Protein AF-A0A098GDE4-F1 (afdb_monomer_lite)

Secondary structure (DSSP, 8-state):
------------------------------------PPPP----------------------------HHHHHHHHHHHHHHHTT--SHHHHHHHHHSHHHHHHHHHHHHHHHHHHHHHHHHHHHHHHHHHHHHHHHHHHHHHHHHHHHHHHHHHHHHHHHHHHHHHHHHTS-------PPPPHHHHHHHHHHHHHHHHHHHHHHHHHHHHHHHHHHHHHHHHHHHHHHHHHHHHHHHHHHHHHHHHHHHHHHHHHHHTTTS-HHHHHHHHHHHHHHHHHHHHHHHHHHHHHHHTT-HHHHHHHHHHHHHHHHHHHHHHHHHHHHTTSEEEE-TTS-EES-GGG-SEEEETTEEEEE-TTT--EEEEE--TT--HHHHHHHHHHS-HHHHHHHHHHHHHHHHHHB-HHHHHHHHHHHHHHHHHHHHH--

Structure (mmCIF, N/CA/C/O backbone):
data_AF-A0A098GDE4-F1
#
_entry.id   AF-A0A098GDE4-F1
#
loop_
_atom_site.group_PDB
_atom_site.id
_atom_site.type_symbol
_atom_site.label_atom_id
_atom_site.label_alt_id
_atom_site.label_comp_id
_atom_site.label_asym_id
_atom_site.label_entity_id
_atom_site.label_seq_id
_atom_site.pdbx_PDB_ins_code
_atom_site.Cartn_x
_atom_site.Cartn_y
_atom_site.Cartn_z
_atom_site.occupancy
_atom_site.B_iso_or_equiv
_atom_site.auth_seq_id
_atom_site.auth_comp_id
_atom_site.auth_asym_id
_atom_site.auth_atom_id
_atom_site.pdbx_PDB_model_num
ATOM 1 N N . MET A 1 1 ? 65.224 -8.973 32.881 1.00 33.53 1 MET A N 1
ATOM 2 C CA . MET A 1 1 ? 66.214 -7.898 32.666 1.00 33.53 1 MET A CA 1
ATOM 3 C C . MET A 1 1 ? 65.909 -7.234 31.332 1.00 33.53 1 MET A C 1
ATOM 5 O O . MET A 1 1 ? 65.770 -7.980 30.375 1.00 33.53 1 MET A O 1
ATOM 9 N N . ALA A 1 2 ? 65.802 -5.895 31.348 1.00 34.12 2 ALA A N 1
ATOM 10 C CA . ALA A 1 2 ? 65.779 -4.910 30.243 1.00 34.12 2 ALA A CA 1
ATOM 11 C C . ALA A 1 2 ? 64.715 -5.108 29.130 1.00 34.12 2 ALA A C 1
ATOM 13 O O . ALA A 1 2 ? 64.779 -6.095 28.413 1.00 34.12 2 ALA A O 1
ATOM 14 N N . ASP A 1 3 ? 63.644 -4.323 28.952 1.00 27.61 3 ASP A N 1
ATOM 15 C CA . ASP A 1 3 ? 63.347 -2.869 29.014 1.00 27.61 3 ASP A CA 1
ATOM 16 C C . ASP A 1 3 ? 63.447 -2.133 27.649 1.00 27.61 3 ASP A C 1
ATOM 18 O O . ASP A 1 3 ? 64.400 -2.315 26.897 1.00 27.61 3 ASP A O 1
ATOM 22 N N . GLN A 1 4 ? 62.452 -1.257 27.421 1.00 30.84 4 GLN A N 1
ATOM 23 C CA . GLN A 1 4 ? 62.349 -0.109 26.486 1.00 30.84 4 GLN A CA 1
ATOM 24 C C . GLN A 1 4 ? 61.971 -0.367 25.011 1.00 30.84 4 GLN A C 1
ATOM 26 O O . GLN A 1 4 ? 62.740 -0.893 24.221 1.00 30.84 4 GLN A O 1
ATOM 31 N N . THR A 1 5 ? 60.705 -0.131 24.628 1.00 31.66 5 THR A N 1
ATOM 32 C CA . THR A 1 5 ? 60.079 1.130 24.133 1.00 31.66 5 THR A CA 1
ATOM 33 C C . THR A 1 5 ? 60.593 1.643 22.778 1.00 31.66 5 THR A C 1
ATOM 35 O O . THR A 1 5 ? 61.766 1.971 22.644 1.00 31.66 5 THR A O 1
ATOM 38 N N . LYS A 1 6 ? 59.682 1.828 21.800 1.00 32.22 6 LYS A N 1
ATOM 39 C CA . LYS A 1 6 ? 59.337 3.142 21.201 1.00 32.22 6 LYS A CA 1
ATOM 40 C C . LYS A 1 6 ? 58.479 3.053 19.920 1.00 32.22 6 LYS A C 1
ATOM 42 O O . LYS A 1 6 ? 58.810 2.360 18.971 1.00 32.22 6 LYS A O 1
ATOM 47 N N . HIS A 1 7 ? 57.459 3.912 19.930 1.00 27.50 7 HIS A N 1
ATOM 48 C CA . HIS A 1 7 ? 56.899 4.723 18.840 1.00 27.50 7 HIS A CA 1
ATOM 49 C C . HIS A 1 7 ? 56.040 4.133 17.702 1.00 27.50 7 HIS A C 1
ATOM 51 O O . HIS A 1 7 ? 56.512 3.626 16.692 1.00 27.50 7 HIS A O 1
ATOM 57 N N . VAL A 1 8 ? 54.742 4.427 17.854 1.00 31.36 8 VAL A N 1
ATOM 58 C CA . VAL A 1 8 ? 53.704 4.717 16.841 1.00 31.36 8 VAL A CA 1
ATOM 59 C C . VAL A 1 8 ? 54.182 5.806 15.840 1.00 31.36 8 VAL A C 1
ATOM 61 O O . VAL A 1 8 ? 55.046 6.607 16.211 1.00 31.36 8 VAL A O 1
ATOM 64 N N . PRO A 1 9 ? 53.586 5.935 14.632 1.00 34.91 9 PRO A N 1
ATOM 65 C CA . PRO A 1 9 ? 52.408 6.805 14.545 1.00 34.91 9 PRO A CA 1
ATOM 66 C C . PRO A 1 9 ? 51.270 6.308 13.628 1.00 34.91 9 PRO A C 1
ATOM 68 O O . PRO A 1 9 ? 51.453 5.838 12.509 1.00 34.91 9 PRO A O 1
ATOM 71 N N . VAL A 1 10 ? 50.067 6.520 14.153 1.00 34.94 10 VAL A N 1
ATOM 72 C CA . VAL A 1 10 ? 48.807 6.795 13.455 1.00 34.94 10 VAL A CA 1
ATOM 73 C C . VAL A 1 10 ? 48.968 8.067 12.605 1.00 34.94 10 VAL A C 1
ATOM 75 O O . VAL A 1 10 ? 49.697 8.966 13.023 1.00 34.94 10 VAL A O 1
ATOM 78 N N . PRO A 1 11 ? 48.204 8.252 11.517 1.00 30.97 11 PRO A N 1
ATOM 79 C CA . PRO A 1 11 ? 47.758 9.581 11.140 1.00 30.97 11 PRO A CA 1
ATOM 80 C C . PRO A 1 11 ? 46.250 9.702 11.355 1.00 30.97 11 PRO A C 1
ATOM 82 O O . PRO A 1 11 ? 45.424 9.098 10.672 1.00 30.97 11 PRO A O 1
ATOM 85 N N . SER A 1 12 ? 45.925 10.508 12.355 1.00 26.11 12 SER A N 1
ATOM 86 C CA . SER A 1 12 ? 44.627 11.098 12.609 1.00 26.11 12 SER A CA 1
ATOM 87 C C . SER A 1 12 ? 44.439 12.318 11.707 1.00 26.11 12 SER A C 1
ATOM 89 O O . SER A 1 12 ? 45.389 13.048 11.437 1.00 26.11 12 SER A O 1
ATOM 91 N N . SER A 1 13 ? 43.178 12.531 11.333 1.00 27.62 13 SER A N 1
ATOM 92 C CA . SER A 1 13 ? 42.524 13.824 11.098 1.00 27.62 13 SER A CA 1
ATOM 93 C C . SER A 1 13 ? 43.130 14.805 10.085 1.00 27.62 13 SER A C 1
ATOM 95 O O . SER A 1 13 ? 44.011 15.598 10.394 1.00 27.62 13 SER A O 1
ATOM 97 N N . LEU A 1 14 ? 42.436 14.954 8.951 1.00 28.16 14 LEU A N 1
ATOM 98 C CA . LEU A 1 14 ? 42.218 16.270 8.347 1.00 28.16 14 LEU A CA 1
ATOM 99 C C . LEU A 1 14 ? 40.743 16.450 7.946 1.00 28.16 14 LEU A C 1
ATOM 101 O O . LEU A 1 14 ? 40.285 15.998 6.907 1.00 28.16 14 LEU A O 1
ATOM 105 N N . LYS A 1 15 ? 40.052 17.137 8.859 1.00 27.42 15 LYS A N 1
ATOM 106 C CA . LYS A 1 15 ? 39.151 18.279 8.656 1.00 27.42 15 LYS A CA 1
ATOM 107 C C . LYS A 1 15 ? 37.933 18.139 7.736 1.00 27.42 15 LYS A C 1
ATOM 109 O O . LYS A 1 15 ? 38.003 18.201 6.516 1.00 27.42 15 LYS A O 1
ATOM 114 N N . SER A 1 16 ? 36.799 18.183 8.429 1.00 28.36 16 SER A N 1
ATOM 115 C CA . SER A 1 16 ? 35.582 18.909 8.080 1.00 28.36 16 SER A CA 1
ATOM 116 C C . SER A 1 16 ? 35.796 20.122 7.165 1.00 28.36 16 SER A C 1
ATOM 118 O O . SER A 1 16 ? 36.515 21.057 7.525 1.00 28.36 16 SER A O 1
ATOM 120 N N . MET A 1 17 ? 35.024 20.179 6.084 1.00 25.56 17 MET A N 1
ATOM 121 C CA . MET A 1 17 ? 34.408 21.429 5.653 1.00 25.56 17 MET A CA 1
ATOM 122 C C . MET A 1 17 ? 32.908 21.196 5.522 1.00 25.56 17 MET A C 1
ATOM 124 O O . MET A 1 17 ? 32.441 20.491 4.633 1.00 25.56 17 MET A O 1
ATOM 128 N N . ALA A 1 18 ? 32.175 21.779 6.466 1.00 25.86 18 ALA A N 1
ATOM 129 C CA . ALA A 1 18 ? 30.789 22.145 6.270 1.00 25.86 18 ALA A CA 1
ATOM 130 C C . ALA A 1 18 ? 30.721 23.185 5.145 1.00 25.86 18 ALA A C 1
ATOM 132 O O . ALA A 1 18 ? 31.550 24.096 5.075 1.00 25.86 18 ALA A O 1
ATOM 133 N N . SER A 1 19 ? 29.735 23.062 4.270 1.00 26.97 19 SER A N 1
ATOM 134 C CA . SER A 1 19 ? 29.224 24.181 3.488 1.00 26.97 19 SER A CA 1
ATOM 135 C C . SER A 1 19 ? 27.737 23.943 3.291 1.00 26.97 19 SER A C 1
ATOM 137 O O . SER A 1 19 ? 27.315 22.910 2.775 1.00 26.97 19 SER A O 1
ATOM 139 N N . ASP A 1 20 ? 26.976 24.890 3.819 1.00 24.81 20 ASP A N 1
ATOM 140 C CA . ASP A 1 20 ? 25.530 24.923 3.921 1.00 24.81 20 ASP A CA 1
ATOM 141 C C . ASP A 1 20 ? 24.826 24.652 2.586 1.00 24.81 20 ASP A C 1
ATOM 143 O O . ASP A 1 20 ? 24.951 25.415 1.629 1.00 24.81 20 ASP A O 1
ATOM 147 N N . SER A 1 21 ? 23.999 23.607 2.549 1.00 24.77 21 SER A N 1
ATOM 148 C CA . SER A 1 21 ? 22.949 23.458 1.541 1.00 24.77 21 SER A CA 1
ATOM 149 C C . SER A 1 21 ? 21.662 24.055 2.103 1.00 24.77 21 SER A C 1
ATOM 151 O O . SER A 1 21 ? 20.877 23.368 2.759 1.00 24.77 21 SER A O 1
ATOM 153 N N . LYS A 1 22 ? 21.432 25.347 1.847 1.00 26.66 22 LYS A N 1
ATOM 154 C CA . LYS A 1 22 ? 20.091 25.923 1.967 1.00 26.66 22 LYS A CA 1
A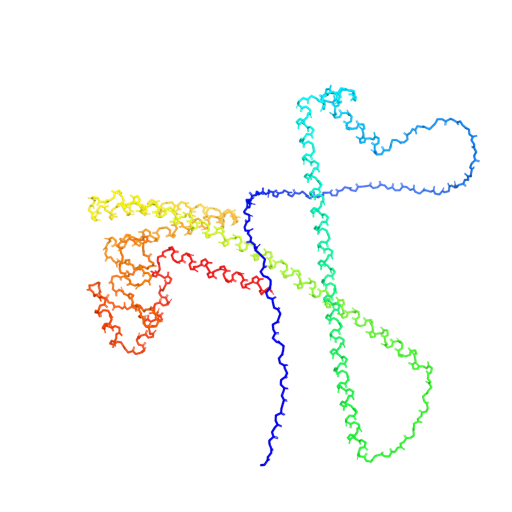TOM 155 C C . LYS A 1 22 ? 19.272 25.564 0.731 1.00 26.66 22 LYS A C 1
ATOM 157 O O . LYS A 1 22 ? 19.615 25.932 -0.388 1.00 26.66 22 LYS A O 1
ATOM 162 N N . LEU A 1 23 ? 18.176 24.863 1.008 1.00 26.42 23 LEU A N 1
ATOM 163 C CA . LEU A 1 23 ? 16.958 24.747 0.215 1.00 26.42 23 LEU A CA 1
ATOM 164 C C . LEU A 1 23 ? 16.682 25.983 -0.660 1.00 26.42 23 LEU A C 1
ATOM 166 O O . LEU A 1 23 ? 16.554 27.094 -0.145 1.00 26.42 23 LEU A O 1
ATOM 170 N N . ALA A 1 24 ? 16.413 25.741 -1.939 1.00 25.73 24 ALA A N 1
ATOM 171 C CA . ALA A 1 24 ? 15.433 26.510 -2.691 1.00 25.73 24 ALA A CA 1
ATOM 172 C C . ALA A 1 24 ? 14.598 25.534 -3.530 1.00 25.73 24 ALA A C 1
ATOM 174 O O . ALA A 1 24 ? 15.083 24.901 -4.464 1.00 25.73 24 ALA A O 1
ATOM 175 N N . GLN A 1 25 ? 13.343 25.384 -3.116 1.00 28.58 25 GLN A N 1
ATOM 176 C CA . GLN A 1 25 ? 12.269 24.719 -3.840 1.00 28.58 25 GLN A CA 1
ATOM 177 C C . GLN A 1 25 ? 12.007 25.443 -5.166 1.00 28.58 25 GLN A C 1
ATOM 179 O O . GLN A 1 25 ? 11.821 26.659 -5.148 1.00 28.58 25 GLN A O 1
ATOM 184 N N . GLN A 1 26 ? 11.856 24.716 -6.277 1.00 27.38 26 GLN A N 1
ATOM 185 C CA . GLN A 1 26 ? 10.958 25.163 -7.347 1.00 27.38 26 GLN A CA 1
ATOM 186 C C . GLN A 1 26 ? 10.505 24.018 -8.268 1.00 27.38 26 GLN A C 1
ATOM 188 O O . GLN A 1 26 ? 11.175 23.648 -9.220 1.00 27.38 26 GLN A O 1
ATOM 193 N N . LYS A 1 27 ? 9.330 23.487 -7.914 1.00 27.62 27 LYS A N 1
ATOM 194 C CA . LYS A 1 27 ? 8.132 23.296 -8.747 1.00 27.62 27 LYS A CA 1
ATOM 195 C C . LYS A 1 27 ? 8.295 22.675 -10.144 1.00 27.62 27 LYS A C 1
ATOM 197 O O . LYS A 1 27 ? 8.753 23.316 -11.087 1.00 27.62 27 LYS A O 1
ATOM 202 N N . ASP A 1 28 ? 7.729 21.478 -10.253 1.00 25.86 28 ASP A N 1
ATOM 203 C CA . ASP A 1 28 ? 7.388 20.760 -11.474 1.00 25.86 28 ASP A CA 1
ATOM 204 C C . ASP A 1 28 ? 6.683 21.617 -12.531 1.00 25.86 28 ASP A C 1
ATOM 206 O O . ASP A 1 28 ? 5.754 22.386 -12.248 1.00 25.86 28 ASP A O 1
ATOM 210 N N . ARG A 1 29 ? 7.051 21.372 -13.791 1.00 27.06 29 ARG A N 1
ATOM 211 C CA . ARG A 1 29 ? 6.119 21.488 -14.911 1.00 27.06 29 ARG A CA 1
ATOM 212 C C . ARG A 1 29 ? 6.395 20.379 -15.925 1.00 27.06 29 ARG A C 1
ATOM 214 O O . ARG A 1 29 ? 7.397 20.386 -16.631 1.00 27.06 29 ARG A O 1
ATOM 221 N N . SER A 1 30 ? 5.460 19.438 -15.944 1.00 27.84 30 SER A N 1
ATOM 222 C CA . SER A 1 30 ? 5.233 18.367 -16.912 1.00 27.84 30 SER A CA 1
ATOM 223 C C . SER A 1 30 ? 5.450 18.782 -18.375 1.00 27.84 30 SER A C 1
ATOM 225 O O . SER A 1 30 ? 4.920 19.807 -18.812 1.00 27.84 30 SER A O 1
ATOM 227 N N . LEU A 1 31 ? 6.117 17.928 -19.154 1.00 29.39 31 LEU A N 1
ATOM 228 C CA . LEU A 1 31 ? 6.105 17.946 -20.621 1.00 29.39 31 LEU A CA 1
ATOM 229 C C . LEU A 1 31 ? 5.478 16.637 -21.125 1.00 29.39 31 LEU A C 1
ATOM 231 O O . LEU A 1 31 ? 5.904 15.576 -20.673 1.00 29.39 31 LEU A O 1
ATOM 235 N N . PRO A 1 32 ? 4.502 16.673 -22.051 1.00 27.52 32 PRO A N 1
ATOM 236 C CA . PRO A 1 32 ? 3.986 15.466 -22.673 1.00 27.52 32 PRO A CA 1
ATOM 237 C C . PRO A 1 32 ? 4.883 15.013 -23.831 1.00 27.52 32 PRO A C 1
ATOM 239 O O . PRO A 1 32 ? 5.373 15.810 -24.634 1.00 27.52 32 PRO A O 1
ATOM 242 N N . SER A 1 33 ? 5.053 13.698 -23.913 1.00 27.48 33 SER A N 1
ATOM 243 C CA . SER A 1 33 ? 5.671 12.965 -25.013 1.00 27.48 33 SER A CA 1
ATOM 244 C C . SER A 1 33 ? 4.855 13.100 -26.302 1.00 27.48 33 SER A C 1
ATOM 246 O O . SER A 1 33 ? 3.633 12.964 -26.297 1.00 27.48 33 SER A O 1
ATOM 248 N N . THR A 1 34 ? 5.516 13.291 -27.444 1.00 27.27 34 THR A N 1
ATOM 249 C CA . THR A 1 34 ? 4.918 12.975 -28.750 1.00 27.27 34 THR A CA 1
ATOM 250 C C . THR A 1 34 ? 5.981 12.370 -29.661 1.00 27.27 34 THR A C 1
ATOM 252 O O . THR A 1 34 ? 6.966 13.014 -30.019 1.00 27.27 34 THR A O 1
ATOM 255 N N . GLN A 1 35 ? 5.770 11.093 -29.978 1.00 26.91 35 GLN A N 1
ATOM 256 C CA . GLN A 1 35 ? 6.475 10.298 -30.979 1.00 26.91 35 GLN A CA 1
ATOM 257 C C . GLN A 1 35 ? 6.286 10.893 -32.378 1.00 26.91 35 GLN A C 1
ATOM 259 O O . GLN A 1 35 ? 5.168 11.262 -32.717 1.00 26.91 35 GLN A O 1
ATOM 264 N N . LEU A 1 36 ? 7.327 10.878 -33.215 1.00 27.97 36 LEU A N 1
ATOM 265 C CA . LEU A 1 36 ? 7.198 10.871 -34.677 1.00 27.97 36 LEU A CA 1
ATOM 266 C C . LEU A 1 36 ? 8.392 10.110 -35.283 1.00 27.97 36 LEU A C 1
ATOM 268 O O . LEU A 1 36 ? 9.535 10.565 -35.220 1.00 27.97 36 LEU A O 1
ATOM 272 N N . GLU A 1 37 ? 8.111 8.937 -35.854 1.00 24.88 37 GLU A N 1
ATOM 273 C CA . GLU A 1 37 ? 9.024 8.163 -36.707 1.00 24.88 37 GLU A CA 1
ATOM 274 C C . GLU A 1 37 ? 9.326 8.880 -38.041 1.00 24.88 37 GLU A C 1
ATOM 276 O O . GLU A 1 37 ? 8.470 9.613 -38.548 1.00 24.88 37 GLU A O 1
ATOM 281 N N . PRO A 1 38 ? 10.472 8.612 -38.704 1.00 30.23 38 PRO A N 1
ATOM 282 C CA . PRO A 1 38 ? 10.689 9.008 -40.090 1.00 30.23 38 PRO A CA 1
ATOM 283 C C . PRO A 1 38 ? 10.459 7.838 -41.066 1.00 30.23 38 PRO A C 1
ATOM 285 O O . PRO A 1 38 ? 11.153 6.822 -41.029 1.00 30.23 38 PRO A O 1
ATOM 288 N N . LYS A 1 39 ? 9.529 8.019 -42.015 1.00 26.61 39 LYS A N 1
ATOM 289 C CA . LYS A 1 39 ? 9.371 7.138 -43.183 1.00 26.61 39 LYS A CA 1
ATOM 290 C C . LYS A 1 39 ? 10.419 7.431 -44.262 1.00 26.61 39 LYS A C 1
ATOM 292 O O . LYS A 1 39 ? 10.649 8.577 -44.642 1.00 26.61 39 LYS A O 1
ATOM 297 N N . LEU A 1 40 ? 10.994 6.343 -44.775 1.00 29.09 40 LEU A N 1
ATOM 298 C CA . LEU A 1 40 ? 11.807 6.240 -45.988 1.00 29.09 40 LEU A CA 1
ATOM 299 C C . LEU A 1 40 ? 11.113 6.833 -47.228 1.00 29.09 40 LEU A C 1
ATOM 301 O O . LEU A 1 40 ? 9.931 6.591 -47.461 1.00 29.09 40 LEU A O 1
ATOM 305 N N . GLY A 1 41 ? 11.914 7.440 -48.104 1.00 24.66 41 GLY A N 1
ATOM 306 C CA . GLY A 1 41 ? 11.585 7.680 -49.508 1.00 24.66 41 GLY A CA 1
ATOM 307 C C . GLY A 1 41 ? 12.862 7.738 -50.344 1.00 24.66 41 GLY A C 1
ATOM 308 O O . GLY A 1 41 ? 13.622 8.698 -50.252 1.00 24.66 41 GLY A O 1
ATOM 309 N N . LYS A 1 42 ? 13.117 6.662 -51.094 1.00 27.06 42 LYS A N 1
ATOM 310 C CA . LYS A 1 42 ? 14.168 6.529 -52.111 1.00 27.06 42 LYS A CA 1
ATOM 311 C C . LYS A 1 42 ? 13.824 7.403 -53.327 1.00 27.06 42 LYS A C 1
ATOM 313 O O . LYS A 1 42 ? 12.646 7.593 -53.602 1.00 27.06 42 LYS A O 1
ATOM 318 N N . ASP A 1 43 ? 14.831 7.889 -54.056 1.00 25.55 43 ASP A N 1
ATOM 319 C CA . ASP A 1 43 ? 15.085 7.445 -55.439 1.00 25.55 43 ASP A CA 1
ATOM 320 C C . ASP A 1 43 ? 16.178 8.260 -56.159 1.00 25.55 43 ASP A C 1
ATOM 322 O O . ASP A 1 43 ? 16.172 9.486 -56.162 1.00 25.55 43 ASP A O 1
ATOM 326 N N . HIS A 1 44 ? 17.106 7.484 -56.745 1.00 27.56 44 HIS A N 1
ATOM 327 C CA . HIS A 1 44 ? 17.749 7.588 -58.069 1.00 27.56 44 HIS A CA 1
ATOM 328 C C . HIS A 1 44 ? 18.331 8.930 -58.576 1.00 27.56 44 HIS A C 1
ATOM 330 O O . HIS A 1 44 ? 17.746 9.989 -58.445 1.00 27.56 44 HIS A O 1
ATOM 336 N N . ALA A 1 45 ? 19.421 8.998 -59.343 1.00 24.00 45 ALA A N 1
ATOM 337 C CA . ALA A 1 45 ? 20.507 8.110 -59.759 1.00 24.00 45 ALA A CA 1
ATOM 338 C C . ALA A 1 45 ? 21.394 8.943 -60.717 1.00 24.00 45 ALA A C 1
ATOM 340 O O . ALA A 1 45 ? 20.844 9.747 -61.459 1.00 24.00 45 ALA A O 1
ATOM 341 N N . ALA A 1 46 ? 22.704 8.635 -60.783 1.00 24.66 46 ALA A N 1
ATOM 342 C CA . ALA A 1 46 ? 23.591 8.766 -61.967 1.00 24.66 46 ALA A CA 1
ATOM 343 C C . ALA A 1 46 ? 23.840 10.189 -62.548 1.00 24.66 46 ALA A C 1
ATOM 345 O O . ALA A 1 46 ? 22.954 11.019 -62.610 1.00 24.66 46 ALA A O 1
ATOM 346 N N . LYS A 1 47 ? 24.995 10.607 -63.082 1.00 26.16 47 LYS A N 1
ATOM 347 C CA . LYS A 1 47 ? 26.278 10.040 -63.551 1.00 26.16 47 LYS A CA 1
ATOM 348 C C . LYS A 1 47 ? 27.219 11.266 -63.705 1.00 26.16 47 LYS A C 1
ATOM 350 O O . LYS A 1 47 ? 26.767 12.319 -64.131 1.00 26.16 47 LYS A O 1
ATOM 355 N N . SER A 1 48 ? 28.437 11.242 -63.163 1.00 25.30 48 SER A N 1
ATOM 356 C CA . SER A 1 48 ? 29.729 11.066 -63.867 1.00 25.30 48 SER A CA 1
ATOM 357 C C . SER A 1 48 ? 30.006 11.991 -65.073 1.00 25.30 48 SER A C 1
ATOM 359 O O . SER A 1 48 ? 29.347 11.841 -66.095 1.00 25.30 48 SER A O 1
ATOM 361 N N . ALA A 1 49 ? 31.024 12.869 -64.980 1.00 24.81 49 ALA A N 1
ATOM 362 C CA . ALA A 1 49 ? 32.269 12.807 -65.784 1.00 24.81 49 ALA A CA 1
ATOM 363 C C . ALA A 1 49 ? 33.111 14.117 -65.749 1.00 24.81 49 ALA A C 1
ATOM 365 O O . ALA A 1 49 ? 32.685 15.165 -66.212 1.00 24.81 49 ALA A O 1
ATOM 366 N N . GLN A 1 50 ? 34.317 13.986 -65.177 1.00 26.80 50 GLN A N 1
ATOM 367 C CA . GLN A 1 50 ? 35.661 14.480 -65.563 1.00 26.80 50 GLN A CA 1
ATOM 368 C C . GLN A 1 50 ? 35.942 15.844 -66.251 1.00 26.80 50 GLN A C 1
ATOM 370 O O . GLN A 1 50 ? 35.399 16.152 -67.303 1.00 26.80 50 GLN A O 1
ATOM 375 N N . LYS A 1 51 ? 37.055 16.447 -65.758 1.00 26.73 51 LYS A N 1
ATOM 376 C CA . LYS A 1 51 ? 38.057 17.344 -66.410 1.00 26.73 51 LYS A CA 1
ATOM 377 C C . LYS A 1 51 ? 37.569 18.764 -66.764 1.00 26.73 51 LYS A C 1
ATOM 379 O O . LYS A 1 51 ? 36.458 18.935 -67.223 1.00 26.73 51 LYS A O 1
ATOM 384 N N . THR A 1 52 ? 38.299 19.869 -66.573 1.00 26.25 52 THR A N 1
ATOM 385 C CA . THR A 1 52 ? 39.748 20.173 -66.522 1.00 26.25 52 THR A CA 1
ATOM 386 C C . THR A 1 52 ? 39.898 21.623 -66.004 1.00 26.25 52 THR A C 1
ATOM 388 O O . THR A 1 52 ? 39.045 22.448 -66.321 1.00 26.25 52 THR A O 1
ATOM 391 N N . LEU A 1 53 ? 40.971 21.970 -65.275 1.00 29.08 53 LEU A N 1
ATOM 392 C CA . LEU A 1 53 ? 41.438 23.370 -65.165 1.00 29.08 53 LEU A CA 1
ATOM 393 C C . LEU A 1 53 ? 42.147 23.772 -66.474 1.00 29.08 53 LEU A C 1
ATOM 395 O O . LEU A 1 53 ? 42.837 22.927 -67.049 1.00 29.08 53 LEU A O 1
ATOM 399 N N . PRO A 1 54 ? 42.014 25.032 -66.931 1.00 28.34 54 PRO A N 1
ATOM 400 C CA . PRO A 1 54 ? 43.171 25.931 -66.856 1.00 28.34 54 PRO A CA 1
ATOM 401 C C . PRO A 1 54 ? 42.827 27.407 -66.547 1.00 28.34 54 PRO A C 1
ATOM 403 O O . PRO A 1 54 ? 41.686 27.782 -66.291 1.00 28.34 54 PRO A O 1
ATOM 406 N N . ALA A 1 55 ? 43.896 28.199 -66.487 1.00 26.39 55 ALA A N 1
ATOM 407 C CA . ALA A 1 55 ? 44.058 29.508 -65.875 1.00 26.39 55 ALA A CA 1
ATOM 408 C C . ALA A 1 55 ? 43.446 30.720 -66.615 1.00 26.39 55 ALA A C 1
ATOM 410 O O . ALA A 1 55 ? 43.273 30.723 -67.827 1.00 26.39 55 ALA A O 1
ATOM 411 N N . GLN A 1 56 ? 43.181 31.745 -65.794 1.00 29.89 56 GLN A N 1
ATOM 412 C CA . GLN A 1 56 ? 43.164 33.203 -66.004 1.00 29.89 56 GLN A CA 1
ATOM 413 C C . GLN A 1 56 ? 43.168 33.775 -67.435 1.00 29.89 56 GLN A C 1
ATOM 415 O O . GLN A 1 56 ? 44.155 33.663 -68.155 1.00 29.89 56 GLN A O 1
ATOM 420 N N . SER A 1 57 ? 42.144 34.569 -67.763 1.00 24.47 57 SER A N 1
ATOM 421 C CA . SER A 1 57 ? 42.251 36.002 -68.126 1.00 24.47 57 SER A CA 1
ATOM 422 C C . SER A 1 57 ? 40.871 36.566 -68.499 1.00 24.47 57 SER A C 1
ATOM 424 O O . SER A 1 57 ? 39.936 35.840 -68.825 1.00 24.47 57 SER A O 1
ATOM 426 N N . GLU A 1 58 ? 40.721 37.868 -68.300 1.00 32.38 58 GLU A N 1
ATOM 427 C CA . GLU A 1 58 ? 39.478 38.629 -68.241 1.00 32.38 58 GLU A CA 1
ATOM 428 C C . GLU A 1 58 ? 38.767 38.774 -69.598 1.00 32.38 58 GLU A C 1
ATOM 430 O O . GLU A 1 58 ? 39.396 39.056 -70.613 1.00 32.38 58 GLU A O 1
ATOM 435 N N . SER A 1 59 ? 37.435 38.663 -69.606 1.00 27.66 59 SER A N 1
ATOM 436 C CA . SER A 1 59 ? 36.510 39.724 -70.054 1.00 27.66 59 SER A CA 1
ATOM 437 C C . SER A 1 59 ? 35.097 39.176 -70.317 1.00 27.66 59 SER A C 1
ATOM 439 O O . SER A 1 59 ? 34.899 38.198 -71.026 1.00 27.66 59 SER A O 1
ATOM 441 N N . SER A 1 60 ? 34.122 39.880 -69.734 1.00 34.97 60 SER A N 1
ATOM 442 C CA . SER A 1 60 ? 32.751 40.084 -70.224 1.00 34.97 60 SER A CA 1
ATOM 443 C C . SER A 1 60 ? 31.755 38.904 -70.289 1.00 34.97 60 SER A C 1
ATOM 445 O O . SER A 1 60 ? 32.008 37.842 -70.836 1.00 34.97 60 SER A O 1
ATOM 447 N N . ILE A 1 61 ? 30.526 39.220 -69.847 1.00 29.11 61 ILE A N 1
ATOM 448 C CA . ILE A 1 61 ? 29.227 38.561 -70.116 1.00 29.11 61 ILE A CA 1
ATOM 449 C C . ILE A 1 61 ? 28.660 37.670 -68.979 1.00 29.11 61 ILE A C 1
ATOM 451 O O . ILE A 1 61 ? 28.952 36.489 -68.815 1.00 29.11 61 ILE A O 1
ATOM 455 N N . THR A 1 62 ? 27.779 38.316 -68.200 1.00 40.72 62 THR A N 1
ATOM 456 C CA . THR A 1 62 ? 26.589 37.806 -67.482 1.00 40.72 62 THR A CA 1
ATOM 457 C C . THR A 1 62 ? 26.699 36.478 -66.717 1.00 40.72 62 THR A C 1
ATOM 459 O O . THR A 1 62 ? 26.357 35.412 -67.226 1.00 40.72 62 THR A O 1
ATOM 462 N N . LYS A 1 63 ? 27.008 36.551 -65.415 1.00 33.41 63 LYS A N 1
ATOM 463 C CA . LYS A 1 63 ? 26.715 35.469 -64.459 1.00 33.41 63 LYS A CA 1
ATOM 464 C C . LYS A 1 63 ? 25.443 35.799 -63.674 1.00 33.41 63 LYS A C 1
ATOM 466 O O . LYS A 1 63 ? 25.432 36.723 -62.868 1.00 33.41 63 LYS A O 1
ATOM 471 N N . LYS A 1 64 ? 24.381 35.009 -63.878 1.00 35.28 64 LYS A N 1
ATOM 472 C CA . LYS A 1 64 ? 23.257 34.919 -62.929 1.00 35.28 64 LYS A CA 1
ATOM 473 C C . LYS A 1 64 ? 23.825 34.539 -61.550 1.00 35.28 64 LYS A C 1
ATOM 475 O O . LYS A 1 64 ? 24.569 33.555 -61.481 1.00 35.28 64 LYS A O 1
ATOM 480 N N . PRO A 1 65 ? 23.502 35.250 -60.457 1.00 39.53 65 PRO A N 1
ATOM 481 C CA . PRO A 1 65 ? 23.990 34.861 -59.145 1.00 39.53 65 PRO A CA 1
ATOM 482 C C . PRO A 1 65 ? 23.279 33.575 -58.708 1.00 39.53 65 PRO A C 1
ATOM 484 O O . PRO A 1 65 ? 22.050 33.519 -58.631 1.00 39.53 65 PRO A O 1
ATOM 487 N N . LYS A 1 66 ? 24.055 32.522 -58.422 1.00 42.56 66 LYS A N 1
ATOM 488 C CA . LYS A 1 66 ? 23.573 31.373 -57.647 1.00 42.56 66 LYS A CA 1
ATOM 489 C C . LYS A 1 66 ? 23.170 31.910 -56.272 1.00 42.56 66 LYS A C 1
ATOM 491 O O . LYS A 1 66 ? 24.041 32.309 -55.506 1.00 42.56 66 LYS A O 1
ATOM 496 N N . LEU A 1 67 ? 21.866 31.957 -55.988 1.00 43.88 67 LEU A N 1
ATOM 497 C CA . LEU A 1 67 ? 21.349 32.304 -54.663 1.00 43.88 67 LEU A CA 1
ATOM 498 C C . LEU A 1 67 ? 21.965 31.353 -53.627 1.00 43.88 67 LEU A C 1
ATOM 500 O O . LEU A 1 67 ? 21.682 30.153 -53.652 1.00 43.88 67 LEU A O 1
ATOM 504 N N . SER A 1 68 ? 22.788 31.892 -52.726 1.00 54.56 68 SER A N 1
ATOM 505 C CA . SER A 1 68 ? 23.248 31.183 -51.533 1.00 54.56 68 SER A CA 1
ATOM 506 C C . SER A 1 68 ? 22.047 30.822 -50.652 1.00 54.56 68 SER A C 1
ATOM 508 O O . SER A 1 68 ? 21.007 31.488 -50.703 1.00 54.56 68 SER A O 1
ATOM 510 N N . LEU A 1 69 ? 22.166 29.762 -49.850 1.00 49.59 69 LEU A N 1
ATOM 511 C CA . LEU A 1 69 ? 21.130 29.353 -48.895 1.00 49.59 69 LEU A CA 1
ATOM 512 C C . LEU A 1 69 ? 20.753 30.515 -47.951 1.00 49.59 69 LEU A C 1
ATOM 514 O O . LEU A 1 69 ? 19.570 30.733 -47.702 1.00 49.59 69 LEU A O 1
ATOM 518 N N . ASP A 1 70 ? 21.738 31.332 -47.567 1.00 51.56 70 ASP A N 1
ATOM 519 C CA . ASP A 1 70 ? 21.546 32.557 -46.783 1.00 51.56 70 ASP A CA 1
ATOM 520 C C . ASP A 1 70 ? 20.649 33.576 -47.494 1.00 51.56 70 ASP A C 1
ATOM 522 O O . ASP A 1 70 ? 19.723 34.103 -46.886 1.00 51.56 70 ASP A O 1
ATOM 526 N N . SER A 1 71 ? 20.805 33.767 -48.810 1.00 57.75 71 SER A N 1
ATOM 527 C CA . SER A 1 71 ? 19.943 34.683 -49.575 1.00 57.75 71 SER A CA 1
ATOM 528 C C . SER A 1 71 ? 18.488 34.208 -49.689 1.00 57.75 71 SER A C 1
ATOM 530 O O . SER A 1 71 ? 17.591 35.013 -49.936 1.00 57.75 71 SER A O 1
ATOM 532 N N . LYS A 1 72 ? 18.224 32.902 -49.533 1.00 57.75 72 LYS A N 1
ATOM 533 C CA . LYS A 1 72 ? 16.857 32.353 -49.499 1.00 57.75 72 LYS A CA 1
ATOM 534 C C . LYS A 1 72 ? 16.236 32.495 -48.111 1.00 57.75 72 LYS A C 1
ATOM 536 O O . LYS A 1 72 ? 15.060 32.835 -48.022 1.00 57.75 72 LYS A O 1
ATOM 541 N N . ILE A 1 73 ? 17.026 32.278 -47.060 1.00 57.97 73 ILE A N 1
ATOM 542 C CA . ILE A 1 73 ? 16.615 32.454 -45.662 1.00 57.97 73 ILE A CA 1
ATOM 543 C C . ILE A 1 73 ? 16.320 33.935 -45.383 1.00 57.97 73 ILE A C 1
ATOM 545 O O . ILE A 1 73 ? 15.250 34.260 -44.875 1.00 57.97 73 ILE A O 1
ATOM 549 N N . GLU A 1 74 ? 17.188 34.852 -45.817 1.00 58.03 74 GLU A N 1
ATOM 550 C CA . GLU A 1 74 ? 16.945 36.295 -45.710 1.00 58.03 74 GLU A CA 1
ATOM 551 C C . GLU A 1 74 ? 15.667 36.720 -46.437 1.00 58.03 74 GLU A C 1
ATOM 553 O O . GLU A 1 74 ? 14.847 37.431 -45.857 1.00 58.03 74 GLU A O 1
ATOM 558 N N . LYS A 1 75 ? 15.445 36.249 -47.672 1.00 62.25 75 LYS A N 1
ATOM 559 C CA . LYS A 1 75 ? 14.211 36.540 -48.425 1.00 62.25 75 LYS A CA 1
ATOM 560 C C . LYS A 1 75 ? 12.963 36.009 -47.722 1.00 62.25 75 LYS A C 1
ATOM 562 O O . LYS A 1 75 ? 11.949 36.701 -47.705 1.00 62.25 75 LYS A O 1
ATOM 567 N N . PHE A 1 76 ? 13.043 34.829 -47.111 1.00 61.03 76 PHE A N 1
ATOM 568 C CA . PHE A 1 76 ? 11.946 34.242 -46.343 1.00 61.03 76 PHE A CA 1
ATOM 569 C C . PHE A 1 76 ? 11.613 35.068 -45.089 1.00 61.03 76 PHE A C 1
ATOM 571 O O . PHE A 1 76 ? 10.447 35.372 -44.843 1.00 61.03 76 PHE A O 1
ATOM 578 N N . HIS A 1 77 ? 12.623 35.516 -44.337 1.00 61.50 77 HIS A N 1
ATOM 579 C CA . HIS A 1 77 ? 12.412 36.381 -43.172 1.00 61.50 77 HIS A CA 1
ATOM 580 C C . HIS A 1 77 ? 11.844 37.755 -43.552 1.00 61.50 77 HIS A C 1
ATOM 582 O O . HIS A 1 77 ? 10.925 38.234 -42.889 1.00 61.50 77 HIS A O 1
ATOM 588 N N . HIS A 1 78 ? 12.312 38.359 -44.649 1.00 62.84 78 HIS A N 1
ATOM 589 C CA . HIS A 1 78 ? 11.747 39.613 -45.163 1.00 62.84 78 HIS A CA 1
ATOM 590 C C . HIS A 1 78 ? 10.295 39.438 -45.632 1.00 62.84 78 HIS A C 1
ATOM 592 O O . HIS A 1 78 ? 9.461 40.309 -45.394 1.00 62.84 78 HIS A O 1
ATOM 598 N N . GLN A 1 79 ? 9.959 38.293 -46.235 1.00 64.56 79 GLN A N 1
ATOM 599 C CA . GLN A 1 79 ? 8.592 37.975 -46.645 1.00 64.56 79 GLN A CA 1
ATOM 600 C C . GLN A 1 79 ? 7.657 37.783 -45.439 1.00 64.56 79 GLN A C 1
ATOM 602 O O . GLN A 1 79 ? 6.526 38.260 -45.471 1.00 64.56 79 GLN A O 1
ATOM 607 N N . MET A 1 80 ? 8.128 37.153 -44.359 1.00 64.12 80 MET A N 1
ATOM 608 C CA . MET A 1 80 ? 7.354 36.969 -43.122 1.00 64.12 80 MET A CA 1
ATOM 609 C C . MET A 1 80 ? 7.104 38.293 -42.386 1.00 64.12 80 MET A C 1
ATOM 611 O O . MET A 1 80 ? 5.988 38.553 -41.945 1.00 64.12 80 MET A O 1
ATOM 615 N N . VAL A 1 81 ? 8.114 39.165 -42.302 1.00 65.31 81 VAL A N 1
ATOM 616 C CA . VAL A 1 81 ? 7.958 40.509 -41.714 1.00 65.31 81 VAL A CA 1
ATOM 617 C C . VAL A 1 81 ? 7.045 41.386 -42.584 1.00 65.31 81 VAL A C 1
ATOM 619 O O . VAL A 1 81 ? 6.198 42.109 -42.059 1.00 65.31 81 VAL A O 1
ATOM 622 N N . GLY A 1 82 ? 7.131 41.244 -43.911 1.00 64.94 82 GLY A N 1
ATOM 623 C CA . GLY A 1 82 ? 6.234 41.902 -44.863 1.00 64.94 82 GLY A CA 1
ATOM 624 C C . GLY A 1 82 ? 4.770 41.455 -44.755 1.00 64.94 82 GLY A C 1
ATOM 625 O O . GLY A 1 82 ? 3.874 42.283 -44.921 1.00 64.94 82 GLY A O 1
ATOM 626 N N . GLN A 1 83 ? 4.505 40.186 -44.417 1.00 69.06 83 GLN A N 1
ATOM 627 C CA . GLN A 1 83 ? 3.147 39.677 -44.152 1.00 69.06 83 GLN A CA 1
ATOM 628 C C . GLN A 1 83 ? 2.511 40.288 -42.895 1.00 69.06 83 GLN A C 1
ATOM 630 O O . GLN A 1 83 ? 1.290 40.387 -42.818 1.00 69.06 83 GLN A O 1
ATOM 635 N N . LEU A 1 84 ? 3.325 40.764 -41.949 1.00 65.69 84 LEU A N 1
ATOM 636 C CA . LEU A 1 84 ? 2.878 41.496 -40.758 1.00 65.69 84 LEU A CA 1
ATOM 637 C C . LEU A 1 84 ? 2.671 43.002 -41.025 1.00 65.69 84 LEU A C 1
ATOM 639 O O . LEU A 1 84 ? 2.438 43.771 -40.096 1.00 65.69 84 LEU A O 1
ATOM 643 N N . GLY A 1 85 ? 2.758 43.439 -42.289 1.00 65.75 85 GLY A N 1
ATOM 644 C CA . GLY A 1 85 ? 2.500 44.819 -42.713 1.00 65.75 85 GLY A CA 1
ATOM 645 C C . GLY A 1 85 ? 3.709 45.759 -42.654 1.00 65.75 85 GLY A C 1
ATOM 646 O O . GLY A 1 85 ? 3.584 46.924 -43.031 1.00 65.75 85 GLY A O 1
ATOM 647 N N . LEU A 1 86 ? 4.885 45.275 -42.239 1.00 72.56 86 LEU A N 1
ATOM 648 C CA . LEU A 1 86 ? 6.120 46.060 -42.166 1.00 72.56 86 LEU A CA 1
ATOM 649 C C . LEU A 1 86 ? 6.951 45.842 -43.437 1.00 72.56 86 LEU A C 1
ATOM 651 O O . LEU A 1 86 ? 7.632 44.830 -43.585 1.00 72.56 86 LEU A O 1
ATOM 655 N N . LYS A 1 87 ? 6.851 46.780 -44.384 1.00 68.44 87 LYS A N 1
ATOM 656 C CA . LYS A 1 87 ? 7.387 46.617 -45.748 1.00 68.44 87 LYS A CA 1
ATOM 657 C C . LYS A 1 87 ? 8.841 47.075 -45.905 1.00 68.44 87 LYS A C 1
ATOM 659 O O . LYS A 1 87 ? 9.553 46.492 -46.712 1.00 68.44 87 LYS A O 1
ATOM 664 N N . ASP A 1 88 ? 9.280 48.055 -45.110 1.00 75.38 88 ASP A N 1
ATOM 665 C CA . ASP A 1 88 ? 10.623 48.647 -45.198 1.00 75.38 88 ASP A CA 1
ATOM 666 C C . ASP A 1 88 ? 11.402 48.547 -43.881 1.00 75.38 88 ASP A C 1
ATOM 668 O O . ASP A 1 88 ? 10.841 48.683 -42.790 1.00 75.38 88 ASP A O 1
ATOM 672 N N . ALA A 1 89 ? 12.729 48.406 -43.965 1.00 72.00 89 ALA A N 1
ATOM 673 C CA . ALA A 1 89 ? 13.619 48.337 -42.800 1.00 72.00 89 ALA A CA 1
ATOM 674 C C . ALA A 1 89 ? 13.497 49.564 -41.870 1.00 72.00 89 ALA A C 1
ATOM 676 O O . ALA A 1 89 ? 13.631 49.447 -40.651 1.00 72.00 89 ALA A O 1
ATOM 677 N N . THR A 1 90 ? 13.173 50.734 -42.426 1.00 74.38 90 THR A N 1
ATOM 678 C CA . THR A 1 90 ? 12.899 51.970 -41.675 1.00 74.38 90 THR A CA 1
ATOM 679 C C . THR A 1 90 ? 11.617 51.867 -40.844 1.00 74.38 90 THR A C 1
ATOM 681 O O . THR A 1 90 ? 11.597 52.299 -39.692 1.00 74.38 90 THR A O 1
ATOM 684 N N . THR A 1 91 ? 10.571 51.228 -41.378 1.00 73.50 91 THR A N 1
ATOM 685 C CA . THR A 1 91 ? 9.296 50.990 -40.675 1.00 73.50 91 THR A CA 1
ATOM 686 C C . THR A 1 91 ? 9.429 49.935 -39.579 1.00 73.50 91 THR A C 1
ATOM 688 O O . THR A 1 91 ? 8.887 50.114 -38.490 1.00 73.50 91 THR A O 1
ATOM 691 N N . VAL A 1 92 ? 10.236 48.893 -39.806 1.00 74.94 92 VAL A N 1
ATOM 692 C CA . VAL A 1 92 ? 10.599 47.907 -38.776 1.00 74.94 92 VAL A CA 1
ATOM 693 C C . VAL A 1 92 ? 11.387 48.580 -37.650 1.00 74.94 92 VAL A C 1
ATOM 695 O O . VAL A 1 92 ? 11.084 48.380 -36.475 1.00 74.94 92 VAL A O 1
ATOM 698 N N . ALA A 1 93 ? 12.356 49.438 -37.983 1.00 76.06 93 ALA A N 1
ATOM 699 C CA . ALA A 1 93 ? 13.127 50.185 -36.992 1.00 76.06 93 ALA A CA 1
ATOM 700 C C . ALA A 1 93 ? 12.262 51.176 -36.190 1.00 76.06 93 ALA A C 1
ATOM 702 O O . ALA A 1 93 ? 12.480 51.339 -34.989 1.00 76.06 93 ALA A O 1
ATOM 703 N N . ALA A 1 94 ? 11.272 51.815 -36.821 1.00 79.12 94 ALA A N 1
ATOM 704 C CA . ALA A 1 94 ? 10.305 52.676 -36.141 1.00 79.12 94 ALA A CA 1
ATOM 705 C C . ALA A 1 94 ? 9.381 51.871 -35.210 1.00 79.12 94 ALA A C 1
ATOM 707 O O . ALA A 1 94 ? 9.186 52.254 -34.056 1.00 79.12 94 ALA A O 1
ATOM 708 N N . PHE A 1 95 ? 8.887 50.714 -35.665 1.00 82.06 95 PHE A N 1
ATOM 709 C CA . PHE A 1 95 ? 8.083 49.809 -34.846 1.00 82.06 95 PHE A CA 1
ATOM 710 C C . PHE A 1 95 ? 8.860 49.319 -33.623 1.00 82.06 95 PHE A C 1
ATOM 712 O O . PHE A 1 95 ? 8.357 49.438 -32.511 1.00 82.06 95 PHE A O 1
ATOM 719 N N . LEU A 1 96 ? 10.102 48.858 -33.788 1.00 79.69 96 LEU A N 1
ATOM 720 C CA . LEU A 1 96 ? 10.942 48.371 -32.685 1.00 79.69 96 LEU A CA 1
ATOM 721 C C . LEU A 1 96 ? 11.279 49.449 -31.639 1.00 79.69 96 LEU A C 1
ATOM 723 O O . LEU A 1 96 ? 11.624 49.106 -30.509 1.00 79.69 96 LEU A O 1
ATOM 727 N N . LYS A 1 97 ? 11.171 50.737 -31.993 1.00 84.12 97 LYS A N 1
ATOM 728 C CA . LYS A 1 97 ? 11.311 51.875 -31.067 1.00 84.12 97 LYS A CA 1
ATOM 729 C C . LYS A 1 97 ? 9.993 52.280 -30.393 1.00 84.12 97 LYS A C 1
ATOM 731 O O . LYS A 1 97 ? 10.021 53.040 -29.431 1.00 84.12 97 LYS A O 1
ATOM 736 N N . SER A 1 98 ? 8.849 51.792 -30.876 1.00 86.00 98 SER A N 1
ATOM 737 C CA . SER A 1 98 ? 7.539 52.031 -30.259 1.00 86.00 98 SER A CA 1
ATOM 738 C C . SER A 1 98 ? 7.402 51.269 -28.929 1.00 86.00 98 SER A C 1
ATOM 740 O O . SER A 1 98 ? 8.055 50.241 -28.747 1.00 86.00 98 SER A O 1
ATOM 742 N N . PRO A 1 99 ? 6.521 51.685 -28.000 1.00 84.38 99 PRO A N 1
ATOM 743 C CA . PRO A 1 99 ? 6.314 50.969 -26.737 1.00 84.38 99 PRO A CA 1
ATOM 744 C C . PRO A 1 99 ? 5.854 49.510 -26.926 1.00 84.38 99 PRO A C 1
ATOM 746 O O . PRO A 1 99 ? 6.226 48.642 -26.137 1.00 84.38 99 PRO A O 1
ATOM 749 N N . ALA A 1 100 ? 5.099 49.207 -27.988 1.00 80.12 100 ALA A N 1
ATOM 750 C CA . ALA A 1 100 ? 4.718 47.836 -28.341 1.00 80.12 100 ALA A CA 1
ATOM 751 C C . ALA A 1 100 ? 5.897 47.034 -28.930 1.00 80.12 100 ALA A C 1
ATOM 753 O O . ALA A 1 100 ? 6.074 45.852 -28.622 1.00 80.12 100 ALA A O 1
ATOM 754 N N . GLY A 1 101 ? 6.750 47.681 -29.726 1.00 81.94 101 GLY A N 1
ATOM 755 C CA . GLY A 1 101 ? 7.963 47.070 -30.264 1.00 81.94 101 GLY A CA 1
ATOM 756 C C . GLY A 1 101 ? 9.051 46.853 -29.220 1.00 81.94 101 GLY A C 1
ATOM 757 O O . GLY A 1 101 ? 9.742 45.845 -29.292 1.00 81.94 101 GLY A O 1
ATOM 758 N N . LEU A 1 102 ? 9.155 47.712 -28.201 1.00 82.88 102 LEU A N 1
ATOM 759 C CA . LEU A 1 102 ? 10.037 47.501 -27.049 1.00 82.88 102 LEU A CA 1
ATOM 760 C C . LEU A 1 102 ? 9.625 46.252 -26.257 1.00 82.88 102 LEU A C 1
ATOM 762 O O . LEU A 1 102 ? 10.487 45.444 -25.916 1.00 82.88 102 LEU A O 1
ATOM 766 N N . LYS A 1 103 ? 8.317 46.040 -26.039 1.00 83.75 103 LYS A N 1
ATOM 767 C CA . LYS A 1 103 ? 7.790 44.801 -25.434 1.00 83.75 103 LYS A CA 1
ATOM 768 C C . LYS A 1 103 ? 8.082 43.572 -26.298 1.00 83.75 103 LYS A C 1
ATOM 770 O O . LYS A 1 103 ? 8.559 42.564 -25.792 1.00 83.75 103 LYS A O 1
ATOM 775 N N . THR A 1 104 ? 7.857 43.672 -27.608 1.00 81.12 104 THR A N 1
ATOM 776 C CA . THR A 1 104 ? 8.135 42.578 -28.556 1.00 81.12 104 THR A CA 1
ATOM 777 C C . THR A 1 104 ? 9.632 42.257 -28.614 1.00 81.12 104 THR A C 1
ATOM 779 O O . THR A 1 104 ? 10.021 41.096 -28.621 1.00 81.12 104 THR A O 1
ATOM 782 N N . LYS A 1 105 ? 10.492 43.279 -28.582 1.00 81.06 105 LYS A N 1
ATOM 783 C CA . LYS A 1 105 ? 11.950 43.138 -28.533 1.00 81.06 105 LYS A CA 1
ATOM 784 C C . LYS A 1 105 ? 12.411 42.465 -27.241 1.00 81.06 105 LYS A C 1
ATOM 786 O O . LYS A 1 105 ? 13.289 41.610 -27.298 1.00 81.06 105 LYS A O 1
ATOM 791 N N . ALA A 1 106 ? 11.819 42.819 -26.099 1.00 82.38 106 ALA A N 1
ATOM 792 C CA . ALA A 1 106 ? 12.096 42.153 -24.828 1.00 82.38 106 ALA A CA 1
ATOM 793 C C . ALA A 1 106 ? 11.726 40.661 -24.885 1.00 82.38 106 ALA A C 1
ATOM 795 O O . ALA A 1 106 ? 12.547 39.824 -24.523 1.00 82.38 106 ALA A O 1
ATOM 796 N N . LEU A 1 107 ? 10.558 40.328 -25.442 1.00 84.50 107 LEU A N 1
ATOM 797 C CA . LEU A 1 107 ? 10.110 38.943 -25.617 1.00 84.50 107 LEU A CA 1
ATOM 798 C C . LEU A 1 107 ? 11.011 38.151 -26.579 1.00 84.50 107 LEU A C 1
ATOM 800 O O . LEU A 1 107 ? 11.343 37.001 -26.313 1.00 84.50 107 LEU A O 1
ATOM 804 N N . ILE A 1 108 ? 11.470 38.768 -27.673 1.00 82.06 108 ILE A N 1
ATOM 805 C CA . ILE A 1 108 ? 12.441 38.144 -28.588 1.00 82.06 108 ILE A CA 1
ATOM 806 C C . ILE A 1 108 ? 13.769 37.882 -27.869 1.00 82.06 108 ILE A C 1
ATOM 808 O O . ILE A 1 108 ? 14.353 36.815 -28.046 1.00 82.06 108 ILE A O 1
ATOM 812 N N . HIS A 1 109 ? 14.253 38.823 -27.054 1.00 82.25 109 HIS A N 1
ATOM 813 C CA . HIS A 1 109 ? 15.469 38.613 -26.268 1.00 82.25 109 HIS A CA 1
ATOM 814 C C . HIS A 1 109 ? 15.302 37.484 -25.246 1.00 82.25 109 HIS A C 1
ATOM 816 O O . HIS A 1 109 ? 16.189 36.643 -25.141 1.00 82.25 109 HIS A O 1
ATOM 822 N N . GLU A 1 110 ? 14.163 37.403 -24.560 1.00 87.62 110 GLU A N 1
ATOM 823 C CA . GLU A 1 110 ? 13.846 36.300 -23.646 1.00 87.62 110 GLU A CA 1
ATOM 824 C C . GLU A 1 110 ? 13.837 34.945 -24.373 1.00 87.62 110 GLU A C 1
ATOM 826 O O . GLU A 1 110 ? 14.491 33.995 -23.942 1.00 87.62 110 GLU A O 1
ATOM 831 N N . GLN A 1 111 ? 13.198 34.869 -25.544 1.00 83.56 111 GLN A N 1
ATOM 832 C CA . GLN A 1 111 ? 13.207 33.663 -26.378 1.00 83.56 111 GLN A CA 1
ATOM 833 C C . GLN A 1 111 ? 14.613 33.298 -26.878 1.00 83.56 111 GLN A C 1
ATOM 835 O O . GLN A 1 111 ? 14.957 32.118 -26.952 1.00 83.56 111 GLN A O 1
ATOM 840 N N . GLN A 1 112 ? 15.447 34.286 -27.215 1.00 82.25 112 GLN A N 1
ATOM 841 C CA . GLN A 1 112 ? 16.841 34.057 -27.606 1.00 82.25 112 GLN A CA 1
ATOM 842 C C . GLN A 1 112 ? 17.678 33.505 -26.449 1.00 82.25 112 GLN A C 1
ATOM 844 O O . GLN A 1 112 ? 18.486 32.602 -26.674 1.00 82.25 112 GLN A O 1
ATOM 849 N N . VAL A 1 113 ? 17.470 34.011 -25.230 1.00 87.44 113 VAL A N 1
ATOM 850 C CA . VAL A 1 113 ? 18.115 33.495 -24.014 1.00 87.44 113 VAL A CA 1
ATOM 851 C C . VAL A 1 113 ? 17.701 32.042 -23.780 1.00 87.44 113 VAL A C 1
ATOM 853 O O . VAL A 1 113 ? 18.570 31.179 -23.667 1.00 87.44 113 VAL A O 1
ATOM 856 N N . LEU A 1 114 ? 16.403 31.738 -23.847 1.00 86.19 114 LEU A N 1
ATOM 857 C CA . LEU A 1 114 ? 15.882 30.378 -23.674 1.00 86.19 114 LEU A CA 1
ATOM 858 C C . LEU A 1 114 ? 16.439 29.409 -24.732 1.00 86.19 114 LEU A C 1
ATOM 860 O O . LEU A 1 114 ? 16.879 28.301 -24.419 1.00 86.19 114 LEU A O 1
ATOM 864 N N . LEU A 1 115 ? 16.503 29.827 -26.000 1.00 83.75 115 LEU A N 1
ATOM 865 C CA . LEU A 1 115 ? 17.112 29.022 -27.065 1.00 83.75 115 LEU A CA 1
ATOM 866 C C . LEU A 1 115 ? 18.613 28.788 -26.847 1.00 83.75 115 LEU A C 1
ATOM 868 O O . LEU A 1 115 ? 19.119 27.714 -27.189 1.00 83.75 115 LEU A O 1
ATOM 872 N N . ALA A 1 116 ? 19.337 29.769 -26.306 1.00 84.81 116 ALA A N 1
ATOM 873 C CA . ALA A 1 116 ? 20.747 29.614 -25.965 1.00 84.81 116 ALA A CA 1
ATOM 874 C C . ALA A 1 116 ? 20.937 28.612 -24.813 1.00 84.81 116 ALA A C 1
ATOM 876 O O . ALA A 1 116 ? 21.814 27.749 -24.897 1.00 84.81 116 ALA A O 1
ATOM 877 N N . GLU A 1 117 ? 20.081 28.660 -23.791 1.00 88.88 117 GLU A N 1
ATOM 878 C CA . GLU A 1 117 ? 20.071 27.698 -22.683 1.00 88.88 117 GLU A CA 1
ATOM 879 C C . GLU A 1 117 ? 19.765 26.276 -23.164 1.00 88.88 117 GLU A C 1
ATOM 881 O O . GLU A 1 117 ? 20.524 25.353 -22.867 1.00 88.88 117 GLU A O 1
ATOM 886 N N . LEU A 1 118 ? 18.740 26.092 -24.002 1.00 86.50 118 LEU A N 1
ATOM 887 C CA . LEU A 1 118 ? 18.415 24.787 -24.591 1.00 86.50 118 LEU A CA 1
ATOM 888 C C . LEU A 1 118 ? 19.569 24.215 -25.422 1.00 86.50 118 LEU A C 1
ATOM 890 O O . LEU A 1 118 ? 19.871 23.022 -25.342 1.00 86.50 118 LEU A O 1
ATOM 894 N N . LYS A 1 119 ? 20.251 25.055 -26.212 1.00 82.06 119 LYS A N 1
ATOM 895 C CA . LYS A 1 119 ? 21.448 24.632 -26.954 1.00 82.06 119 LYS A CA 1
ATOM 896 C C . LYS A 1 119 ? 22.563 24.194 -26.009 1.00 82.06 119 LYS A C 1
ATOM 898 O O . LYS A 1 119 ? 23.191 23.166 -26.264 1.00 82.06 119 LYS A O 1
ATOM 903 N N . LYS A 1 120 ? 22.784 24.934 -24.920 1.00 83.12 120 LYS A N 1
ATOM 904 C CA . LYS A 1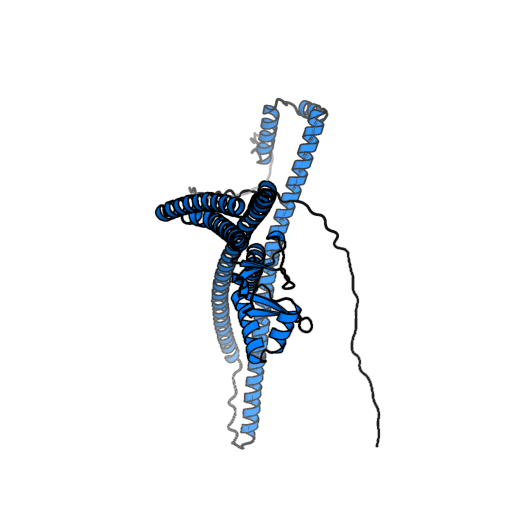 120 ? 23.788 24.606 -23.904 1.00 83.12 120 LYS A CA 1
ATOM 905 C C . LYS A 1 120 ? 23.471 23.275 -23.213 1.00 83.12 120 LYS A C 1
ATOM 907 O O . LYS A 1 120 ? 24.356 22.432 -23.108 1.00 83.12 120 LYS A O 1
ATOM 912 N N . ILE A 1 121 ? 22.213 23.037 -22.834 1.00 82.50 121 ILE A N 1
ATOM 913 C CA . ILE A 1 121 ? 21.749 21.761 -22.258 1.00 82.50 121 ILE A CA 1
ATOM 914 C C . ILE A 1 121 ? 22.017 20.603 -23.225 1.00 82.50 121 ILE A C 1
ATOM 916 O O . ILE A 1 121 ? 22.583 19.584 -22.836 1.00 82.50 121 ILE A O 1
ATOM 920 N N . ARG A 1 122 ? 21.684 20.773 -24.510 1.00 77.81 122 ARG A N 1
ATOM 921 C CA . ARG A 1 122 ? 21.913 19.740 -25.531 1.00 77.81 122 ARG A CA 1
ATOM 922 C C . ARG A 1 122 ? 23.396 19.418 -25.717 1.00 77.81 122 ARG A C 1
ATOM 924 O O . ARG A 1 122 ? 23.756 18.252 -25.869 1.00 77.81 122 ARG A O 1
ATOM 931 N N . GLN A 1 123 ? 24.254 20.438 -25.705 1.00 76.38 123 GLN A N 1
ATOM 932 C CA . GLN A 1 123 ? 25.704 20.258 -25.781 1.00 76.38 123 GLN A CA 1
ATOM 933 C C . GLN A 1 123 ? 26.251 19.540 -24.543 1.00 76.38 123 GLN A C 1
ATOM 935 O O . GLN A 1 123 ? 27.049 18.616 -24.693 1.00 76.38 123 GLN A O 1
ATOM 940 N N . HIS A 1 124 ? 25.788 19.901 -23.342 1.00 73.56 124 HIS A N 1
ATOM 941 C CA . HIS A 1 124 ? 26.159 19.201 -22.112 1.00 73.56 124 HIS A CA 1
ATOM 942 C C . HIS A 1 124 ? 25.740 17.729 -22.144 1.00 73.56 124 HIS A C 1
ATOM 944 O O . HIS A 1 124 ? 26.588 16.869 -21.934 1.00 73.56 124 HIS A O 1
ATOM 950 N N . ALA A 1 125 ? 24.503 17.417 -22.538 1.00 74.25 125 ALA A N 1
ATOM 951 C CA . ALA A 1 125 ? 24.036 16.034 -22.650 1.00 74.25 125 ALA A CA 1
ATOM 952 C C . ALA A 1 125 ? 24.879 15.196 -23.635 1.00 74.25 125 ALA A C 1
ATOM 954 O O . ALA A 1 125 ? 25.180 14.027 -23.381 1.00 74.25 125 ALA A O 1
ATOM 955 N N . MET A 1 126 ? 25.302 15.794 -24.757 1.00 75.81 126 MET A N 1
ATOM 956 C CA . MET A 1 126 ? 26.194 15.134 -25.715 1.00 75.81 126 MET A CA 1
ATOM 957 C C . MET A 1 126 ? 27.582 14.861 -25.114 1.00 75.81 126 MET A C 1
ATOM 959 O O . MET A 1 126 ? 28.125 13.769 -25.300 1.00 75.81 126 MET A O 1
ATOM 963 N N . LEU A 1 127 ? 28.147 15.831 -24.387 1.00 70.69 127 LEU A N 1
ATOM 964 C CA . LEU A 1 127 ? 29.430 15.677 -23.699 1.00 70.69 127 LEU A CA 1
ATOM 965 C C . LEU A 1 127 ? 29.358 14.625 -22.587 1.00 70.69 127 LEU A C 1
ATOM 967 O O . LEU A 1 127 ? 30.254 13.789 -22.499 1.00 70.69 127 LEU A O 1
ATOM 971 N N . ASP A 1 128 ? 28.283 14.600 -21.803 1.00 72.00 128 ASP A N 1
ATOM 972 C CA . ASP A 1 128 ? 28.081 13.621 -20.731 1.00 72.00 128 ASP A CA 1
ATOM 973 C C . ASP A 1 128 ? 27.955 12.194 -21.276 1.00 72.00 128 ASP A C 1
ATOM 975 O O . ASP A 1 128 ? 28.546 11.260 -20.728 1.00 72.00 128 ASP A O 1
ATOM 979 N N . ASN A 1 129 ? 27.265 12.008 -22.408 1.00 68.38 129 ASN A N 1
ATOM 980 C CA . ASN A 1 129 ? 27.195 10.709 -23.082 1.00 68.38 129 ASN A CA 1
ATOM 981 C C . ASN A 1 129 ? 28.584 10.235 -23.543 1.00 68.38 129 ASN A C 1
ATOM 983 O O . ASN A 1 129 ? 28.955 9.073 -23.350 1.00 68.38 129 ASN A O 1
ATOM 987 N N . LEU A 1 130 ? 29.377 11.144 -24.117 1.00 70.50 130 LEU A N 1
ATOM 988 C CA . LEU A 1 130 ? 30.746 10.855 -24.540 1.00 70.50 130 LEU A CA 1
ATOM 989 C C . LEU A 1 130 ? 31.635 10.518 -23.336 1.00 70.50 130 LEU A C 1
ATOM 991 O O . LEU A 1 130 ? 32.381 9.537 -23.378 1.00 70.50 130 LEU A O 1
ATOM 995 N N . LEU A 1 131 ? 31.503 11.264 -22.238 1.00 59.41 131 LEU A N 1
ATOM 996 C CA . LEU A 1 131 ? 32.218 11.021 -20.989 1.00 59.41 131 LEU A CA 1
ATOM 997 C C . LEU A 1 131 ? 31.856 9.653 -20.393 1.00 59.41 131 LEU A C 1
ATOM 999 O O . LEU A 1 131 ? 32.747 8.913 -19.974 1.00 59.41 131 LEU A O 1
ATOM 1003 N N . ARG A 1 132 ? 30.571 9.271 -20.409 1.00 66.44 132 ARG A N 1
ATOM 1004 C CA . ARG A 1 132 ? 30.097 7.945 -19.978 1.00 66.44 132 ARG A CA 1
ATOM 1005 C C . ARG A 1 132 ? 30.751 6.835 -20.801 1.00 66.44 132 ARG A C 1
ATOM 1007 O O . ARG A 1 132 ? 31.322 5.911 -20.225 1.00 66.44 132 ARG A O 1
ATOM 1014 N N . LYS A 1 133 ? 30.762 6.961 -22.132 1.00 65.12 133 LYS A N 1
ATOM 1015 C CA . LYS A 1 133 ? 31.432 6.001 -23.030 1.00 65.12 133 LYS A CA 1
ATOM 1016 C C . LYS A 1 133 ? 32.934 5.902 -22.754 1.00 65.12 133 LYS A C 1
ATOM 1018 O O . LYS A 1 133 ? 33.479 4.800 -22.705 1.00 65.12 133 LYS A O 1
ATOM 1023 N N . MET A 1 134 ? 33.606 7.033 -22.530 1.00 54.97 134 MET A N 1
ATOM 1024 C CA . MET A 1 134 ? 35.033 7.054 -22.189 1.00 54.97 134 MET A CA 1
ATOM 1025 C C . MET A 1 134 ? 35.325 6.388 -20.839 1.00 54.97 134 MET A C 1
ATOM 1027 O O . MET A 1 134 ? 36.287 5.628 -20.743 1.00 54.97 134 MET A O 1
ATOM 1031 N N . ARG A 1 135 ? 34.487 6.609 -19.818 1.00 62.53 135 ARG A N 1
ATOM 1032 C CA . ARG A 1 135 ? 34.615 5.961 -18.500 1.00 62.53 135 ARG A CA 1
ATOM 1033 C C . ARG A 1 135 ? 34.458 4.446 -18.591 1.00 6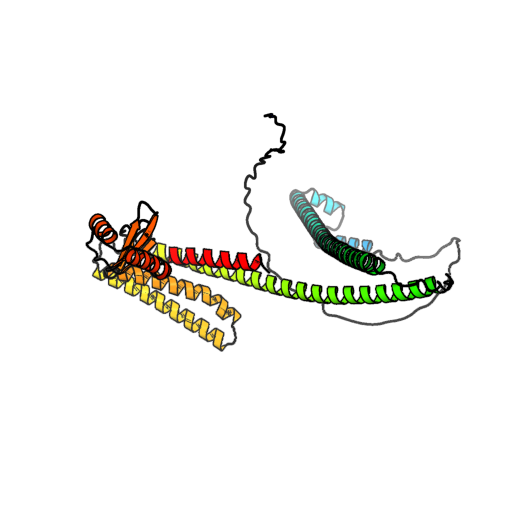2.53 135 ARG A C 1
ATOM 1035 O O . ARG A 1 135 ? 35.289 3.724 -18.047 1.00 62.53 135 ARG A O 1
ATOM 1042 N N . ILE A 1 136 ? 33.460 3.969 -19.337 1.00 64.88 136 ILE A N 1
ATOM 1043 C CA . ILE A 1 136 ? 33.259 2.533 -19.587 1.00 64.88 136 ILE A CA 1
ATOM 1044 C C . ILE A 1 136 ? 34.492 1.944 -20.282 1.00 64.88 136 ILE A C 1
ATOM 1046 O O . ILE A 1 136 ? 35.041 0.940 -19.836 1.00 64.88 136 ILE A O 1
ATOM 1050 N N . LYS A 1 137 ? 34.999 2.610 -21.326 1.00 64.75 137 LYS A N 1
ATOM 1051 C CA . LYS A 1 137 ? 36.197 2.164 -22.050 1.00 64.75 137 LYS A CA 1
ATOM 1052 C C . LYS A 1 137 ? 37.440 2.110 -21.151 1.00 64.75 137 LYS A C 1
ATOM 1054 O O . LYS A 1 137 ? 38.194 1.142 -21.212 1.00 64.75 137 LYS A O 1
ATOM 1059 N N . ALA A 1 138 ? 37.638 3.110 -20.292 1.00 54.38 138 ALA A N 1
ATOM 1060 C CA . ALA A 1 138 ? 38.730 3.128 -19.320 1.00 54.38 138 ALA A CA 1
ATOM 1061 C C . ALA A 1 138 ? 38.615 1.982 -18.301 1.00 54.38 138 ALA A C 1
ATOM 1063 O O . ALA A 1 138 ? 39.612 1.323 -18.007 1.00 54.38 138 ALA A O 1
ATOM 1064 N N . PHE A 1 139 ? 37.405 1.699 -17.813 1.00 61.81 139 PHE A N 1
ATOM 1065 C CA . PHE A 1 139 ? 37.147 0.592 -16.894 1.00 61.81 139 PHE A CA 1
ATOM 1066 C C . PHE A 1 139 ? 37.430 -0.773 -17.538 1.00 61.81 139 PHE A C 1
ATOM 1068 O O . PHE A 1 139 ? 38.095 -1.619 -16.939 1.00 61.81 139 PHE A O 1
ATOM 1075 N N . LEU A 1 140 ? 37.027 -0.965 -18.796 1.00 66.88 140 LEU A N 1
ATOM 1076 C CA . LEU A 1 140 ? 37.334 -2.178 -19.558 1.00 66.88 140 LEU A CA 1
ATOM 1077 C C . LEU A 1 140 ? 38.846 -2.366 -19.759 1.00 66.88 140 LEU A C 1
ATOM 1079 O O . LEU A 1 140 ? 39.360 -3.472 -19.575 1.00 66.88 140 LEU A O 1
ATOM 1083 N N . TYR A 1 141 ? 39.582 -1.295 -20.072 1.00 70.50 141 TYR A N 1
ATOM 1084 C CA . TYR A 1 141 ? 41.044 -1.356 -20.149 1.00 70.50 141 TYR A CA 1
ATOM 1085 C C . TYR A 1 141 ? 41.686 -1.688 -18.805 1.00 70.50 141 TYR A C 1
ATOM 1087 O O . TYR A 1 141 ? 42.615 -2.495 -18.759 1.00 70.50 141 TYR A O 1
ATOM 1095 N N . LEU A 1 142 ? 41.174 -1.121 -17.712 1.00 63.28 142 LEU A N 1
ATOM 1096 C CA . LEU A 1 142 ? 41.650 -1.417 -16.369 1.00 63.28 142 LEU A CA 1
ATOM 1097 C C . LEU A 1 142 ? 41.476 -2.910 -16.053 1.00 63.28 142 LEU A C 1
ATOM 1099 O O . LEU A 1 142 ? 42.447 -3.571 -15.684 1.00 63.28 142 LEU A O 1
ATOM 1103 N N . ILE A 1 143 ? 40.288 -3.470 -16.298 1.00 67.12 143 ILE A N 1
ATOM 1104 C CA . ILE A 1 143 ? 40.019 -4.908 -16.136 1.00 67.12 143 ILE A CA 1
ATOM 1105 C C . ILE A 1 143 ? 40.986 -5.748 -16.978 1.00 67.12 143 ILE A C 1
ATOM 1107 O O . ILE A 1 143 ? 41.552 -6.720 -16.473 1.00 67.12 143 ILE A O 1
ATOM 1111 N N . ALA A 1 144 ? 41.221 -5.380 -18.240 1.00 69.12 144 ALA A N 1
ATOM 1112 C CA . ALA A 1 144 ? 42.141 -6.105 -19.115 1.00 69.12 144 ALA A CA 1
ATOM 1113 C C . ALA A 1 144 ? 43.587 -6.090 -18.583 1.00 69.12 144 ALA A C 1
ATOM 1115 O O . ALA A 1 144 ? 44.260 -7.125 -18.577 1.00 69.12 144 ALA A O 1
ATOM 1116 N N . VAL A 1 145 ? 44.056 -4.945 -18.076 1.00 67.12 145 VAL A N 1
ATOM 1117 C CA . VAL A 1 145 ? 45.380 -4.813 -17.448 1.00 67.12 145 VAL A CA 1
ATOM 1118 C C . VAL A 1 145 ? 45.473 -5.660 -16.178 1.00 67.12 145 VAL A C 1
ATOM 1120 O O . VAL A 1 145 ? 46.464 -6.371 -15.996 1.00 67.12 145 VAL A O 1
ATOM 1123 N N . TYR A 1 146 ? 44.446 -5.654 -15.323 1.00 63.66 146 TYR A N 1
ATOM 1124 C CA . TYR A 1 146 ? 44.425 -6.485 -14.116 1.00 63.66 146 TYR A CA 1
ATOM 1125 C C . TYR A 1 146 ? 44.395 -7.980 -14.437 1.00 63.66 146 TYR A C 1
ATOM 1127 O O . TYR A 1 146 ? 45.157 -8.731 -13.831 1.00 63.66 146 TYR A O 1
ATOM 1135 N N . LYS A 1 147 ? 43.614 -8.416 -15.434 1.00 69.31 147 LYS A N 1
ATOM 1136 C CA . LYS A 1 147 ? 43.623 -9.811 -15.908 1.00 69.31 147 LYS A CA 1
ATOM 1137 C C . LYS A 1 147 ? 44.989 -10.209 -16.466 1.00 69.31 147 LYS A C 1
ATOM 1139 O O . LYS A 1 147 ? 45.475 -11.297 -16.168 1.00 69.31 147 LYS A O 1
ATOM 1144 N N . ARG A 1 148 ? 45.658 -9.323 -17.213 1.00 69.19 148 ARG A N 1
ATOM 1145 C CA . ARG A 1 148 ? 47.029 -9.559 -17.693 1.00 69.19 148 ARG A CA 1
ATOM 1146 C C . ARG A 1 148 ? 48.025 -9.661 -16.538 1.00 69.19 148 ARG A C 1
ATOM 1148 O O . ARG A 1 148 ? 48.878 -10.540 -16.560 1.00 69.19 148 ARG A O 1
ATOM 1155 N N . LYS A 1 149 ? 47.905 -8.808 -15.516 1.00 66.19 149 LYS A N 1
ATOM 1156 C CA . LYS A 1 149 ? 48.750 -8.849 -14.311 1.00 66.19 149 LYS A CA 1
ATOM 1157 C C . LYS A 1 149 ? 48.501 -10.111 -13.479 1.00 66.19 149 LYS A C 1
ATOM 1159 O O . LYS A 1 149 ? 49.459 -10.677 -12.964 1.00 66.19 149 LYS A O 1
ATOM 1164 N N . ALA A 1 150 ? 47.254 -10.568 -13.373 1.00 67.06 150 ALA A N 1
ATOM 1165 C CA . ALA A 1 150 ? 46.896 -11.823 -12.713 1.00 67.06 150 ALA A CA 1
ATOM 1166 C C . ALA A 1 150 ? 47.478 -13.031 -13.462 1.00 67.06 150 ALA A C 1
ATOM 1168 O O . ALA A 1 150 ? 48.220 -13.804 -12.865 1.00 67.06 150 ALA A O 1
ATOM 1169 N N . ARG A 1 151 ? 47.281 -13.113 -14.786 1.00 66.38 151 ARG A N 1
ATOM 1170 C CA . ARG A 1 151 ? 47.895 -14.160 -15.621 1.00 66.38 151 ARG A CA 1
ATOM 1171 C C . ARG A 1 151 ? 49.422 -14.135 -15.575 1.00 66.38 151 ARG A C 1
ATOM 1173 O O . ARG A 1 151 ? 50.044 -15.185 -15.536 1.00 66.38 151 ARG A O 1
ATOM 1180 N N . ALA A 1 152 ? 50.040 -12.954 -15.551 1.00 56.31 152 ALA A N 1
ATOM 1181 C CA . ALA A 1 152 ? 51.489 -12.835 -15.399 1.00 56.31 152 ALA A CA 1
ATOM 1182 C C . ALA A 1 152 ? 51.967 -13.348 -14.030 1.00 56.31 152 ALA A C 1
ATOM 1184 O O . ALA A 1 152 ? 52.997 -14.007 -13.956 1.00 56.31 152 ALA A O 1
ATOM 1185 N N . LYS A 1 153 ? 51.212 -13.097 -12.951 1.00 72.88 153 LYS A N 1
ATOM 1186 C CA . LYS A 1 153 ? 51.505 -13.661 -11.624 1.00 72.88 153 LYS A CA 1
ATOM 1187 C C . LYS A 1 153 ? 51.349 -15.181 -11.594 1.00 72.88 153 LYS A C 1
ATOM 1189 O O . LYS A 1 153 ? 52.208 -15.846 -11.032 1.00 72.88 153 LYS A O 1
ATOM 1194 N N . GLU A 1 154 ? 50.297 -15.724 -12.202 1.00 72.00 154 GLU A N 1
ATOM 1195 C CA . GLU A 1 154 ? 50.084 -17.174 -12.313 1.00 72.00 154 GLU A CA 1
ATOM 1196 C C . GLU A 1 154 ? 51.191 -17.847 -13.126 1.00 72.00 154 GLU A C 1
ATOM 1198 O O . GLU A 1 154 ? 51.724 -18.870 -12.708 1.00 72.00 154 GLU A O 1
ATOM 1203 N N . LEU A 1 155 ? 51.586 -17.241 -14.247 1.00 65.19 155 LEU A N 1
ATOM 1204 C CA . LEU A 1 155 ? 52.672 -17.732 -15.088 1.00 65.19 155 LEU A CA 1
ATOM 1205 C C . LEU A 1 155 ? 54.019 -17.654 -14.363 1.00 65.19 155 LEU A C 1
ATOM 1207 O O . LEU A 1 155 ? 54.769 -18.621 -14.388 1.00 65.19 155 LEU A O 1
ATOM 1211 N N . ASN A 1 156 ? 54.297 -16.568 -13.638 1.00 63.28 156 ASN A N 1
ATOM 1212 C CA . ASN A 1 156 ? 55.490 -16.472 -12.795 1.00 63.28 156 ASN A CA 1
ATOM 1213 C C . ASN A 1 156 ? 55.479 -17.514 -11.668 1.00 63.28 156 ASN A C 1
ATOM 1215 O O . ASN A 1 156 ? 56.512 -18.109 -11.388 1.00 63.28 156 ASN A O 1
ATOM 1219 N N . ALA A 1 157 ? 54.325 -17.778 -11.049 1.00 74.25 157 ALA A N 1
ATOM 1220 C CA . ALA A 1 157 ? 54.193 -18.827 -10.042 1.00 74.25 157 ALA A CA 1
ATOM 1221 C C . ALA A 1 157 ? 54.384 -20.231 -10.643 1.00 74.25 157 ALA A C 1
ATOM 1223 O O . ALA A 1 157 ? 54.990 -21.088 -10.010 1.00 74.25 157 ALA A O 1
ATOM 1224 N N . ALA A 1 158 ? 53.906 -20.474 -11.865 1.00 72.06 158 ALA A N 1
ATOM 1225 C CA . ALA A 1 158 ? 54.122 -21.730 -12.580 1.00 72.06 158 ALA A CA 1
ATOM 1226 C C . ALA A 1 158 ? 55.590 -21.916 -12.998 1.00 72.06 158 ALA A C 1
ATOM 1228 O O . ALA A 1 158 ? 56.133 -23.004 -12.832 1.00 72.06 158 ALA A O 1
ATOM 1229 N N . ILE A 1 159 ? 56.247 -20.852 -13.473 1.00 67.75 159 ILE A N 1
ATOM 1230 C CA . ILE A 1 159 ? 57.688 -20.848 -13.757 1.00 67.75 159 ILE A CA 1
ATOM 1231 C C . ILE A 1 159 ? 58.472 -21.121 -12.474 1.00 67.75 159 ILE A C 1
ATOM 1233 O O . ILE A 1 159 ? 59.366 -21.958 -12.491 1.00 67.75 159 ILE A O 1
ATOM 1237 N N . GLN A 1 160 ? 58.115 -20.478 -11.359 1.00 70.94 160 GLN A N 1
ATOM 1238 C CA . GLN A 1 160 ? 58.772 -20.719 -10.077 1.00 70.94 160 GLN A CA 1
ATOM 1239 C C . GLN A 1 160 ? 58.602 -22.174 -9.631 1.00 70.94 160 GLN A C 1
ATOM 1241 O O . GLN A 1 160 ? 59.588 -22.804 -9.283 1.00 70.94 160 GLN A O 1
ATOM 1246 N N . ARG A 1 161 ? 57.398 -22.753 -9.756 1.00 77.25 161 ARG A N 1
ATOM 1247 C CA . ARG A 1 161 ? 57.173 -24.183 -9.483 1.00 77.25 161 ARG A CA 1
ATOM 1248 C C . ARG A 1 161 ? 58.024 -25.091 -10.366 1.00 77.25 161 ARG A C 1
ATOM 1250 O O . ARG A 1 161 ? 58.600 -26.037 -9.854 1.00 77.25 161 ARG A O 1
ATOM 1257 N N . GLN A 1 162 ? 58.147 -24.800 -11.661 1.00 73.75 162 GLN A N 1
ATOM 1258 C CA . GLN A 1 162 ? 59.011 -25.577 -12.557 1.00 73.75 162 GLN A CA 1
ATOM 1259 C C . GLN A 1 162 ? 60.498 -25.423 -12.223 1.00 73.75 162 GLN A C 1
ATOM 1261 O O . GLN A 1 162 ? 61.256 -26.379 -12.363 1.00 73.75 162 GLN A O 1
ATOM 1266 N N . ILE A 1 163 ? 60.933 -24.234 -11.799 1.00 72.12 163 ILE A N 1
ATOM 1267 C CA . ILE A 1 163 ? 62.299 -24.003 -11.317 1.00 72.12 163 ILE A CA 1
ATOM 1268 C C . ILE A 1 163 ? 62.533 -24.803 -10.034 1.00 72.12 163 ILE A C 1
ATOM 1270 O O . ILE A 1 163 ? 63.532 -25.509 -9.948 1.00 72.12 163 ILE A O 1
ATOM 1274 N N . ASP A 1 164 ? 61.603 -24.754 -9.083 1.00 79.81 164 ASP A N 1
ATOM 1275 C CA . ASP A 1 164 ? 61.686 -25.478 -7.814 1.00 79.81 164 ASP A CA 1
ATOM 1276 C C . ASP A 1 164 ? 61.668 -27.005 -8.042 1.00 79.81 164 ASP A C 1
ATOM 1278 O O . ASP A 1 164 ? 62.482 -27.725 -7.467 1.00 79.81 164 ASP A O 1
ATOM 1282 N N . GLU A 1 165 ? 60.824 -27.505 -8.953 1.00 79.62 165 GLU A N 1
ATOM 1283 C CA . GLU A 1 165 ? 60.798 -28.910 -9.389 1.00 79.62 165 GLU A CA 1
ATOM 1284 C C . GLU A 1 165 ? 62.106 -29.326 -10.067 1.00 79.62 165 GLU A C 1
ATOM 1286 O O . GLU A 1 165 ? 62.621 -30.408 -9.788 1.00 79.62 165 GLU A O 1
ATOM 1291 N N . ARG A 1 166 ? 62.679 -28.474 -10.928 1.00 76.19 166 ARG A N 1
ATOM 1292 C CA . ARG A 1 166 ? 63.961 -28.748 -11.593 1.00 76.19 166 ARG A CA 1
ATOM 1293 C C . ARG A 1 166 ? 65.150 -28.666 -10.651 1.00 76.19 166 ARG A C 1
ATOM 1295 O O . ARG A 1 166 ? 66.107 -29.409 -10.843 1.00 76.19 166 ARG A O 1
ATOM 1302 N N . LEU A 1 167 ? 65.115 -27.797 -9.646 1.00 74.00 167 LEU A N 1
ATOM 1303 C CA . LEU A 1 167 ? 66.117 -27.747 -8.581 1.00 74.00 167 LEU A CA 1
ATOM 1304 C C . LEU A 1 167 ? 66.025 -29.007 -7.712 1.00 74.00 167 LEU A C 1
ATOM 1306 O O . LEU A 1 167 ? 67.052 -29.616 -7.422 1.00 74.00 167 LEU A O 1
ATOM 1310 N N . ALA A 1 168 ? 64.810 -29.457 -7.387 1.00 71.44 168 ALA A N 1
ATOM 1311 C CA . ALA A 1 168 ? 64.578 -30.712 -6.676 1.00 71.44 168 ALA A CA 1
ATOM 1312 C C . ALA A 1 168 ? 64.965 -31.951 -7.508 1.00 71.44 168 ALA A C 1
ATOM 1314 O O . ALA A 1 168 ? 65.472 -32.930 -6.959 1.00 71.44 168 ALA A O 1
ATOM 1315 N N . SER A 1 169 ? 64.774 -31.925 -8.833 1.00 64.62 169 SER A N 1
ATOM 1316 C CA . SER A 1 169 ? 65.174 -33.019 -9.725 1.00 64.62 169 SER A CA 1
ATOM 1317 C C . SER A 1 169 ? 66.666 -33.004 -10.063 1.00 64.62 169 SER A C 1
ATOM 1319 O O . SER A 1 169 ? 67.252 -34.070 -10.199 1.00 64.62 169 SER A O 1
ATOM 1321 N N . SER A 1 170 ? 67.302 -31.832 -10.158 1.00 57.25 170 SER A N 1
ATOM 1322 C CA . SER A 1 170 ? 68.755 -31.691 -10.384 1.00 57.25 170 SER A CA 1
ATOM 1323 C C . SER A 1 170 ? 69.591 -32.068 -9.158 1.00 57.25 170 SER A C 1
ATOM 1325 O O . SER A 1 170 ? 70.791 -32.289 -9.279 1.00 57.25 170 SER A O 1
ATOM 1327 N N . GLN A 1 171 ? 68.974 -32.179 -7.976 1.00 56.44 171 GLN A N 1
ATOM 1328 C CA . GLN A 1 171 ? 69.601 -32.788 -6.798 1.00 56.44 171 GLN A CA 1
ATOM 1329 C C . GLN A 1 171 ? 69.661 -34.327 -6.871 1.00 56.44 171 GLN A C 1
ATOM 1331 O O . GLN A 1 171 ? 70.271 -34.951 -6.003 1.00 56.44 171 GLN A O 1
ATOM 1336 N N . LYS A 1 172 ? 69.080 -34.956 -7.904 1.00 52.44 172 LYS A N 1
ATOM 1337 C CA . LYS A 1 172 ? 69.325 -36.364 -8.241 1.00 52.44 172 LYS A CA 1
ATOM 1338 C C . LYS A 1 172 ? 70.369 -36.422 -9.365 1.00 52.44 172 LYS A C 1
ATOM 1340 O O . LYS A 1 172 ? 70.139 -35.830 -10.417 1.00 52.44 172 LYS A O 1
ATOM 1345 N N . PRO A 1 173 ? 71.510 -37.110 -9.181 1.00 45.72 173 PRO A N 1
ATOM 1346 C CA . PRO A 1 173 ? 72.565 -37.126 -10.182 1.00 45.72 173 PRO A CA 1
ATOM 1347 C C . PRO A 1 173 ? 72.102 -37.977 -11.365 1.00 45.72 173 PRO A C 1
ATOM 1349 O O . PRO A 1 173 ? 71.882 -39.176 -11.224 1.00 45.72 173 PRO A O 1
ATOM 1352 N N . THR A 1 174 ? 71.902 -37.358 -12.525 1.00 42.78 174 THR A N 1
ATOM 1353 C CA . THR A 1 174 ? 71.758 -38.076 -13.797 1.00 42.78 174 THR A CA 1
ATOM 1354 C C . THR A 1 174 ? 72.624 -37.383 -14.843 1.00 42.78 174 THR A C 1
ATOM 1356 O O . THR A 1 174 ? 72.697 -36.155 -14.887 1.00 42.78 174 THR A O 1
ATOM 1359 N N . GLU A 1 175 ? 73.344 -38.205 -15.597 1.00 42.88 175 GLU A N 1
ATOM 1360 C CA . GLU A 1 175 ? 74.462 -37.874 -16.476 1.00 42.88 175 GLU A CA 1
ATOM 1361 C C . GLU A 1 175 ? 74.087 -36.912 -17.615 1.00 42.88 175 GLU A C 1
ATOM 1363 O O . GLU A 1 175 ? 72.981 -36.928 -18.153 1.00 42.88 175 GLU A O 1
ATOM 1368 N N . VAL A 1 176 ? 75.038 -36.042 -17.955 1.00 44.56 176 VAL A N 1
ATOM 1369 C CA . VAL A 1 176 ? 74.897 -34.961 -18.934 1.00 44.56 176 VAL A CA 1
ATOM 1370 C C . VAL A 1 176 ? 75.177 -35.505 -20.335 1.00 44.56 176 VAL A C 1
ATOM 1372 O O . VAL A 1 176 ? 76.332 -35.761 -20.670 1.00 44.56 176 VAL A O 1
ATOM 1375 N N . GLU A 1 177 ? 74.147 -35.615 -21.174 1.00 40.81 177 GLU A N 1
ATOM 1376 C CA . GLU A 1 177 ? 74.319 -35.748 -22.625 1.00 40.81 177 GLU A CA 1
ATOM 1377 C C . GLU A 1 177 ? 74.270 -34.383 -23.329 1.00 40.81 177 GLU A C 1
ATOM 1379 O O . GLU A 1 177 ? 73.571 -33.448 -22.934 1.00 40.81 177 GLU A O 1
ATOM 1384 N N . ALA A 1 178 ? 75.104 -34.280 -24.361 1.00 41.88 178 ALA A N 1
ATOM 1385 C CA . ALA A 1 178 ? 75.566 -33.059 -24.996 1.00 41.88 178 ALA A CA 1
ATOM 1386 C C . ALA A 1 178 ? 74.466 -32.226 -25.680 1.00 41.88 178 ALA A C 1
ATOM 1388 O O . ALA A 1 178 ? 73.630 -32.721 -26.435 1.00 41.88 178 ALA A O 1
ATOM 1389 N N . VAL A 1 179 ? 74.546 -30.911 -25.476 1.00 42.41 179 VAL A N 1
ATOM 1390 C CA . VAL A 1 179 ? 73.696 -29.895 -26.105 1.00 42.41 179 VAL A CA 1
ATOM 1391 C C . VAL A 1 179 ? 74.063 -29.757 -27.588 1.00 42.41 179 VAL A C 1
ATOM 1393 O O . VAL A 1 179 ? 75.140 -29.262 -27.919 1.00 42.41 179 VAL A O 1
ATOM 1396 N N . GLN A 1 180 ? 73.160 -30.152 -28.491 1.00 41.19 180 GLN A N 1
ATOM 1397 C CA . GLN A 1 180 ? 73.249 -29.784 -29.907 1.00 41.19 180 GLN A CA 1
ATOM 1398 C C . GLN A 1 180 ? 72.987 -28.281 -30.085 1.00 41.19 180 GLN A C 1
ATOM 1400 O O . GLN A 1 180 ? 72.034 -27.720 -29.542 1.00 41.19 180 GLN A O 1
ATOM 1405 N N . SER A 1 181 ? 73.852 -27.632 -30.864 1.00 41.38 181 SER A N 1
ATOM 1406 C CA . SER A 1 181 ? 73.826 -26.203 -31.178 1.00 41.38 181 SER A CA 1
ATOM 1407 C C . SER A 1 181 ? 72.551 -25.796 -31.925 1.00 41.38 181 SER A C 1
ATOM 1409 O O . SER A 1 181 ? 72.292 -26.259 -33.035 1.00 41.38 181 SER A O 1
ATOM 1411 N N . PHE A 1 182 ? 71.784 -24.886 -31.327 1.00 41.03 182 PHE A N 1
ATOM 1412 C CA . PHE A 1 182 ? 70.557 -24.307 -31.875 1.00 41.03 182 PHE A CA 1
ATOM 1413 C C . PHE A 1 182 ? 70.895 -23.174 -32.865 1.00 41.03 182 PHE A C 1
ATOM 1415 O O . PHE A 1 182 ? 71.531 -22.191 -32.484 1.00 41.03 182 PHE A O 1
ATOM 1422 N N . ASN A 1 183 ? 70.463 -23.277 -34.127 1.00 50.66 183 ASN A N 1
ATOM 1423 C CA . ASN A 1 183 ? 70.584 -22.185 -35.103 1.00 50.66 183 ASN A CA 1
ATOM 1424 C C . ASN A 1 183 ? 69.551 -21.072 -34.788 1.00 50.66 183 ASN A C 1
ATOM 1426 O O . ASN A 1 183 ? 68.352 -21.351 -34.758 1.00 50.66 183 ASN A O 1
ATOM 1430 N N . PRO A 1 184 ? 69.957 -19.800 -34.591 1.00 47.44 184 PRO A N 1
ATOM 1431 C CA . PRO A 1 184 ? 69.080 -18.742 -34.068 1.00 47.44 184 PRO A CA 1
ATOM 1432 C C . PRO A 1 184 ? 68.153 -18.075 -35.107 1.00 47.44 184 PRO A C 1
ATOM 1434 O O . PRO A 1 184 ? 67.410 -17.157 -34.756 1.00 47.44 184 PRO A O 1
ATOM 1437 N N . PHE A 1 185 ? 68.164 -18.505 -36.375 1.00 44.59 185 PHE A N 1
ATOM 1438 C CA . PHE A 1 185 ? 67.430 -17.821 -37.453 1.00 44.59 185 PHE A CA 1
ATOM 1439 C C . PHE A 1 185 ? 66.003 -18.360 -37.702 1.00 44.59 185 PHE A C 1
ATOM 1441 O O . PHE A 1 185 ? 65.115 -17.575 -38.017 1.00 44.59 185 PHE A O 1
ATOM 1448 N N . ASP A 1 186 ? 65.727 -19.649 -37.464 1.00 51.75 186 ASP A N 1
ATOM 1449 C CA . ASP A 1 186 ? 64.367 -20.221 -37.601 1.00 51.75 186 ASP A CA 1
ATOM 1450 C C . ASP A 1 186 ? 63.476 -19.987 -36.369 1.00 51.75 186 ASP A C 1
ATOM 1452 O O . ASP A 1 186 ? 62.247 -19.913 -36.465 1.00 51.75 186 ASP A O 1
ATOM 1456 N N . GLY A 1 187 ? 64.090 -19.805 -35.195 1.00 52.25 187 GLY A N 1
ATOM 1457 C CA . GLY A 1 187 ? 63.367 -19.562 -33.947 1.00 52.25 187 GLY A CA 1
ATOM 1458 C C . GLY A 1 187 ? 62.584 -18.248 -33.957 1.00 52.25 187 GLY A C 1
ATOM 1459 O O . GLY A 1 187 ? 61.477 -18.190 -33.431 1.00 52.25 187 GLY A O 1
ATOM 1460 N N . THR A 1 188 ? 63.098 -17.197 -34.603 1.00 54.91 188 THR A N 1
ATOM 1461 C CA . THR A 1 188 ? 62.440 -15.880 -34.628 1.00 54.91 188 THR A CA 1
ATOM 1462 C C . THR A 1 188 ? 6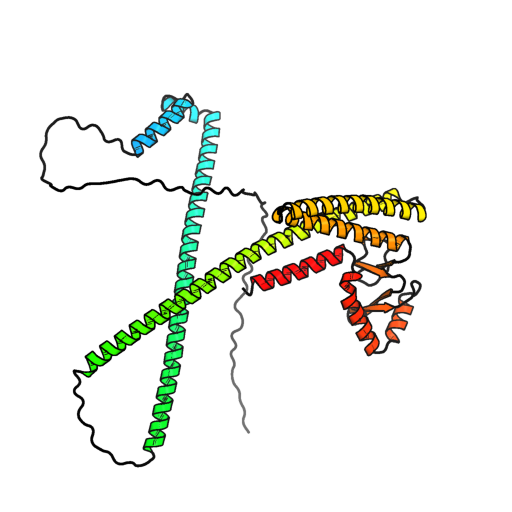1.191 -15.862 -35.510 1.00 54.91 188 THR A C 1
ATOM 1464 O O . THR A 1 188 ? 60.172 -15.322 -35.082 1.00 54.91 188 THR A O 1
ATOM 1467 N N . GLN A 1 189 ? 61.199 -16.502 -36.688 1.00 55.78 189 GLN A N 1
ATOM 1468 C CA . GLN A 1 189 ? 59.989 -16.623 -37.517 1.00 55.78 189 GLN A CA 1
ATOM 1469 C C . GLN A 1 189 ? 58.934 -17.545 -36.892 1.00 55.78 189 GLN A C 1
ATOM 1471 O O . GLN A 1 189 ? 57.740 -17.243 -36.965 1.00 55.78 189 GLN A O 1
ATOM 1476 N N . PHE A 1 190 ? 59.351 -18.647 -36.263 1.00 58.75 190 PHE A N 1
ATOM 1477 C CA . PHE A 1 190 ? 58.439 -19.546 -35.554 1.00 58.75 190 PHE A CA 1
ATOM 1478 C C . PHE A 1 190 ? 57.772 -18.844 -34.361 1.00 58.75 190 PHE A C 1
ATOM 1480 O O . PHE A 1 190 ? 56.545 -18.863 -34.240 1.00 58.75 190 PHE A O 1
ATOM 1487 N N . VAL A 1 191 ? 58.552 -18.125 -33.546 1.00 59.66 191 VAL A N 1
ATOM 1488 C CA . VAL A 1 191 ? 58.042 -17.313 -32.429 1.00 59.66 191 VAL A CA 1
ATOM 1489 C C . VAL A 1 191 ? 57.116 -16.201 -32.932 1.00 59.66 191 VAL A C 1
ATOM 1491 O O . VAL A 1 191 ? 56.074 -15.954 -32.324 1.00 59.66 191 VAL A O 1
ATOM 1494 N N . LEU A 1 192 ? 57.408 -15.561 -34.071 1.00 57.19 192 LEU A N 1
ATOM 1495 C CA . LEU A 1 192 ? 56.535 -14.529 -34.642 1.00 57.19 192 LEU A CA 1
ATOM 1496 C C . LEU A 1 192 ? 55.189 -15.102 -35.130 1.00 57.19 192 LEU A C 1
ATOM 1498 O O . LEU A 1 192 ? 54.134 -14.519 -34.885 1.00 57.19 192 LEU A O 1
ATOM 1502 N N . LYS A 1 193 ? 55.194 -16.279 -35.770 1.00 67.75 193 LYS A N 1
ATOM 1503 C CA . LYS A 1 193 ? 53.961 -16.978 -36.181 1.00 67.75 193 LYS A CA 1
ATOM 1504 C C . LYS A 1 193 ? 53.140 -17.444 -34.977 1.00 67.75 193 LYS A C 1
ATOM 1506 O O . LYS A 1 193 ? 51.922 -17.271 -34.966 1.00 67.75 193 LYS A O 1
ATOM 1511 N N . GLN A 1 194 ? 53.793 -17.985 -33.950 1.00 64.31 194 GLN A N 1
ATOM 1512 C CA . GLN A 1 194 ? 53.137 -18.430 -32.720 1.00 64.31 194 GLN A CA 1
ATOM 1513 C C . GLN A 1 194 ? 52.550 -17.253 -31.927 1.00 64.31 194 GLN A C 1
ATOM 1515 O O . GLN A 1 194 ? 51.423 -17.337 -31.432 1.00 64.31 194 GLN A O 1
ATOM 1520 N N . THR A 1 195 ? 53.268 -16.131 -31.840 1.00 58.00 195 THR A N 1
ATOM 1521 C CA . THR A 1 195 ? 52.761 -14.909 -31.201 1.00 58.00 195 THR A CA 1
ATOM 1522 C C . THR A 1 195 ? 51.598 -14.315 -31.988 1.00 58.00 195 THR A C 1
ATOM 1524 O O . THR A 1 195 ? 50.579 -14.001 -31.382 1.00 58.00 195 THR A O 1
ATOM 1527 N N . TYR A 1 196 ? 51.666 -14.252 -33.321 1.00 64.88 196 TYR A N 1
ATOM 1528 C CA . TYR A 1 196 ? 50.543 -13.818 -34.161 1.00 64.88 196 TYR A CA 1
ATOM 1529 C C . TYR A 1 196 ? 49.297 -14.702 -33.987 1.00 64.88 196 TYR A C 1
ATOM 1531 O O . TYR A 1 196 ? 48.196 -14.184 -33.794 1.00 64.88 196 TYR A O 1
ATOM 1539 N N . ALA A 1 197 ? 49.458 -16.030 -33.975 1.00 63.78 197 ALA A N 1
ATOM 1540 C CA . ALA A 1 197 ? 48.358 -16.958 -33.704 1.00 63.78 197 ALA A CA 1
ATOM 1541 C C . ALA A 1 197 ? 47.763 -16.743 -32.300 1.00 63.78 197 ALA A C 1
ATOM 1543 O O . ALA A 1 197 ? 46.543 -16.711 -32.138 1.00 63.78 197 ALA A O 1
ATOM 1544 N N . SER A 1 198 ? 48.617 -16.507 -31.301 1.00 58.22 198 SER A N 1
ATOM 1545 C CA . SER A 1 198 ? 48.194 -16.191 -29.932 1.00 58.22 198 SER A CA 1
ATOM 1546 C C . SER A 1 198 ? 47.434 -14.862 -29.855 1.00 58.22 198 SER A C 1
ATOM 1548 O O . SER A 1 198 ? 46.426 -14.773 -29.158 1.00 58.22 198 SER A O 1
ATOM 1550 N N . TYR A 1 199 ? 47.863 -13.839 -30.603 1.00 62.38 199 TYR A N 1
ATOM 1551 C CA . TYR A 1 199 ? 47.152 -12.562 -30.708 1.00 62.38 199 TYR A CA 1
ATOM 1552 C C . TYR A 1 199 ? 45.794 -12.713 -31.387 1.00 62.38 199 TYR A C 1
ATOM 1554 O O . TYR A 1 199 ? 44.824 -12.122 -30.923 1.00 62.38 199 TYR A O 1
ATOM 1562 N N . LYS A 1 200 ? 45.700 -13.526 -32.444 1.00 71.31 200 LYS A N 1
ATOM 1563 C CA . LYS A 1 200 ? 44.433 -13.800 -33.131 1.00 71.31 200 LYS A CA 1
ATOM 1564 C C . LYS A 1 200 ? 43.432 -14.502 -32.210 1.00 71.31 200 LYS A C 1
ATOM 1566 O O . LYS A 1 200 ? 42.281 -14.085 -32.136 1.00 71.31 200 LYS A O 1
ATOM 1571 N N . LEU A 1 201 ? 43.883 -15.510 -31.460 1.00 68.94 201 LEU A N 1
ATOM 1572 C CA . LEU A 1 201 ? 43.054 -16.178 -30.452 1.00 68.94 201 LEU A CA 1
ATOM 1573 C C . LEU A 1 201 ? 42.640 -15.213 -29.335 1.00 68.94 201 LEU A C 1
ATOM 1575 O O . LEU A 1 201 ? 41.481 -15.195 -28.936 1.00 68.94 201 LEU A O 1
ATOM 1579 N N . ALA A 1 202 ? 43.557 -14.368 -28.855 1.00 63.47 202 ALA A N 1
ATOM 1580 C CA . ALA A 1 202 ? 43.238 -13.364 -27.845 1.00 63.47 202 ALA A CA 1
ATOM 1581 C C . ALA A 1 202 ? 42.210 -12.337 -28.347 1.00 63.47 202 ALA A C 1
ATOM 1583 O O . ALA A 1 202 ? 41.312 -11.975 -27.593 1.00 63.47 202 ALA A O 1
ATOM 1584 N N . ALA A 1 203 ? 42.311 -11.898 -29.606 1.00 65.00 203 ALA A N 1
ATOM 1585 C CA . ALA A 1 203 ? 41.336 -11.005 -30.226 1.00 65.00 203 ALA A CA 1
ATOM 1586 C C . ALA A 1 203 ? 39.946 -11.653 -30.289 1.00 65.00 203 ALA A C 1
ATOM 1588 O O . ALA A 1 203 ? 38.981 -11.048 -29.837 1.00 65.00 203 ALA A O 1
ATOM 1589 N N . GLN A 1 204 ? 39.859 -12.914 -30.718 1.00 77.81 204 GLN A N 1
ATOM 1590 C CA . GLN A 1 204 ? 38.596 -13.657 -30.769 1.00 77.81 204 GLN A CA 1
ATOM 1591 C C . GLN A 1 204 ? 37.975 -13.873 -29.374 1.00 77.81 204 GLN A C 1
ATOM 1593 O O . GLN A 1 204 ? 36.762 -13.762 -29.194 1.00 77.81 204 GLN A O 1
ATOM 1598 N N . VAL A 1 205 ? 38.797 -14.145 -28.355 1.00 77.69 205 VAL A N 1
ATOM 1599 C CA . VAL A 1 205 ? 38.334 -14.239 -26.958 1.00 77.69 205 VAL A CA 1
ATOM 1600 C C . VAL A 1 205 ? 37.822 -12.885 -26.457 1.00 77.69 205 VAL A C 1
ATOM 1602 O O . VAL A 1 205 ? 36.823 -12.828 -25.745 1.00 77.69 205 VAL A O 1
ATOM 1605 N N . ILE A 1 206 ? 38.478 -11.783 -26.826 1.00 71.56 206 ILE A N 1
ATOM 1606 C CA . ILE A 1 206 ? 38.020 -10.434 -26.470 1.00 71.56 206 ILE A CA 1
ATOM 1607 C C . ILE A 1 206 ? 36.696 -10.110 -27.168 1.00 71.56 206 ILE A C 1
ATOM 1609 O O . ILE A 1 206 ? 35.808 -9.570 -26.519 1.00 71.56 206 ILE A O 1
ATOM 1613 N N . GLU A 1 207 ? 36.551 -10.448 -28.449 1.00 78.19 207 GLU A N 1
ATOM 1614 C CA . GLU A 1 207 ? 35.322 -10.221 -29.220 1.00 78.19 207 GLU A CA 1
ATOM 1615 C C . GLU A 1 207 ? 34.137 -11.008 -28.654 1.00 78.19 207 GLU A C 1
ATOM 1617 O O . GLU A 1 207 ? 33.090 -10.420 -28.401 1.00 78.19 207 GLU A O 1
ATOM 1622 N N . SER A 1 208 ? 34.317 -12.298 -28.355 1.00 82.31 208 SER A N 1
ATOM 1623 C CA . SER A 1 208 ? 33.276 -13.117 -27.709 1.00 82.31 208 SER A CA 1
ATOM 1624 C C . SER A 1 208 ? 32.909 -12.599 -26.317 1.00 82.31 208 SER A C 1
ATOM 1626 O O . SER A 1 208 ? 31.732 -12.419 -26.021 1.00 82.31 208 SER A O 1
ATOM 1628 N N . THR A 1 209 ? 33.902 -12.253 -25.490 1.00 81.06 209 THR A N 1
ATOM 1629 C CA . THR A 1 209 ? 33.644 -11.654 -24.167 1.00 81.06 209 THR A CA 1
ATOM 1630 C C . THR A 1 209 ? 32.909 -10.316 -24.297 1.00 81.06 209 THR A C 1
ATOM 1632 O O . THR A 1 209 ? 32.070 -9.981 -23.464 1.00 81.06 209 THR A O 1
ATOM 1635 N N . LEU A 1 210 ? 33.232 -9.518 -25.319 1.00 77.38 210 LEU A N 1
ATOM 1636 C CA . LEU A 1 210 ? 32.564 -8.245 -25.573 1.00 77.38 210 LEU A CA 1
ATOM 1637 C C . LEU A 1 210 ? 31.104 -8.466 -25.973 1.00 77.38 210 LEU A C 1
ATOM 1639 O O . LEU A 1 210 ? 30.238 -7.759 -25.468 1.00 77.38 210 LEU A O 1
ATOM 1643 N N . GLU A 1 211 ? 30.827 -9.440 -26.837 1.00 85.19 211 GLU A N 1
ATOM 1644 C CA . GLU A 1 211 ? 29.463 -9.781 -27.243 1.00 85.19 211 GLU A CA 1
ATOM 1645 C C . GLU A 1 211 ? 28.625 -10.281 -26.057 1.00 85.19 211 GLU A C 1
ATOM 1647 O O . GLU A 1 211 ? 27.498 -9.825 -25.870 1.00 85.19 211 GLU A O 1
ATOM 1652 N N . GLU A 1 212 ? 29.186 -11.150 -25.212 1.00 89.56 212 GLU A N 1
ATOM 1653 C CA . GLU A 1 212 ? 28.539 -11.603 -23.973 1.00 89.56 212 GLU A CA 1
ATOM 1654 C C . GLU A 1 212 ? 28.221 -10.429 -23.042 1.00 89.56 212 GLU A C 1
ATOM 1656 O O . GLU A 1 212 ? 27.092 -10.294 -22.574 1.00 89.56 212 GLU A O 1
ATOM 1661 N N . LYS A 1 213 ? 29.187 -9.526 -22.824 1.00 83.12 213 LYS A N 1
ATOM 1662 C CA . LYS A 1 213 ? 28.982 -8.351 -21.967 1.00 83.12 213 LYS A CA 1
ATOM 1663 C C . LYS A 1 213 ? 28.019 -7.326 -22.551 1.00 83.12 213 LYS A C 1
ATOM 1665 O O . LYS A 1 213 ? 27.364 -6.633 -21.780 1.00 83.12 213 LYS A O 1
ATOM 1670 N N . LEU A 1 214 ? 27.902 -7.228 -23.873 1.00 84.81 214 LEU A N 1
ATOM 1671 C CA . LEU A 1 214 ? 26.880 -6.399 -24.511 1.00 84.81 214 LEU A CA 1
ATOM 1672 C C . LEU A 1 214 ? 25.478 -6.977 -24.299 1.00 84.81 214 LEU A C 1
ATOM 1674 O O . LEU A 1 214 ? 24.575 -6.217 -23.971 1.00 84.81 214 LEU A O 1
ATOM 1678 N N . LYS A 1 215 ? 25.307 -8.299 -24.419 1.00 91.31 215 LYS A N 1
ATOM 1679 C CA . LYS A 1 215 ? 24.024 -8.968 -24.139 1.00 91.31 215 LYS A CA 1
ATOM 1680 C C . LYS A 1 215 ? 23.627 -8.836 -22.668 1.00 91.31 215 LYS A C 1
ATOM 1682 O O . LYS A 1 215 ? 22.484 -8.511 -22.378 1.00 91.31 215 LYS A O 1
ATOM 1687 N N . GLU A 1 216 ? 24.577 -9.024 -21.753 1.00 90.12 216 GLU A N 1
ATOM 1688 C CA . GLU A 1 216 ? 24.368 -8.819 -20.312 1.00 90.12 216 GLU A CA 1
ATOM 1689 C C . GLU A 1 216 ? 23.969 -7.369 -20.009 1.00 90.12 216 GLU A C 1
ATOM 1691 O O . GLU A 1 216 ? 23.009 -7.135 -19.287 1.00 90.12 216 GLU A O 1
ATOM 1696 N N . ALA A 1 217 ? 24.645 -6.388 -20.617 1.00 83.38 217 ALA A N 1
ATOM 1697 C CA . ALA A 1 217 ? 24.293 -4.980 -20.450 1.00 83.38 217 ALA A CA 1
ATOM 1698 C C . ALA A 1 217 ? 22.897 -4.644 -21.001 1.00 83.38 217 ALA A C 1
ATOM 1700 O O . ALA A 1 217 ? 22.184 -3.870 -20.374 1.00 83.38 217 ALA A O 1
ATOM 1701 N N . GLN A 1 218 ? 22.500 -5.221 -22.140 1.00 89.62 218 GLN A N 1
ATOM 1702 C CA . GLN A 1 218 ? 21.161 -5.032 -22.708 1.00 89.62 218 GLN A CA 1
ATOM 1703 C C . GLN A 1 218 ? 20.073 -5.630 -21.812 1.00 89.62 218 GLN A C 1
ATOM 1705 O O . GLN A 1 218 ? 19.092 -4.951 -21.530 1.00 89.62 218 GLN A O 1
ATOM 1710 N N . ALA A 1 219 ? 20.274 -6.851 -21.311 1.00 91.00 219 ALA A N 1
ATOM 1711 C CA . ALA A 1 219 ? 19.339 -7.483 -20.382 1.00 91.00 219 ALA A CA 1
ATOM 1712 C C . ALA A 1 219 ? 19.183 -6.665 -19.087 1.00 91.00 219 ALA A C 1
ATOM 1714 O O . ALA A 1 219 ? 18.065 -6.445 -18.630 1.00 91.00 219 ALA A O 1
ATOM 1715 N N . LEU A 1 220 ? 20.291 -6.145 -18.546 1.00 90.50 220 LEU A N 1
ATOM 1716 C CA . LEU A 1 220 ? 20.270 -5.258 -17.379 1.00 90.50 220 LEU A CA 1
ATOM 1717 C C . LEU A 1 220 ? 19.563 -3.925 -17.669 1.00 90.50 220 LEU A C 1
ATOM 1719 O O . LEU A 1 220 ? 18.856 -3.411 -16.809 1.00 90.50 220 LEU A O 1
ATOM 1723 N N . GLU A 1 221 ? 19.740 -3.338 -18.858 1.00 87.19 221 GLU A N 1
ATOM 1724 C CA . GLU A 1 221 ? 19.024 -2.114 -19.253 1.00 87.19 221 GLU A CA 1
ATOM 1725 C C . GLU A 1 221 ? 17.508 -2.347 -19.362 1.00 87.19 221 GLU A C 1
ATOM 1727 O O . GLU A 1 221 ? 16.732 -1.505 -18.908 1.00 87.19 221 GLU A O 1
ATOM 1732 N N . GLU A 1 222 ? 17.082 -3.487 -19.911 1.00 91.44 222 GLU A N 1
ATOM 1733 C CA . GLU A 1 222 ? 15.668 -3.880 -19.975 1.00 91.44 222 GLU A CA 1
ATOM 1734 C C . GLU A 1 222 ? 15.079 -4.116 -18.577 1.00 91.44 222 GLU A C 1
ATOM 1736 O O . GLU A 1 222 ? 13.996 -3.614 -18.271 1.00 91.44 222 GLU A O 1
ATOM 1741 N N . GLU A 1 223 ? 15.803 -4.816 -17.701 1.00 90.75 223 GLU A N 1
ATOM 1742 C CA . GLU A 1 223 ? 15.385 -5.040 -16.314 1.00 90.75 223 GLU A CA 1
ATOM 1743 C C . GLU A 1 223 ? 15.266 -3.724 -15.534 1.00 90.75 223 GLU A C 1
ATOM 1745 O O . GLU A 1 223 ? 14.266 -3.496 -14.851 1.00 90.75 223 GLU A O 1
ATOM 1750 N N . LEU A 1 224 ? 16.231 -2.812 -15.686 1.00 88.50 224 LEU A N 1
ATOM 1751 C CA . LEU A 1 224 ? 16.170 -1.489 -15.064 1.00 88.50 224 LEU A CA 1
ATOM 1752 C C . LEU A 1 224 ? 14.967 -0.677 -15.554 1.00 88.50 224 LEU A C 1
ATOM 1754 O O . LEU A 1 224 ? 14.318 -0.025 -14.737 1.00 88.50 224 LEU A O 1
ATOM 1758 N N . ALA A 1 225 ? 14.634 -0.738 -16.846 1.00 90.69 225 ALA A N 1
ATOM 1759 C CA . ALA A 1 225 ? 13.452 -0.066 -17.385 1.00 90.69 225 ALA A CA 1
ATOM 1760 C C . ALA A 1 225 ? 12.147 -0.641 -16.802 1.00 90.69 225 ALA A C 1
ATOM 1762 O O . ALA A 1 225 ? 11.232 0.111 -16.465 1.00 90.69 225 ALA A O 1
ATOM 1763 N N . LEU A 1 226 ? 12.064 -1.965 -16.628 1.00 91.12 226 LEU A N 1
ATOM 1764 C CA . LEU A 1 226 ? 10.917 -2.612 -15.982 1.00 91.12 226 LEU A CA 1
ATOM 1765 C C . LEU A 1 226 ? 10.799 -2.230 -14.502 1.00 91.12 226 LEU A C 1
ATOM 1767 O O . LEU A 1 226 ? 9.692 -1.959 -14.034 1.00 91.12 226 LEU A O 1
ATOM 1771 N N . LEU A 1 227 ? 11.921 -2.162 -13.780 1.00 91.62 227 LEU A N 1
ATOM 1772 C CA . LEU A 1 227 ? 11.952 -1.694 -12.395 1.00 91.62 227 LEU A CA 1
ATOM 1773 C C . LEU A 1 227 ? 11.512 -0.226 -12.295 1.00 91.62 227 LEU A C 1
ATOM 1775 O O . LEU A 1 227 ? 10.753 0.117 -11.398 1.00 91.62 227 LEU A O 1
ATOM 1779 N N . GLU A 1 228 ? 11.919 0.653 -13.210 1.00 90.81 228 GLU A N 1
ATOM 1780 C CA . GLU A 1 228 ? 11.448 2.047 -13.206 1.00 90.81 228 GLU A CA 1
ATOM 1781 C C . GLU A 1 228 ? 9.921 2.141 -13.339 1.00 90.81 228 GLU A C 1
ATOM 1783 O O . GLU A 1 228 ? 9.285 2.829 -12.540 1.00 90.81 228 GLU A O 1
ATOM 1788 N N . ILE A 1 229 ? 9.329 1.360 -14.248 1.00 90.88 229 ILE A N 1
ATOM 1789 C CA . ILE A 1 229 ? 7.869 1.263 -14.403 1.00 90.88 229 ILE A CA 1
ATOM 1790 C C . ILE A 1 229 ? 7.207 0.685 -13.138 1.00 90.88 229 ILE A C 1
ATOM 1792 O O . ILE A 1 229 ? 6.141 1.145 -12.728 1.00 90.88 229 ILE A O 1
ATOM 1796 N N . GLU A 1 230 ? 7.802 -0.331 -12.503 1.00 90.56 230 GLU A N 1
ATOM 1797 C CA . GLU A 1 230 ? 7.306 -0.878 -11.229 1.00 90.56 230 GLU A CA 1
ATOM 1798 C C . GLU A 1 230 ? 7.319 0.193 -10.126 1.00 90.56 230 GLU A C 1
ATOM 1800 O O . GLU A 1 230 ? 6.338 0.340 -9.398 1.00 90.56 230 GLU A O 1
ATOM 1805 N N . GLY A 1 231 ? 8.394 0.980 -10.039 1.00 91.88 231 GLY A N 1
ATOM 1806 C CA . GLY A 1 231 ? 8.538 2.074 -9.082 1.00 91.88 231 GLY A CA 1
ATOM 1807 C C . GLY A 1 231 ? 7.460 3.148 -9.237 1.00 91.88 231 GLY A C 1
ATOM 1808 O O . GLY A 1 231 ? 6.864 3.563 -8.242 1.00 91.88 231 GLY A O 1
ATOM 1809 N N . GLU A 1 232 ? 7.158 3.557 -10.472 1.00 90.94 232 GLU A N 1
ATOM 1810 C CA . GLU A 1 232 ? 6.067 4.497 -10.768 1.00 90.94 232 GLU A CA 1
ATOM 1811 C C . GLU A 1 232 ? 4.710 3.943 -10.304 1.00 90.94 232 GLU A C 1
ATOM 1813 O O . GLU A 1 232 ? 3.987 4.613 -9.563 1.00 90.94 232 GLU A O 1
ATOM 1818 N N . LYS A 1 233 ? 4.416 2.673 -10.612 1.00 90.25 233 LYS A N 1
ATOM 1819 C CA . LYS A 1 233 ? 3.178 2.000 -10.179 1.00 90.25 233 LYS A CA 1
ATOM 1820 C C . LYS A 1 233 ? 3.050 1.896 -8.658 1.00 90.25 233 LYS A C 1
ATOM 1822 O O . LYS A 1 233 ? 1.945 2.009 -8.123 1.00 90.25 233 LYS A O 1
ATOM 1827 N N . ILE A 1 234 ? 4.157 1.676 -7.941 1.00 91.69 234 ILE A N 1
ATOM 1828 C CA . ILE A 1 234 ? 4.170 1.671 -6.470 1.00 91.69 234 ILE A CA 1
ATOM 1829 C C . ILE A 1 234 ? 3.741 3.046 -5.942 1.00 91.69 234 ILE A C 1
ATOM 1831 O O . ILE A 1 234 ? 2.889 3.129 -5.052 1.00 91.69 234 ILE A O 1
ATOM 1835 N N . VAL A 1 235 ? 4.299 4.127 -6.493 1.00 91.12 235 VAL A N 1
ATOM 1836 C CA . VAL A 1 235 ? 3.973 5.501 -6.080 1.00 91.12 235 VAL A CA 1
ATOM 1837 C C . VAL A 1 235 ? 2.504 5.822 -6.345 1.00 91.12 235 VAL A C 1
ATOM 1839 O O . VAL A 1 235 ? 1.818 6.263 -5.420 1.00 91.12 235 VAL A O 1
ATOM 1842 N N . GLU A 1 236 ? 2.006 5.540 -7.551 1.00 89.94 236 GLU A N 1
ATOM 1843 C CA . GLU A 1 236 ? 0.600 5.748 -7.925 1.00 89.94 236 GLU A CA 1
ATOM 1844 C C . GLU A 1 236 ? -0.352 5.000 -6.986 1.00 89.94 236 GLU A C 1
ATOM 1846 O O . GLU A 1 236 ? -1.319 5.572 -6.474 1.00 89.94 236 GLU A O 1
ATOM 1851 N N . ARG A 1 237 ? -0.044 3.735 -6.670 1.00 91.12 237 ARG A N 1
ATOM 1852 C CA . ARG A 1 237 ? -0.871 2.930 -5.767 1.00 91.12 237 ARG A CA 1
ATOM 1853 C C . ARG A 1 237 ? -0.965 3.528 -4.370 1.00 91.12 237 ARG A C 1
ATOM 1855 O O . ARG A 1 237 ? -2.061 3.629 -3.820 1.00 91.12 237 ARG A O 1
ATOM 1862 N N . TYR A 1 238 ? 0.157 3.933 -3.780 1.00 94.00 238 TYR A N 1
ATOM 1863 C CA . TYR A 1 238 ? 0.129 4.531 -2.443 1.00 94.00 238 TYR A CA 1
ATOM 1864 C C . TYR A 1 238 ? -0.409 5.961 -2.430 1.00 94.00 238 TYR A C 1
ATOM 1866 O O . TYR A 1 238 ? -0.893 6.400 -1.387 1.00 94.00 238 TYR A O 1
ATOM 1874 N N . GLN A 1 239 ? -0.369 6.676 -3.555 1.00 92.00 239 GLN A N 1
ATOM 1875 C CA . GLN A 1 239 ? -1.072 7.946 -3.695 1.00 92.00 239 GLN A CA 1
ATOM 1876 C C . GLN A 1 239 ? -2.592 7.737 -3.646 1.00 92.00 239 GLN A C 1
ATOM 1878 O O . GLN A 1 239 ? -3.256 8.393 -2.845 1.00 92.00 239 GLN A O 1
ATOM 1883 N N . ALA A 1 240 ? -3.123 6.757 -4.387 1.00 91.06 240 ALA A N 1
ATOM 1884 C CA . ALA A 1 240 ? -4.546 6.411 -4.343 1.00 91.06 240 ALA A CA 1
ATOM 1885 C C . ALA A 1 240 ? -5.003 6.010 -2.928 1.00 91.06 240 ALA A C 1
ATOM 1887 O O . ALA A 1 240 ? -6.068 6.426 -2.471 1.00 91.06 240 ALA A O 1
ATOM 1888 N N . PHE A 1 241 ? -4.190 5.242 -2.191 1.00 92.50 241 PHE A N 1
ATOM 1889 C CA . PHE A 1 241 ? -4.468 4.957 -0.779 1.00 92.50 241 PHE A CA 1
ATOM 1890 C C . PHE A 1 241 ? -4.441 6.215 0.090 1.00 92.50 241 PHE A C 1
ATOM 1892 O O . PHE A 1 241 ? -5.306 6.376 0.945 1.00 92.50 241 PHE A O 1
ATOM 1899 N N . HIS A 1 242 ? -3.463 7.101 -0.099 1.00 92.19 242 HIS A N 1
ATOM 1900 C CA . HIS A 1 242 ? -3.341 8.310 0.710 1.00 92.19 242 HIS A CA 1
ATOM 1901 C C . HIS A 1 242 ? -4.561 9.227 0.565 1.00 92.19 242 HIS A C 1
ATOM 1903 O O . HIS A 1 242 ? -5.095 9.684 1.573 1.00 92.19 242 HIS A O 1
ATOM 1909 N N . GLU A 1 243 ? -5.038 9.432 -0.663 1.00 91.38 243 GLU A N 1
ATOM 1910 C CA . GLU A 1 243 ? -6.243 10.220 -0.944 1.00 91.38 243 GLU A CA 1
ATOM 1911 C C . GLU A 1 243 ? -7.473 9.622 -0.244 1.00 91.38 243 GLU A C 1
ATOM 1913 O O . GLU A 1 243 ? -8.165 10.323 0.495 1.00 91.38 243 GLU A O 1
ATOM 1918 N N . ARG A 1 244 ? -7.687 8.301 -0.346 1.00 90.06 244 ARG A N 1
ATOM 1919 C CA . ARG A 1 244 ? -8.811 7.637 0.342 1.00 90.06 244 ARG A CA 1
ATOM 1920 C C . ARG A 1 244 ? -8.685 7.617 1.863 1.00 90.06 244 ARG A C 1
ATOM 1922 O O . ARG A 1 244 ? -9.698 7.649 2.555 1.00 90.06 244 ARG A O 1
ATOM 1929 N N . LEU A 1 245 ? -7.470 7.592 2.410 1.00 90.88 245 LEU A N 1
ATOM 1930 C CA . LEU A 1 245 ? -7.257 7.717 3.854 1.00 90.88 245 LEU A CA 1
ATOM 1931 C C . LEU A 1 245 ? -7.610 9.120 4.370 1.00 90.88 245 LEU A C 1
ATOM 1933 O O . LEU A 1 245 ? -8.142 9.234 5.475 1.00 90.88 245 LEU A O 1
ATOM 1937 N N . ILE A 1 246 ? -7.351 10.168 3.581 1.00 90.69 246 ILE A N 1
ATOM 1938 C CA . ILE A 1 246 ? -7.794 11.537 3.887 1.00 90.69 246 ILE A CA 1
ATOM 1939 C C . ILE A 1 246 ? -9.325 11.615 3.834 1.00 90.69 246 ILE A C 1
ATOM 1941 O O . ILE A 1 246 ? -9.939 12.148 4.761 1.00 90.69 246 ILE A O 1
ATOM 1945 N N . ASP A 1 247 ? -9.943 11.035 2.800 1.00 89.44 247 ASP A N 1
ATOM 1946 C CA . ASP A 1 247 ? -11.405 10.971 2.677 1.00 89.44 247 ASP A CA 1
ATOM 1947 C C . ASP A 1 247 ? -12.034 10.242 3.873 1.00 89.44 247 ASP A C 1
ATOM 1949 O O . ASP A 1 247 ? -13.006 10.727 4.453 1.00 89.44 247 ASP A O 1
ATOM 1953 N N . LEU A 1 248 ? -11.458 9.107 4.290 1.00 89.06 248 LEU A N 1
ATOM 1954 C CA . LEU A 1 248 ? -11.906 8.345 5.458 1.00 89.06 248 LEU A CA 1
ATOM 1955 C C . LEU A 1 248 ? -11.840 9.184 6.739 1.00 89.06 248 LEU A C 1
ATOM 1957 O O . LEU A 1 248 ? -12.766 9.156 7.547 1.00 89.06 248 LEU A O 1
ATOM 1961 N N . ASP A 1 249 ? -10.768 9.954 6.922 1.00 89.94 249 ASP A N 1
ATOM 1962 C CA . ASP A 1 249 ? -10.618 10.843 8.072 1.00 89.94 249 ASP A CA 1
ATOM 1963 C C . ASP A 1 249 ? -11.655 11.959 8.107 1.00 89.94 249 ASP A C 1
ATOM 1965 O O . ASP A 1 249 ? -12.176 12.273 9.182 1.00 89.94 249 ASP A O 1
ATOM 1969 N N . ALA A 1 250 ? -11.943 12.556 6.952 1.00 90.75 250 ALA A N 1
ATOM 1970 C CA . ALA A 1 250 ? -12.956 13.593 6.820 1.00 90.75 250 ALA A CA 1
ATOM 1971 C C . ALA A 1 250 ? -14.362 13.020 7.054 1.00 90.75 250 ALA A C 1
ATOM 1973 O O . ALA A 1 250 ? -15.164 13.603 7.785 1.00 90.75 250 ALA A O 1
ATOM 1974 N N . GLN A 1 251 ? -14.654 11.846 6.491 1.00 88.62 251 GLN A N 1
ATOM 1975 C CA . GLN A 1 251 ? -15.921 11.145 6.695 1.00 88.62 251 GLN A CA 1
ATOM 1976 C C . GLN A 1 251 ? -16.115 10.729 8.153 1.00 88.62 251 GLN A C 1
ATOM 1978 O O . GLN A 1 251 ? -17.219 10.859 8.677 1.00 88.62 251 GLN A O 1
ATOM 1983 N N . TYR A 1 252 ? -15.056 10.278 8.831 1.00 90.12 252 TYR A N 1
ATOM 1984 C CA . TYR A 1 252 ? -15.113 9.955 10.254 1.00 90.12 252 TYR A CA 1
ATOM 1985 C C . TYR A 1 252 ? -15.401 11.194 11.108 1.00 90.12 252 TYR A C 1
ATOM 1987 O O . TYR A 1 252 ? -16.240 11.130 12.002 1.00 90.12 252 TYR A O 1
ATOM 1995 N N . GLU A 1 253 ? -14.769 12.337 10.828 1.00 90.94 253 GLU A N 1
ATOM 1996 C CA . GLU A 1 253 ? -15.079 13.590 11.533 1.00 90.94 253 GLU A CA 1
ATOM 1997 C C . GLU A 1 253 ? -16.531 14.012 11.327 1.00 90.94 253 GLU A C 1
ATOM 1999 O O . GLU A 1 253 ? -17.241 14.276 12.296 1.00 90.94 253 GLU A O 1
ATOM 2004 N N . GLN A 1 254 ? -17.004 14.005 10.081 1.00 90.25 254 GLN A N 1
ATOM 2005 C CA . GLN A 1 254 ? -18.399 14.314 9.770 1.00 90.25 254 GLN A CA 1
ATOM 2006 C C . GLN A 1 254 ? -19.364 13.345 10.462 1.00 90.25 254 GLN A C 1
ATOM 2008 O O . GLN A 1 254 ? -20.400 13.768 10.975 1.00 90.25 254 GLN A O 1
ATOM 2013 N N . PHE A 1 255 ? -19.019 12.056 10.519 1.00 90.25 255 PHE A N 1
ATOM 2014 C CA . PHE A 1 255 ? -19.784 11.044 11.236 1.00 90.25 255 PHE A CA 1
ATOM 2015 C C . PHE A 1 255 ? -19.838 11.337 12.740 1.00 90.25 255 PHE A C 1
ATOM 2017 O O . PHE A 1 255 ? -20.926 11.312 13.319 1.00 90.25 255 PHE A O 1
ATOM 2024 N N . VAL A 1 256 ? -18.701 11.645 13.370 1.00 89.50 256 VAL A N 1
ATOM 2025 C CA . VAL A 1 256 ? -18.637 11.982 14.799 1.00 89.50 256 VAL A CA 1
ATOM 2026 C C . VAL A 1 256 ? -19.500 13.206 15.092 1.00 89.50 256 VAL A C 1
ATOM 2028 O O . VAL A 1 256 ? -20.331 13.144 15.994 1.00 89.50 256 VAL A O 1
ATOM 2031 N N . GLU A 1 257 ? -19.370 14.275 14.302 1.00 90.25 257 GLU A N 1
ATOM 2032 C CA . GLU A 1 257 ? -20.144 15.513 14.450 1.00 90.25 257 GLU A CA 1
ATOM 2033 C C . GLU A 1 257 ? -21.652 15.287 14.268 1.00 90.25 257 GLU A C 1
ATOM 2035 O O . GLU A 1 257 ? -22.444 15.635 15.146 1.00 90.25 257 GLU A O 1
ATOM 2040 N N . ARG A 1 258 ? -22.062 14.631 13.174 1.00 90.12 258 ARG A N 1
ATOM 2041 C CA . ARG A 1 258 ? -23.475 14.347 12.863 1.00 90.12 258 ARG A CA 1
ATOM 2042 C C . ARG A 1 258 ? -24.147 13.456 13.906 1.00 90.12 258 ARG A C 1
ATOM 2044 O O . ARG A 1 258 ? -25.372 13.470 14.032 1.00 90.12 258 ARG A O 1
ATOM 2051 N N . ASN A 1 259 ? -23.368 12.645 14.618 1.00 88.94 259 ASN A N 1
ATOM 2052 C CA . ASN A 1 259 ? -23.889 11.678 15.570 1.00 88.94 259 ASN A CA 1
ATOM 2053 C C . ASN A 1 259 ? -23.579 12.009 17.038 1.00 88.94 259 ASN A C 1
ATOM 2055 O O . ASN A 1 259 ? -23.800 11.150 17.888 1.00 88.94 259 ASN A O 1
ATOM 2059 N N . LYS A 1 260 ? -23.130 13.226 17.380 1.00 87.62 260 LYS A N 1
ATOM 2060 C CA . LYS A 1 260 ? -22.820 13.604 18.776 1.00 87.62 260 LYS A CA 1
ATOM 2061 C C . LYS A 1 260 ? -23.957 13.305 19.756 1.00 87.62 260 LYS A C 1
ATOM 2063 O O . LYS A 1 260 ? -23.721 12.674 20.782 1.00 87.62 260 LYS A O 1
ATOM 2068 N N . GLU A 1 261 ? -25.176 13.701 19.403 1.00 89.56 261 GLU A N 1
ATOM 2069 C CA . GLU A 1 261 ? -26.366 13.601 20.265 1.00 89.56 261 GLU A CA 1
ATOM 2070 C C . GLU A 1 261 ? -27.185 12.321 20.041 1.00 89.56 261 GLU A C 1
ATOM 2072 O O . GLU A 1 261 ? -28.168 12.075 20.736 1.00 89.56 261 GLU A O 1
ATOM 2077 N N . LYS A 1 262 ? -26.785 11.487 19.076 1.00 90.12 262 LYS A N 1
ATOM 2078 C CA . LYS A 1 262 ? -27.513 10.268 18.714 1.00 90.12 262 LYS A CA 1
ATOM 2079 C C . LYS A 1 262 ? -27.153 9.090 19.611 1.00 90.12 262 LYS A C 1
ATOM 2081 O O . LYS A 1 262 ? -26.031 8.966 20.117 1.00 90.12 262 LYS A O 1
ATOM 2086 N N . THR A 1 263 ? -28.103 8.173 19.738 1.00 91.75 263 THR A N 1
ATOM 2087 C CA . THR A 1 263 ? -27.920 6.912 20.460 1.00 91.75 263 THR A CA 1
ATOM 2088 C C . THR A 1 263 ? -26.928 5.990 19.740 1.00 91.75 263 THR A C 1
ATOM 2090 O O . THR A 1 263 ? -26.682 6.110 18.537 1.00 91.75 263 THR A O 1
ATOM 2093 N N . THR A 1 264 ? -26.355 5.021 20.460 1.00 89.12 264 THR A N 1
ATOM 2094 C CA . THR A 1 264 ? -25.438 4.026 19.871 1.00 89.12 264 THR A CA 1
ATOM 2095 C C . THR A 1 264 ? -26.097 3.222 18.745 1.00 89.12 264 THR A C 1
ATOM 2097 O O . THR A 1 264 ? -25.448 2.924 17.747 1.00 89.12 264 THR A O 1
ATOM 2100 N N . ALA A 1 265 ? -27.394 2.919 18.856 1.00 91.75 265 ALA A N 1
ATOM 2101 C CA . ALA A 1 265 ? -28.131 2.198 17.818 1.00 91.75 265 ALA A CA 1
ATOM 2102 C C . ALA A 1 265 ? -28.241 3.008 16.514 1.00 91.75 265 ALA A C 1
ATOM 2104 O O . ALA A 1 265 ? -28.023 2.469 15.430 1.00 91.75 265 ALA A O 1
ATOM 2105 N N . GLU A 1 266 ? -28.508 4.312 16.613 1.00 91.88 266 GLU A N 1
ATOM 2106 C CA . GLU A 1 266 ? -28.567 5.209 15.452 1.00 91.88 266 GLU A CA 1
ATOM 2107 C C . GLU A 1 266 ? -27.188 5.402 14.812 1.00 91.88 266 GLU A C 1
ATOM 2109 O O . GLU A 1 266 ? -27.082 5.373 13.589 1.00 91.88 266 GLU A O 1
ATOM 2114 N N . LYS A 1 267 ? -26.124 5.516 15.623 1.00 91.88 267 LYS A N 1
ATOM 2115 C CA . LYS A 1 267 ? -24.727 5.541 15.148 1.00 91.88 267 LYS A CA 1
ATOM 2116 C C . LYS A 1 267 ? -24.387 4.301 14.320 1.00 91.88 267 LYS A C 1
ATOM 2118 O O . LYS A 1 267 ? -23.793 4.416 13.251 1.00 91.88 267 LYS A O 1
ATOM 2123 N N . ILE A 1 268 ? -24.782 3.123 14.808 1.00 93.69 268 ILE A N 1
ATOM 2124 C CA . ILE A 1 268 ? -24.567 1.841 14.125 1.00 93.69 268 ILE A CA 1
ATOM 2125 C C . ILE A 1 268 ? -25.350 1.777 12.807 1.00 93.69 268 ILE A C 1
ATOM 2127 O O . ILE A 1 268 ? -24.814 1.313 11.803 1.00 93.69 268 ILE A O 1
ATOM 2131 N N . ALA A 1 269 ? -26.603 2.235 12.783 1.00 94.06 269 ALA A N 1
ATOM 2132 C CA . ALA A 1 269 ? -27.394 2.262 11.553 1.00 94.06 269 ALA A CA 1
ATOM 2133 C C . ALA A 1 269 ? -26.784 3.209 10.505 1.00 94.06 269 ALA A C 1
ATOM 2135 O O . ALA A 1 269 ? -26.685 2.866 9.329 1.00 94.06 269 ALA A O 1
ATOM 2136 N N . ASP A 1 270 ? -26.323 4.378 10.944 1.00 92.62 270 ASP A N 1
ATOM 2137 C CA . ASP A 1 270 ? -25.745 5.403 10.082 1.00 92.62 270 ASP A CA 1
ATOM 2138 C C . ASP A 1 270 ? -24.429 4.947 9.429 1.00 92.62 270 ASP A C 1
ATOM 2140 O O . ASP A 1 270 ? -24.269 5.065 8.214 1.00 92.62 270 ASP A O 1
ATOM 2144 N N . ILE A 1 271 ? -23.520 4.338 10.201 1.00 93.44 271 ILE A N 1
ATOM 2145 C CA . ILE A 1 271 ? -22.271 3.801 9.641 1.00 93.44 271 ILE A CA 1
ATOM 2146 C C . ILE A 1 271 ? -22.520 2.591 8.729 1.00 93.44 271 ILE A C 1
ATOM 2148 O O . ILE A 1 271 ? -21.848 2.453 7.710 1.00 93.44 271 ILE A O 1
ATOM 2152 N N . LYS A 1 272 ? -23.526 1.749 9.021 1.00 94.94 272 LYS A N 1
ATOM 2153 C CA . LYS A 1 272 ? -23.931 0.644 8.130 1.00 94.94 272 LYS A CA 1
ATOM 2154 C C . LYS A 1 272 ? -24.417 1.156 6.777 1.00 94.94 272 LYS A C 1
ATOM 2156 O O . LYS A 1 272 ? -24.066 0.572 5.755 1.00 94.94 272 LYS A O 1
ATOM 2161 N N . ASN A 1 273 ? -25.160 2.262 6.759 1.00 93.69 273 ASN A N 1
ATOM 2162 C CA . ASN A 1 273 ? -25.578 2.899 5.511 1.00 93.69 273 ASN A CA 1
ATOM 2163 C C . ASN A 1 273 ? -24.379 3.451 4.727 1.00 93.69 273 ASN A C 1
ATOM 2165 O O . ASN A 1 273 ? -24.304 3.244 3.521 1.00 93.69 273 ASN A O 1
ATOM 2169 N N . MET A 1 274 ? -23.416 4.092 5.402 1.00 92.44 274 MET A N 1
ATOM 2170 C CA . MET A 1 274 ? -22.185 4.572 4.754 1.00 92.44 274 MET A CA 1
ATOM 2171 C C . MET A 1 274 ? -21.377 3.423 4.129 1.00 92.44 274 MET A C 1
ATOM 2173 O O . MET A 1 274 ? -20.951 3.536 2.981 1.00 92.44 274 MET A O 1
ATOM 2177 N N . ILE A 1 275 ? -21.228 2.300 4.845 1.00 94.50 275 ILE A N 1
ATOM 2178 C CA . ILE A 1 275 ? -20.571 1.084 4.335 1.00 94.50 275 ILE A CA 1
ATOM 2179 C C . ILE A 1 275 ? -21.329 0.522 3.125 1.00 94.50 275 ILE A C 1
ATOM 2181 O O . ILE A 1 275 ? -20.710 0.149 2.134 1.00 94.50 275 ILE A O 1
ATOM 2185 N N . ALA A 1 276 ? -22.665 0.492 3.161 1.00 95.31 276 ALA A N 1
ATOM 2186 C CA . ALA A 1 276 ? -23.469 0.009 2.041 1.00 95.31 276 ALA A CA 1
ATOM 2187 C C . ALA A 1 276 ? -23.275 0.857 0.769 1.00 95.31 276 ALA A C 1
ATOM 2189 O O . ALA A 1 276 ? -23.047 0.294 -0.300 1.00 95.31 276 ALA A O 1
ATOM 2190 N N . THR A 1 277 ? -23.285 2.192 0.881 1.00 94.00 277 THR A N 1
ATOM 2191 C CA . THR A 1 277 ? -23.005 3.098 -0.252 1.00 94.00 277 THR A CA 1
ATOM 2192 C C . THR A 1 277 ? -21.592 2.900 -0.809 1.00 94.00 277 THR A C 1
ATOM 2194 O O . THR A 1 277 ? -21.381 2.913 -2.025 1.00 94.00 277 THR A O 1
ATOM 2197 N N . LEU A 1 278 ? -20.607 2.696 0.069 1.00 93.75 278 LEU A N 1
ATOM 2198 C CA . LEU A 1 278 ? -19.233 2.441 -0.352 1.00 93.75 278 LEU A CA 1
ATOM 2199 C C . LEU A 1 278 ? -19.104 1.095 -1.078 1.00 93.75 278 LEU A C 1
ATOM 2201 O O . LEU A 1 278 ? -18.475 1.029 -2.132 1.00 93.75 278 LEU A O 1
ATOM 2205 N N . ASN A 1 279 ? -19.760 0.048 -0.575 1.00 95.25 279 ASN A N 1
ATOM 2206 C CA . ASN A 1 279 ? -19.790 -1.265 -1.217 1.00 95.25 279 ASN A CA 1
ATOM 2207 C C . ASN A 1 279 ? -20.455 -1.224 -2.599 1.00 95.25 279 ASN A C 1
ATOM 2209 O O . ASN A 1 279 ? -19.956 -1.850 -3.527 1.00 95.25 279 ASN A O 1
ATOM 2213 N N . GLU A 1 280 ? -21.516 -0.439 -2.789 1.00 95.94 280 GLU A N 1
ATOM 2214 C CA . GLU A 1 280 ? -22.116 -0.236 -4.118 1.00 95.94 280 GLU A CA 1
ATOM 2215 C C . GLU A 1 280 ? -21.128 0.418 -5.105 1.00 95.94 280 GLU A C 1
ATOM 2217 O O . GLU A 1 280 ? -21.036 0.029 -6.275 1.00 95.94 280 GLU A O 1
ATOM 2222 N N . THR A 1 281 ? -20.325 1.368 -4.619 1.00 94.50 281 THR A N 1
ATOM 2223 C CA . THR A 1 281 ? -19.258 2.000 -5.413 1.00 94.50 281 THR A CA 1
ATOM 2224 C C . THR A 1 281 ? -18.165 0.989 -5.779 1.00 94.50 281 THR A C 1
ATOM 2226 O O . THR A 1 281 ? -17.719 0.951 -6.929 1.00 94.50 281 THR A O 1
ATOM 2229 N N . ILE A 1 282 ? -17.770 0.134 -4.829 1.00 95.44 282 ILE A N 1
ATOM 2230 C CA . ILE A 1 282 ? -16.808 -0.960 -5.036 1.00 95.44 282 ILE A CA 1
ATOM 2231 C C . ILE A 1 282 ? -17.318 -1.935 -6.102 1.00 95.44 282 ILE A C 1
ATOM 2233 O O . ILE A 1 282 ? -16.585 -2.239 -7.040 1.00 95.44 282 ILE A O 1
ATOM 2237 N N . GLU A 1 283 ? -18.569 -2.388 -6.008 1.00 96.31 283 GLU A N 1
ATOM 2238 C CA . GLU A 1 283 ? -19.157 -3.317 -6.982 1.00 96.31 283 GLU A CA 1
ATOM 2239 C C . GLU A 1 283 ? -19.260 -2.699 -8.381 1.00 96.31 283 GLU A C 1
ATOM 2241 O O . GLU A 1 283 ? -18.958 -3.355 -9.379 1.00 96.31 283 GLU A O 1
ATOM 2246 N N . THR A 1 284 ? -19.591 -1.408 -8.472 1.00 95.81 284 THR A N 1
ATOM 2247 C CA . THR A 1 284 ? -19.601 -0.683 -9.752 1.00 95.81 284 THR A CA 1
ATOM 2248 C C . THR A 1 284 ? -18.212 -0.670 -10.398 1.00 95.81 284 THR A C 1
ATOM 2250 O O . THR A 1 284 ? -18.078 -0.938 -11.593 1.00 95.81 284 THR A O 1
ATOM 2253 N N . LYS A 1 285 ? -17.166 -0.405 -9.606 1.00 94.31 285 LYS A N 1
ATOM 2254 C CA . LYS A 1 285 ? -15.769 -0.415 -10.065 1.00 94.31 285 LYS A CA 1
ATOM 2255 C C . LYS A 1 285 ? -15.280 -1.821 -10.429 1.00 94.31 285 LYS A C 1
ATOM 2257 O O . LYS A 1 285 ? -14.579 -1.967 -11.425 1.00 94.31 285 LYS A O 1
ATOM 2262 N N . ARG A 1 286 ? -15.686 -2.861 -9.690 1.00 95.44 286 ARG A N 1
ATOM 2263 C CA . ARG A 1 286 ? -15.407 -4.267 -10.045 1.00 95.44 286 ARG A CA 1
ATOM 2264 C C . ARG A 1 286 ? -16.014 -4.628 -11.395 1.00 95.44 286 ARG A C 1
ATOM 2266 O O . ARG A 1 286 ? -15.303 -5.116 -12.263 1.00 95.44 286 ARG A O 1
ATOM 2273 N N . ALA A 1 287 ? -17.285 -4.290 -11.609 1.00 95.88 287 ALA A N 1
ATOM 2274 C CA . ALA A 1 287 ? -17.957 -4.543 -12.879 1.00 95.88 287 ALA A CA 1
ATOM 2275 C C . ALA A 1 287 ? -17.309 -3.791 -14.057 1.00 95.88 287 ALA A C 1
ATOM 2277 O O . ALA A 1 287 ? -17.300 -4.292 -15.181 1.00 95.88 287 ALA A O 1
ATOM 2278 N N . GLU A 1 288 ? -16.772 -2.589 -13.827 1.00 95.19 288 GLU A N 1
ATOM 2279 C CA . GLU A 1 288 ? -15.997 -1.842 -14.824 1.00 95.19 288 GLU A CA 1
ATOM 2280 C C . GLU A 1 288 ? -14.682 -2.555 -15.176 1.00 95.19 288 GLU A C 1
ATOM 2282 O O . GLU A 1 288 ? -14.397 -2.757 -16.356 1.00 95.19 288 GLU A O 1
ATOM 2287 N N . ILE A 1 289 ? -13.928 -3.008 -14.170 1.00 93.44 289 ILE A N 1
ATOM 2288 C CA . ILE A 1 289 ? -12.689 -3.775 -14.362 1.00 93.44 289 ILE A CA 1
ATOM 2289 C C . ILE A 1 289 ? -12.967 -5.086 -15.104 1.00 93.44 289 ILE A C 1
ATOM 2291 O O . ILE A 1 289 ? -12.294 -5.374 -16.091 1.00 93.44 289 ILE A O 1
ATOM 2295 N N . ASP A 1 290 ? -13.992 -5.841 -14.703 1.00 94.44 290 ASP A N 1
ATOM 2296 C CA . ASP A 1 290 ? -14.362 -7.102 -15.354 1.00 94.44 290 ASP A CA 1
ATOM 2297 C C . ASP A 1 290 ? -14.696 -6.896 -16.839 1.00 94.44 290 ASP A C 1
ATOM 2299 O O . ASP A 1 290 ? -14.298 -7.691 -17.692 1.00 94.44 290 ASP A O 1
ATOM 2303 N N . ARG A 1 291 ? -15.381 -5.794 -17.181 1.00 95.62 291 ARG A N 1
ATOM 2304 C CA . ARG A 1 291 ? -15.662 -5.433 -18.580 1.00 95.62 291 ARG A CA 1
ATOM 2305 C C . ARG A 1 291 ? -14.386 -5.156 -19.371 1.00 95.62 291 ARG A C 1
ATOM 2307 O O . ARG A 1 291 ? -14.291 -5.612 -20.508 1.00 95.62 291 ARG A O 1
ATOM 2314 N N . LEU A 1 292 ? -13.426 -4.432 -18.794 1.00 94.62 292 LEU A N 1
ATOM 2315 C CA . LEU A 1 292 ? -12.147 -4.130 -19.447 1.00 94.62 292 LEU A CA 1
ATOM 2316 C C . LEU A 1 292 ? -11.307 -5.396 -19.655 1.00 94.62 292 LEU A C 1
ATOM 2318 O O . LEU A 1 292 ? -10.770 -5.600 -20.742 1.00 94.62 292 LEU A O 1
ATOM 2322 N N . VAL A 1 293 ? -11.271 -6.292 -18.667 1.00 93.62 293 VAL A N 1
ATOM 2323 C CA . VAL A 1 293 ? -10.579 -7.587 -18.780 1.00 93.62 293 VAL A CA 1
ATOM 2324 C C . VAL A 1 293 ? -11.197 -8.438 -19.894 1.00 93.62 293 VAL A C 1
ATOM 2326 O O . VAL A 1 293 ? -10.483 -8.952 -20.752 1.00 93.62 293 VAL A O 1
ATOM 2329 N N . VAL A 1 294 ? -12.531 -8.534 -19.962 1.00 95.06 294 VAL A N 1
ATOM 2330 C CA . VAL A 1 294 ? -13.223 -9.259 -21.048 1.00 95.06 294 VAL A CA 1
ATOM 2331 C C . VAL A 1 294 ? -12.963 -8.622 -22.422 1.00 95.06 294 VAL A C 1
ATOM 2333 O O . VAL A 1 294 ? -12.907 -9.327 -23.430 1.00 95.06 294 VAL A O 1
ATOM 2336 N N . ALA A 1 295 ? -12.764 -7.303 -22.476 1.00 94.25 295 ALA A N 1
ATOM 2337 C CA . ALA A 1 295 ? -12.432 -6.569 -23.695 1.00 94.25 295 ALA A CA 1
ATOM 2338 C C . ALA A 1 295 ? -10.944 -6.659 -24.108 1.00 94.25 295 ALA A C 1
ATOM 2340 O O . ALA A 1 295 ? -10.579 -6.077 -25.129 1.00 94.25 295 ALA A O 1
ATOM 2341 N N . ASN A 1 296 ? -10.096 -7.400 -23.377 1.00 93.25 296 ASN A N 1
ATOM 2342 C CA . ASN A 1 296 ? -8.629 -7.440 -23.534 1.00 93.25 296 ASN A CA 1
ATOM 2343 C C . ASN A 1 296 ? -7.959 -6.057 -23.386 1.00 93.25 296 ASN A C 1
ATOM 2345 O O . ASN A 1 296 ? -6.954 -5.756 -24.032 1.00 93.25 296 ASN A O 1
ATOM 2349 N N . GLN A 1 297 ? -8.537 -5.208 -22.538 1.00 93.12 297 GLN A N 1
ATOM 2350 C CA . GLN A 1 297 ? -8.057 -3.872 -22.186 1.00 93.12 297 GLN A CA 1
ATOM 2351 C C . GLN A 1 297 ? -7.302 -3.913 -20.847 1.00 93.12 297 GLN A C 1
ATOM 2353 O O . GLN A 1 297 ? -7.644 -3.234 -19.877 1.00 93.12 297 GLN A O 1
ATOM 2358 N N . ASP A 1 298 ? -6.277 -4.770 -20.780 1.00 90.00 298 ASP A N 1
ATOM 2359 C CA . ASP A 1 298 ? -5.562 -5.089 -19.535 1.00 90.00 298 ASP A CA 1
ATOM 2360 C C . ASP A 1 298 ? -4.850 -3.871 -18.936 1.00 90.00 298 ASP A C 1
ATOM 2362 O O . ASP A 1 298 ? -4.790 -3.717 -17.717 1.00 90.00 298 ASP A O 1
ATOM 2366 N N . ALA A 1 299 ? -4.320 -2.980 -19.777 1.00 87.62 299 ALA A N 1
ATOM 2367 C CA . ALA A 1 299 ? -3.651 -1.770 -19.309 1.00 87.62 299 ALA A CA 1
ATOM 2368 C C . ALA A 1 299 ? -4.629 -0.824 -18.596 1.00 87.62 299 ALA A C 1
ATOM 2370 O O . ALA A 1 299 ? -4.307 -0.313 -17.522 1.00 87.62 299 ALA A O 1
ATOM 2371 N N . GLU A 1 300 ? -5.831 -0.632 -19.149 1.00 90.06 300 GLU A N 1
ATOM 2372 C CA . GLU A 1 300 ? -6.869 0.179 -18.510 1.00 90.06 300 GLU A CA 1
ATOM 2373 C C . GLU A 1 300 ? -7.417 -0.493 -17.243 1.00 90.06 300 GLU A C 1
ATOM 2375 O O . GLU A 1 300 ? -7.604 0.178 -16.229 1.00 90.06 300 GLU A O 1
ATOM 2380 N N . ALA A 1 301 ? -7.598 -1.818 -17.252 1.00 90.19 301 ALA A N 1
ATOM 2381 C CA . ALA A 1 301 ? -8.016 -2.569 -16.067 1.00 90.19 301 ALA A CA 1
ATOM 2382 C C . ALA A 1 301 ? -6.999 -2.433 -14.918 1.00 90.19 301 ALA A C 1
ATOM 2384 O O . ALA A 1 301 ? -7.370 -2.147 -13.777 1.00 90.19 301 ALA A O 1
ATOM 2385 N N . MET A 1 302 ? -5.704 -2.568 -15.222 1.00 88.12 302 MET A N 1
ATOM 2386 C CA . MET A 1 302 ? -4.623 -2.426 -14.242 1.00 88.12 302 MET A CA 1
ATOM 2387 C C . MET A 1 302 ? -4.531 -1.008 -13.665 1.00 88.12 302 MET A C 1
ATOM 2389 O O . MET A 1 302 ? -4.144 -0.862 -12.506 1.00 88.12 302 MET A O 1
ATOM 2393 N N . ALA A 1 303 ? -4.918 0.020 -14.427 1.00 88.44 303 ALA A N 1
ATOM 2394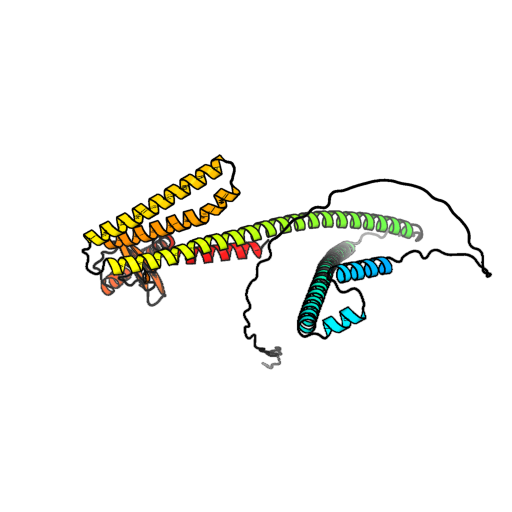 C CA . ALA A 1 303 ? -4.953 1.404 -13.953 1.00 88.44 303 ALA A CA 1
ATOM 2395 C C . ALA A 1 303 ? -6.077 1.666 -12.928 1.00 88.44 303 ALA A C 1
ATOM 2397 O O . ALA A 1 303 ? -5.936 2.550 -12.086 1.00 88.44 303 ALA A O 1
ATOM 2398 N N . LEU A 1 304 ? -7.165 0.885 -12.951 1.00 90.75 304 LEU A N 1
ATOM 2399 C CA . LEU A 1 304 ? -8.283 1.014 -12.002 1.00 90.75 304 LEU A CA 1
ATOM 2400 C C . LEU A 1 304 ? -8.087 0.218 -10.701 1.00 90.75 304 LEU A C 1
ATOM 2402 O O . LEU A 1 304 ? -8.708 0.530 -9.682 1.00 90.75 304 LEU A O 1
ATOM 2406 N N . LEU A 1 305 ? -7.218 -0.799 -10.697 1.00 90.94 305 LEU A N 1
ATOM 2407 C CA . LEU A 1 305 ? -6.969 -1.635 -9.515 1.00 90.94 305 LEU A CA 1
ATOM 2408 C C . LEU A 1 305 ? -6.491 -0.856 -8.276 1.00 90.94 305 LEU A C 1
ATOM 2410 O O . LEU A 1 305 ? -6.966 -1.170 -7.181 1.00 90.94 305 LEU A O 1
ATOM 2414 N N . PRO A 1 306 ? -5.585 0.139 -8.378 1.00 90.75 306 PRO A N 1
ATOM 2415 C CA . PRO A 1 306 ? -5.205 0.964 -7.236 1.00 90.75 306 PRO A CA 1
ATOM 2416 C C . PRO A 1 306 ? -6.389 1.643 -6.548 1.00 90.75 306 PRO A C 1
ATOM 2418 O O . PRO A 1 306 ? -6.463 1.637 -5.320 1.00 90.75 306 PRO A O 1
ATOM 2421 N N . GLU A 1 307 ? -7.327 2.182 -7.331 1.00 90.75 307 GLU A N 1
ATOM 2422 C CA . GLU A 1 307 ? -8.530 2.827 -6.806 1.00 90.75 307 GLU A CA 1
ATOM 2423 C C . GLU A 1 307 ? -9.474 1.807 -6.159 1.00 90.75 307 GLU A C 1
ATOM 2425 O O . GLU A 1 307 ? -9.959 2.024 -5.050 1.00 90.75 307 GLU A O 1
ATOM 2430 N N . LEU A 1 308 ? -9.702 0.658 -6.800 1.00 93.56 308 LEU A N 1
ATOM 2431 C CA . LEU A 1 308 ? -10.516 -0.405 -6.208 1.00 93.56 308 LEU A CA 1
ATOM 2432 C C . LEU A 1 308 ? -9.930 -0.881 -4.868 1.00 93.56 308 LEU A C 1
ATOM 2434 O O . LEU A 1 308 ? -10.656 -1.061 -3.890 1.00 93.56 308 LEU A O 1
ATOM 2438 N N . ASN A 1 309 ? -8.612 -1.071 -4.806 1.00 92.06 309 ASN A N 1
ATOM 2439 C CA . ASN A 1 309 ? -7.924 -1.499 -3.592 1.00 92.06 309 ASN A CA 1
ATOM 2440 C C . ASN A 1 309 ? -7.998 -0.446 -2.483 1.00 92.06 309 ASN A C 1
ATOM 2442 O O . ASN A 1 309 ? -8.171 -0.809 -1.318 1.00 92.06 309 ASN A O 1
ATOM 2446 N N . SER A 1 310 ? -7.913 0.843 -2.822 1.00 91.50 310 SER A N 1
ATOM 2447 C CA . SER A 1 310 ? -8.054 1.915 -1.838 1.00 91.50 310 SER A CA 1
ATOM 2448 C C . SER A 1 310 ? -9.486 2.046 -1.312 1.00 91.50 310 SER A C 1
ATOM 2450 O O . SER A 1 310 ? -9.658 2.227 -0.106 1.00 91.50 310 SER A O 1
ATOM 2452 N N . LEU A 1 311 ? -10.504 1.837 -2.156 1.00 92.81 311 LEU A N 1
ATOM 2453 C CA . LEU A 1 311 ? -11.910 1.747 -1.735 1.00 92.81 311 LEU A CA 1
ATOM 2454 C C . LEU A 1 311 ? -12.163 0.538 -0.819 1.00 92.81 311 LEU A C 1
ATOM 2456 O O . LEU A 1 311 ? -12.791 0.683 0.229 1.00 92.81 311 LEU A O 1
ATOM 2460 N N . ASN A 1 312 ? -11.629 -0.640 -1.163 1.00 93.38 312 ASN A N 1
ATOM 2461 C CA . ASN A 1 312 ? -11.702 -1.823 -0.295 1.00 93.38 312 ASN A CA 1
ATOM 2462 C C . ASN A 1 312 ? -11.052 -1.544 1.072 1.00 93.38 312 ASN A C 1
ATOM 2464 O O . ASN A 1 312 ? -11.611 -1.899 2.109 1.00 93.38 312 ASN A O 1
ATOM 2468 N N . GLY A 1 313 ? -9.896 -0.869 1.081 1.00 91.69 313 GLY A N 1
ATOM 2469 C CA . GLY A 1 313 ? -9.233 -0.434 2.310 1.00 91.69 313 GLY A CA 1
ATOM 2470 C C . GLY A 1 313 ? -10.121 0.491 3.143 1.00 91.69 313 GLY A C 1
ATOM 2471 O O . GLY A 1 313 ? -10.322 0.241 4.328 1.00 91.69 313 GLY A O 1
ATOM 2472 N N . GLN A 1 314 ? -10.707 1.519 2.526 1.00 91.44 314 GLN A N 1
ATOM 2473 C CA . GLN A 1 314 ? -11.643 2.433 3.188 1.00 91.44 314 GLN A CA 1
ATOM 2474 C C . GLN A 1 314 ? -12.834 1.689 3.811 1.00 91.44 314 GLN A C 1
ATOM 2476 O O . GLN A 1 314 ? -13.198 1.985 4.950 1.00 91.44 314 GLN A O 1
ATOM 2481 N N . SER A 1 315 ? -13.393 0.698 3.108 1.00 92.44 315 SER A N 1
ATOM 2482 C CA . SER A 1 315 ? -14.483 -0.136 3.629 1.00 92.44 315 SER A CA 1
ATOM 2483 C C . SER A 1 315 ? -14.051 -0.922 4.863 1.00 92.44 315 SER A C 1
ATOM 2485 O O . SER A 1 315 ? -14.727 -0.864 5.888 1.00 92.44 315 SER A O 1
ATOM 2487 N N . ALA A 1 316 ? -12.878 -1.561 4.821 1.00 91.88 316 ALA A N 1
ATOM 2488 C CA . ALA A 1 316 ? -12.326 -2.268 5.977 1.00 91.88 316 ALA A CA 1
ATOM 2489 C C . ALA A 1 316 ? -12.124 -1.332 7.187 1.00 91.88 316 ALA A C 1
ATOM 2491 O O . ALA A 1 316 ? -12.494 -1.674 8.309 1.00 91.88 316 ALA A O 1
ATOM 2492 N N . GLY A 1 317 ? -11.627 -0.110 6.958 1.00 91.81 317 GLY A N 1
ATOM 2493 C CA . GLY A 1 317 ? -11.501 0.903 8.011 1.00 91.81 317 GLY A CA 1
ATOM 2494 C C . GLY A 1 317 ? -12.849 1.296 8.634 1.00 91.81 317 GLY A C 1
ATOM 2495 O O . GLY A 1 317 ? -12.953 1.440 9.853 1.00 91.81 317 GLY A O 1
ATOM 2496 N N . MET A 1 318 ? -13.908 1.422 7.827 1.00 92.56 318 MET A N 1
ATOM 2497 C CA . MET A 1 318 ? -15.267 1.673 8.328 1.00 92.56 318 MET A CA 1
ATOM 2498 C C . MET A 1 318 ? -15.855 0.478 9.086 1.00 92.56 318 MET A C 1
ATOM 2500 O O . MET A 1 318 ? -16.517 0.667 10.109 1.00 92.56 318 MET A O 1
ATOM 2504 N N . GLU A 1 319 ? -15.607 -0.748 8.625 1.00 94.06 319 GLU A N 1
ATOM 2505 C CA . GLU A 1 319 ? -16.026 -1.977 9.307 1.00 94.06 319 GLU A CA 1
ATOM 2506 C C . GLU A 1 319 ? -15.355 -2.141 10.676 1.00 94.06 319 GLU A C 1
ATOM 2508 O O . GLU A 1 319 ? -15.983 -2.616 11.631 1.00 94.06 319 GLU A O 1
ATOM 2513 N N . ASP A 1 320 ? -14.104 -1.703 10.807 1.00 93.81 320 ASP A N 1
ATOM 2514 C CA . ASP A 1 320 ? -13.409 -1.655 12.089 1.00 93.81 320 ASP A CA 1
ATOM 2515 C C . ASP A 1 320 ? -14.054 -0.655 13.049 1.00 93.81 320 ASP A C 1
ATOM 2517 O O . ASP A 1 320 ? -14.309 -0.997 14.207 1.00 93.81 320 ASP A O 1
ATOM 2521 N N . ILE A 1 321 ? -14.404 0.542 12.570 1.00 92.94 321 ILE A N 1
ATOM 2522 C CA . ILE A 1 321 ? -15.132 1.539 13.370 1.00 92.94 321 ILE A CA 1
ATOM 2523 C C . ILE A 1 321 ? -16.493 0.979 13.808 1.00 92.94 321 ILE A C 1
ATOM 2525 O O . ILE A 1 321 ? -16.851 1.075 14.984 1.00 92.94 321 ILE A O 1
ATOM 2529 N N . LEU A 1 322 ? -17.230 0.335 12.898 1.00 94.75 322 LEU A N 1
ATOM 2530 C CA . LEU A 1 322 ? -18.490 -0.337 13.220 1.00 94.75 322 LEU A CA 1
ATOM 2531 C C . LEU A 1 322 ? -18.290 -1.424 14.288 1.00 94.75 322 LEU A C 1
ATOM 2533 O O . LEU A 1 322 ? -19.066 -1.508 15.239 1.00 94.75 322 LEU A O 1
ATOM 2537 N N . SER A 1 323 ? -17.235 -2.230 14.169 1.00 95.25 323 SER A N 1
ATOM 2538 C CA . SER A 1 323 ? -16.924 -3.292 15.130 1.00 95.25 323 SER A CA 1
ATOM 2539 C C . SER A 1 323 ? -16.612 -2.749 16.528 1.00 95.25 323 SER A C 1
ATOM 2541 O O . SER A 1 323 ? -16.927 -3.409 17.521 1.00 95.25 323 SER A O 1
ATOM 2543 N N . VAL A 1 324 ? -16.024 -1.553 16.627 1.00 94.50 324 VAL A N 1
ATOM 2544 C CA . VAL A 1 324 ? -15.826 -0.862 17.910 1.00 94.50 324 VAL A CA 1
ATOM 2545 C C . VAL A 1 324 ? -17.143 -0.320 18.463 1.00 94.50 324 VAL A C 1
ATOM 2547 O O . VAL A 1 324 ? -17.426 -0.515 19.644 1.00 94.50 324 VAL A O 1
ATOM 2550 N N . LEU A 1 325 ? -17.996 0.275 17.623 1.00 93.19 325 LEU A N 1
ATOM 2551 C CA . LEU A 1 325 ? -19.323 0.757 18.038 1.00 93.19 325 LEU A CA 1
ATOM 2552 C C . LEU A 1 325 ? -20.233 -0.373 18.546 1.00 93.19 325 LEU A C 1
ATOM 2554 O O . LEU A 1 325 ? -21.006 -0.174 19.479 1.00 93.19 325 LEU A O 1
ATOM 2558 N N . GLU A 1 326 ? -20.119 -1.568 17.965 1.00 93.88 326 GLU A N 1
ATOM 2559 C CA . GLU A 1 326 ? -20.821 -2.779 18.412 1.00 93.88 326 GLU A CA 1
ATOM 2560 C C . GLU A 1 326 ? -20.173 -3.434 19.651 1.00 93.88 326 GLU A C 1
ATOM 2562 O O . GLU A 1 326 ? -20.676 -4.437 20.158 1.00 93.88 326 GLU A O 1
ATOM 2567 N N . GLY A 1 327 ? -19.051 -2.901 20.147 1.00 91.62 327 GLY A N 1
ATOM 2568 C CA . GLY A 1 327 ? -18.333 -3.421 21.312 1.00 91.62 327 GLY A CA 1
ATOM 2569 C C . GLY A 1 327 ? -17.594 -4.741 21.067 1.00 91.62 327 GLY A C 1
ATOM 2570 O O . GLY A 1 327 ? -17.239 -5.428 22.028 1.00 91.62 327 GLY A O 1
ATOM 2571 N N . ARG A 1 328 ? -17.366 -5.123 19.802 1.00 94.00 328 ARG A N 1
ATOM 2572 C CA . ARG A 1 328 ? -16.620 -6.337 19.414 1.00 94.00 328 ARG A CA 1
ATOM 2573 C C . ARG A 1 328 ? -15.108 -6.108 19.422 1.00 94.00 328 ARG A C 1
ATOM 2575 O O . ARG A 1 328 ? -14.348 -7.014 19.776 1.00 94.00 328 ARG A O 1
ATOM 2582 N N . LYS A 1 329 ? -14.682 -4.901 19.045 1.00 95.19 329 LYS A N 1
ATOM 2583 C CA . LYS A 1 329 ? -13.282 -4.460 19.015 1.00 95.19 329 LYS A CA 1
ATOM 2584 C C . LYS A 1 329 ? -13.064 -3.224 19.894 1.00 95.19 329 LYS A C 1
ATOM 2586 O O . LYS A 1 329 ? -14.026 -2.603 20.338 1.00 95.19 329 LYS A O 1
ATOM 2591 N N . LEU A 1 330 ? -11.804 -2.879 20.142 1.00 94.31 330 LEU A N 1
ATOM 2592 C CA . LEU A 1 330 ? -11.375 -1.710 20.911 1.00 94.31 330 LEU A CA 1
ATOM 2593 C C . LEU A 1 330 ? -10.150 -1.060 20.256 1.00 94.31 330 LEU A C 1
ATOM 2595 O O . LEU A 1 330 ? -9.323 -1.753 19.658 1.00 94.31 330 LEU A O 1
ATOM 2599 N N . PHE A 1 331 ? -10.033 0.260 20.391 1.00 95.19 331 PHE A N 1
ATOM 2600 C CA . PHE A 1 331 ? -8.920 1.034 19.849 1.00 95.19 331 PHE A CA 1
ATOM 2601 C C . PHE A 1 331 ? -7.757 1.133 20.837 1.00 95.19 331 PHE A C 1
ATOM 2603 O O . PHE A 1 331 ? -7.965 1.390 22.022 1.00 95.19 331 PHE A O 1
ATOM 2610 N N . TYR A 1 332 ? -6.534 1.008 20.325 1.00 93.44 332 TYR A N 1
ATOM 2611 C CA . TYR A 1 332 ? -5.294 1.141 21.084 1.00 93.44 332 TYR A CA 1
ATOM 2612 C C . TYR A 1 332 ? -4.300 2.048 20.370 1.00 93.44 332 TYR A C 1
ATOM 2614 O O . TYR A 1 332 ? -4.183 2.004 19.148 1.00 93.44 332 TYR A O 1
ATOM 2622 N N . ASN A 1 333 ? -3.545 2.834 21.131 1.00 93.00 333 ASN A N 1
ATOM 2623 C CA . ASN A 1 333 ? -2.398 3.581 20.613 1.00 93.00 333 ASN A CA 1
ATOM 2624 C C . ASN A 1 333 ? -1.109 2.734 20.623 1.00 93.00 333 ASN A C 1
ATOM 2626 O O . ASN A 1 333 ? -1.072 1.623 21.158 1.00 93.00 333 ASN A O 1
ATOM 2630 N N . ALA A 1 334 ? -0.022 3.288 20.087 1.00 88.88 334 ALA A N 1
ATOM 2631 C CA . ALA A 1 334 ? 1.297 2.658 20.032 1.00 88.88 334 ALA A CA 1
ATOM 2632 C C . ALA A 1 334 ? 1.883 2.302 21.412 1.00 88.88 334 ALA A C 1
ATOM 2634 O O . ALA A 1 334 ? 2.732 1.421 21.513 1.00 88.88 334 ALA A O 1
ATOM 2635 N N . ALA A 1 335 ? 1.420 2.954 22.485 1.00 87.38 335 ALA A N 1
ATOM 2636 C CA . ALA A 1 335 ? 1.820 2.651 23.858 1.00 87.38 335 ALA A CA 1
ATOM 2637 C C . ALA A 1 335 ? 1.011 1.498 24.489 1.00 87.38 335 ALA A C 1
ATOM 2639 O O . ALA A 1 335 ? 1.216 1.176 25.660 1.00 87.38 335 ALA A O 1
ATOM 2640 N N . GLY A 1 336 ? 0.079 0.892 23.745 1.00 86.62 336 GLY A N 1
ATOM 2641 C CA . GLY A 1 336 ? -0.798 -0.174 24.230 1.00 86.62 336 GLY A CA 1
ATOM 2642 C C . GLY A 1 336 ? -1.934 0.318 25.132 1.00 86.62 336 GLY A C 1
ATOM 2643 O O . GLY A 1 336 ? -2.544 -0.478 25.842 1.00 86.62 336 GLY A O 1
ATOM 2644 N N . GLN A 1 337 ? -2.233 1.619 25.126 1.00 89.69 337 GLN A N 1
ATOM 2645 C CA . GLN A 1 337 ? -3.316 2.207 25.917 1.00 89.69 337 GLN A CA 1
ATOM 2646 C C . GLN A 1 337 ? -4.599 2.286 25.093 1.00 89.69 337 GLN A C 1
ATOM 2648 O O . GLN A 1 337 ? -4.548 2.585 23.900 1.00 89.69 337 GLN A O 1
ATOM 2653 N N . SER A 1 338 ? -5.743 2.052 25.741 1.00 91.25 338 SER A N 1
ATOM 2654 C CA . SER A 1 338 ? -7.056 2.203 25.109 1.00 91.25 338 SER A CA 1
ATOM 2655 C C . SER A 1 338 ? -7.324 3.672 24.782 1.00 91.25 338 SER A C 1
ATOM 2657 O O . SER A 1 338 ? -7.064 4.542 25.613 1.00 91.25 338 SER A O 1
ATOM 2659 N N . VAL A 1 339 ? -7.866 3.940 23.597 1.00 93.19 339 VAL A N 1
ATOM 2660 C CA . VAL A 1 339 ? -8.267 5.283 23.146 1.00 93.19 339 VAL A CA 1
ATOM 2661 C C . VAL A 1 339 ? -9.709 5.268 22.636 1.00 93.19 339 VAL A C 1
ATOM 2663 O O . VAL A 1 339 ? -10.239 4.211 22.307 1.00 93.19 339 VAL A O 1
ATOM 2666 N N . ASP A 1 340 ? -10.343 6.437 22.540 1.00 89.38 340 ASP A N 1
ATOM 2667 C CA . ASP A 1 340 ? -11.771 6.542 22.185 1.00 89.38 340 ASP A CA 1
ATOM 2668 C C . ASP A 1 340 ? -12.016 6.933 20.719 1.00 89.38 340 ASP A C 1
ATOM 2670 O O . ASP A 1 340 ? -13.157 7.038 20.272 1.00 89.38 340 ASP A O 1
ATOM 2674 N N . SER A 1 341 ? -10.952 7.184 19.952 1.00 90.62 341 SER A N 1
ATOM 2675 C CA . SER A 1 341 ? -11.050 7.703 18.589 1.00 90.62 341 SER A CA 1
ATOM 2676 C C . SER A 1 341 ? -10.209 6.901 17.611 1.00 90.62 341 SER A C 1
ATOM 2678 O O . SER A 1 341 ? -9.019 6.687 17.841 1.00 90.62 341 SER A O 1
ATOM 2680 N N . TYR A 1 342 ? -10.801 6.577 16.459 1.00 91.06 342 TYR A N 1
ATOM 2681 C CA . TYR A 1 342 ? -10.111 5.937 15.338 1.00 91.06 342 TYR A CA 1
ATOM 2682 C C . TYR A 1 342 ? -8.848 6.699 14.906 1.00 91.06 342 TYR A C 1
ATOM 2684 O O . TYR A 1 342 ? -7.852 6.093 14.526 1.00 91.06 342 TYR A O 1
ATOM 2692 N N . LYS A 1 343 ? -8.847 8.036 15.013 1.00 89.88 343 LYS A N 1
ATOM 2693 C CA . LYS A 1 343 ? -7.693 8.866 14.624 1.00 89.88 343 LYS A CA 1
ATOM 2694 C C . LYS A 1 343 ? -6.479 8.707 15.535 1.00 89.88 343 LYS A C 1
ATOM 2696 O O . LYS A 1 343 ? -5.365 8.944 15.086 1.00 89.88 343 LYS A O 1
ATOM 2701 N N . GLN A 1 344 ? -6.707 8.361 16.797 1.00 90.75 344 GLN A N 1
ATOM 2702 C CA . GLN A 1 344 ? -5.657 8.161 17.799 1.00 90.75 344 GLN A CA 1
ATOM 2703 C C . GLN A 1 344 ? -5.235 6.689 17.895 1.00 90.75 344 GLN A C 1
ATOM 2705 O O . GLN A 1 344 ? -4.327 6.361 18.655 1.00 90.75 344 GLN A O 1
ATOM 2710 N N . ALA A 1 345 ? -5.933 5.804 17.180 1.00 94.00 345 ALA A N 1
ATOM 2711 C CA . ALA A 1 345 ? -5.722 4.373 17.230 1.00 94.00 345 ALA A CA 1
ATOM 2712 C C . ALA A 1 345 ? -4.626 3.962 16.243 1.00 94.00 345 ALA A C 1
ATOM 2714 O O . ALA A 1 345 ? -4.770 4.156 15.037 1.00 94.00 345 ALA A O 1
ATOM 2715 N N . ASP A 1 346 ? -3.582 3.320 16.750 1.00 93.50 346 ASP A N 1
ATOM 2716 C CA . ASP A 1 346 ? -2.562 2.640 15.950 1.00 93.50 346 ASP A CA 1
ATOM 2717 C C . ASP A 1 346 ? -2.917 1.160 15.742 1.00 93.50 346 ASP A C 1
ATOM 2719 O O . ASP A 1 346 ? -2.541 0.556 14.735 1.00 93.50 346 ASP A O 1
ATOM 2723 N N . PHE A 1 347 ? -3.695 0.587 16.667 1.00 94.94 347 PHE A N 1
ATOM 2724 C CA . PHE A 1 347 ? -4.153 -0.796 16.637 1.00 94.94 347 PHE A CA 1
ATOM 2725 C C . PHE A 1 347 ? -5.639 -0.923 16.991 1.00 94.94 347 PHE A C 1
ATOM 2727 O O . PHE A 1 347 ? -6.194 -0.130 17.754 1.00 94.94 347 PHE A O 1
ATOM 2734 N N . ILE A 1 348 ? -6.279 -1.960 16.458 1.00 95.62 348 ILE A N 1
ATOM 2735 C CA . ILE A 1 348 ? -7.691 -2.281 16.644 1.00 95.62 348 ILE A CA 1
ATOM 2736 C C . ILE A 1 348 ? -7.780 -3.769 16.984 1.00 95.62 348 ILE A C 1
ATOM 2738 O O . ILE A 1 348 ? -7.571 -4.635 16.138 1.00 95.62 348 ILE A O 1
ATOM 2742 N N . LEU A 1 349 ? -8.065 -4.078 18.248 1.00 94.56 349 LEU A N 1
ATOM 2743 C CA . LEU A 1 349 ? -8.015 -5.447 18.764 1.00 94.56 349 LEU A CA 1
ATOM 2744 C C . LEU A 1 349 ? -9.400 -5.958 19.139 1.00 94.56 349 LEU A C 1
ATOM 2746 O O . LEU A 1 349 ? -10.281 -5.186 19.517 1.00 94.56 349 LEU A O 1
ATOM 2750 N N . ALA A 1 350 ? -9.589 -7.277 19.086 1.00 94.25 350 ALA A N 1
ATOM 2751 C CA . ALA A 1 350 ? -10.785 -7.908 19.632 1.00 94.25 350 ALA A CA 1
ATOM 2752 C C . ALA A 1 350 ? -10.897 -7.647 21.143 1.00 94.25 350 ALA A C 1
ATOM 2754 O O . ALA A 1 350 ? -9.892 -7.533 21.847 1.00 94.25 350 ALA A O 1
ATOM 2755 N N . LYS A 1 351 ? -12.124 -7.625 21.679 1.00 92.62 351 LYS A N 1
ATOM 2756 C CA . LYS A 1 351 ? -12.370 -7.369 23.111 1.00 92.62 351 LYS A CA 1
ATOM 2757 C C . LYS A 1 351 ? -11.623 -8.331 24.055 1.00 92.62 351 LYS A C 1
ATOM 2759 O O . LYS A 1 351 ? -11.369 -7.964 25.199 1.00 92.62 351 LYS A O 1
ATOM 2764 N N . THR A 1 352 ? -11.248 -9.516 23.569 1.00 92.75 352 THR A N 1
ATOM 2765 C CA . THR A 1 352 ? -10.503 -10.574 24.274 1.00 92.75 352 THR A CA 1
ATOM 2766 C C . THR A 1 352 ? -8.978 -10.457 24.184 1.00 92.75 352 THR A C 1
ATOM 2768 O O . THR A 1 352 ? -8.271 -11.308 24.721 1.00 92.75 352 THR A O 1
ATOM 2771 N N . GLN A 1 353 ? -8.451 -9.449 23.491 1.00 93.19 353 GLN A N 1
ATOM 2772 C CA . GLN A 1 353 ? -7.019 -9.274 23.259 1.00 93.19 353 GLN A CA 1
ATOM 2773 C C . GLN A 1 353 ? -6.520 -7.955 23.846 1.00 93.19 353 GLN A C 1
ATOM 2775 O O . GLN A 1 353 ? -7.244 -6.962 23.875 1.00 93.19 353 GLN A O 1
ATOM 2780 N N . ARG A 1 354 ? -5.275 -7.936 24.325 1.00 92.12 354 ARG A N 1
ATOM 2781 C CA . ARG A 1 354 ? -4.632 -6.766 24.934 1.00 92.12 354 ARG A CA 1
ATOM 2782 C C . ARG A 1 354 ? -3.178 -6.651 24.507 1.00 92.12 354 ARG A C 1
ATOM 2784 O O . ARG A 1 354 ? -2.482 -7.658 24.411 1.00 92.12 354 ARG A O 1
ATOM 2791 N N . LEU A 1 355 ? -2.723 -5.417 24.307 1.00 92.94 355 LEU A N 1
ATOM 2792 C CA . LEU A 1 355 ? -1.313 -5.111 24.100 1.00 92.94 355 LEU A CA 1
ATOM 2793 C C . LEU A 1 355 ? -0.654 -4.812 25.444 1.00 92.94 355 LEU A C 1
ATOM 2795 O O . LEU A 1 355 ? -1.150 -3.997 26.217 1.00 92.94 355 LEU A O 1
ATOM 2799 N N . TYR A 1 356 ? 0.472 -5.464 25.709 1.00 92.50 356 TYR A N 1
ATOM 2800 C CA . TYR A 1 356 ? 1.339 -5.143 26.833 1.00 92.50 356 TYR A CA 1
ATOM 2801 C C . TYR A 1 356 ? 2.694 -4.684 26.305 1.00 92.50 356 TYR A C 1
ATOM 2803 O O . TYR A 1 356 ? 3.363 -5.430 25.592 1.00 92.50 356 TYR A O 1
ATOM 2811 N N . VAL A 1 357 ? 3.096 -3.465 26.659 1.00 91.56 357 VAL A N 1
ATOM 2812 C CA . VAL A 1 357 ? 4.417 -2.919 26.332 1.00 91.56 357 VAL A CA 1
ATOM 2813 C C . VAL A 1 357 ? 5.287 -3.006 27.579 1.00 91.56 357 VAL A C 1
ATOM 2815 O O . VAL A 1 357 ? 5.007 -2.358 28.592 1.00 91.56 357 VAL A O 1
ATOM 2818 N N . ASP A 1 358 ? 6.341 -3.816 27.518 1.00 89.00 358 ASP A N 1
ATOM 2819 C CA . ASP A 1 358 ? 7.301 -3.918 28.611 1.00 89.00 358 ASP A CA 1
ATOM 2820 C C . ASP A 1 358 ? 8.135 -2.634 28.687 1.00 89.00 358 ASP A C 1
ATOM 2822 O O . ASP A 1 358 ? 8.883 -2.296 27.771 1.00 89.00 358 ASP A O 1
ATOM 2826 N N . LYS A 1 359 ? 8.027 -1.914 29.807 1.00 86.06 359 LYS A N 1
ATOM 2827 C CA . LYS A 1 359 ? 8.722 -0.637 30.019 1.00 86.06 359 LYS A CA 1
ATOM 2828 C C . LYS A 1 359 ? 10.245 -0.772 30.069 1.00 86.06 359 LYS A C 1
ATOM 2830 O O . LYS A 1 359 ? 10.928 0.226 29.867 1.00 86.06 359 LYS A O 1
ATOM 2835 N N . GLN A 1 360 ? 10.775 -1.954 30.385 1.00 84.50 360 GLN A N 1
ATOM 2836 C CA . GLN A 1 360 ? 12.221 -2.165 30.497 1.00 84.50 360 GLN A CA 1
ATOM 2837 C C . GLN A 1 360 ? 12.857 -2.476 29.144 1.00 84.50 360 GLN A C 1
ATOM 2839 O O . GLN A 1 360 ? 13.922 -1.948 28.832 1.00 84.50 360 GLN A O 1
ATOM 2844 N N . SER A 1 361 ? 12.208 -3.325 28.346 1.00 85.75 361 SER A N 1
ATOM 2845 C CA . SER A 1 361 ? 12.728 -3.768 27.049 1.00 85.75 361 SER A CA 1
ATOM 2846 C C . SER A 1 361 ? 12.170 -2.990 25.854 1.00 85.75 361 SER A C 1
ATOM 2848 O O . SER A 1 361 ? 12.755 -3.035 24.776 1.00 85.75 361 SER A O 1
ATOM 2850 N N . GLY A 1 362 ? 11.043 -2.292 26.017 1.00 85.94 362 GLY A N 1
ATOM 2851 C CA . GLY A 1 362 ? 10.301 -1.653 24.926 1.00 85.94 362 GLY A CA 1
ATOM 2852 C C . GLY A 1 362 ? 9.570 -2.642 24.009 1.00 85.94 362 GLY A C 1
ATOM 2853 O O . GLY A 1 362 ? 8.982 -2.231 23.011 1.00 85.94 362 GLY A O 1
ATOM 2854 N N . VAL A 1 363 ? 9.602 -3.943 24.319 1.00 90.44 363 VAL A N 1
ATOM 2855 C CA . VAL A 1 363 ? 8.988 -4.989 23.494 1.00 90.44 363 VAL A CA 1
ATOM 2856 C C . VAL A 1 363 ? 7.484 -5.044 23.747 1.00 90.44 363 VAL A C 1
ATOM 2858 O O . VAL A 1 363 ? 7.024 -4.950 24.887 1.00 90.44 363 VAL A O 1
ATOM 2861 N N . THR A 1 364 ? 6.718 -5.211 22.669 1.00 92.62 364 THR A N 1
ATOM 2862 C CA . THR A 1 364 ? 5.257 -5.331 22.716 1.00 92.62 364 THR A CA 1
ATOM 2863 C C . THR A 1 364 ? 4.832 -6.793 22.624 1.00 92.62 364 THR A C 1
ATOM 2865 O O . THR A 1 364 ? 5.376 -7.567 21.838 1.00 92.62 364 THR A O 1
ATOM 2868 N N . TYR A 1 365 ? 3.841 -7.164 23.430 1.00 93.31 365 TYR A N 1
ATOM 2869 C CA . TYR A 1 365 ? 3.302 -8.513 23.538 1.00 93.31 365 TYR A CA 1
ATOM 2870 C C . TYR A 1 365 ? 1.788 -8.490 23.348 1.00 93.31 365 TYR A C 1
ATOM 2872 O O . TYR A 1 365 ? 1.106 -7.594 23.850 1.00 93.31 365 TYR A O 1
ATOM 2880 N N . LEU A 1 366 ? 1.259 -9.508 22.669 1.00 94.56 366 LEU A N 1
ATOM 2881 C CA . LEU A 1 366 ? -0.176 -9.706 22.497 1.00 94.56 366 LEU A CA 1
ATOM 2882 C C . LEU A 1 366 ? -0.668 -10.751 23.498 1.00 94.56 366 LEU A C 1
ATOM 2884 O O . LEU A 1 366 ? -0.282 -11.918 23.435 1.00 94.56 366 LEU A O 1
ATOM 2888 N N . LEU A 1 367 ? -1.526 -10.330 24.423 1.00 93.44 367 LEU A N 1
ATOM 2889 C CA . LEU A 1 367 ? -2.072 -11.162 25.491 1.00 93.44 367 LEU A CA 1
ATOM 2890 C C . LEU A 1 367 ? -3.565 -11.410 25.276 1.00 93.44 367 LEU A C 1
ATOM 2892 O O . LEU A 1 367 ? -4.287 -10.544 24.785 1.00 93.44 367 LEU A O 1
ATOM 2896 N N . THR A 1 368 ? -4.043 -12.585 25.686 1.00 92.56 368 THR A N 1
ATOM 2897 C CA . THR A 1 368 ? -5.484 -12.870 25.755 1.00 92.56 368 THR A CA 1
ATOM 2898 C C . THR A 1 368 ? -5.988 -12.462 27.135 1.00 92.56 368 THR A C 1
ATOM 2900 O O . THR A 1 368 ? -5.615 -13.076 28.132 1.00 92.56 368 THR A O 1
ATOM 2903 N N . ALA A 1 369 ? -6.795 -11.406 27.201 1.00 89.56 369 ALA A N 1
ATOM 2904 C CA . ALA A 1 369 ? -7.305 -10.846 28.448 1.00 89.56 369 ALA A CA 1
ATOM 2905 C C . ALA A 1 369 ? -8.654 -10.144 28.232 1.00 89.56 369 ALA A C 1
ATOM 2907 O O . ALA A 1 369 ? -8.937 -9.620 27.153 1.00 89.56 369 ALA A O 1
ATOM 2908 N N . SER A 1 370 ? -9.494 -10.150 29.271 1.00 85.38 370 SER A N 1
ATOM 2909 C CA . SER A 1 370 ? -10.802 -9.491 29.261 1.00 85.38 370 SER A CA 1
ATOM 2910 C C . SER A 1 370 ? -10.674 -7.978 29.205 1.00 85.38 370 SER A C 1
ATOM 2912 O O . SER A 1 370 ? -9.635 -7.410 29.557 1.00 85.38 370 SER A O 1
ATOM 2914 N N . SER A 1 371 ? -11.767 -7.309 28.825 1.00 81.81 371 SER A N 1
ATOM 2915 C CA . SER A 1 371 ? -11.681 -5.878 28.605 1.00 81.81 371 SER A CA 1
ATOM 2916 C C . SER A 1 371 ? -11.475 -5.012 29.821 1.00 81.81 371 SER A C 1
ATOM 2918 O O . SER A 1 371 ? -10.912 -3.926 29.713 1.00 81.81 371 SER A O 1
ATOM 2920 N N . ASP A 1 372 ? -11.919 -5.548 30.943 1.00 82.94 372 ASP A N 1
ATOM 2921 C CA . ASP A 1 372 ? -12.052 -4.844 32.206 1.00 82.94 372 ASP A CA 1
ATOM 2922 C C . ASP A 1 372 ? -10.766 -4.952 33.037 1.00 82.94 372 ASP A C 1
ATOM 2924 O O . ASP A 1 372 ? -10.691 -4.434 34.147 1.00 82.94 372 ASP A O 1
ATOM 2928 N N . LEU A 1 373 ? -9.751 -5.645 32.502 1.00 85.88 373 LEU A N 1
ATOM 2929 C CA . LEU A 1 373 ? -8.454 -5.781 33.140 1.00 85.88 373 LEU A CA 1
ATOM 2930 C C . LEU A 1 373 ? -7.667 -4.478 32.974 1.00 85.88 373 LEU A C 1
ATOM 2932 O O . LEU A 1 373 ? -7.371 -4.051 31.855 1.00 85.88 373 LEU A O 1
ATOM 2936 N N . ASP A 1 374 ? -7.332 -3.862 34.100 1.00 85.56 374 ASP A N 1
ATOM 2937 C CA . ASP A 1 374 ? -6.548 -2.638 34.158 1.00 85.56 374 ASP A CA 1
ATOM 2938 C C . ASP A 1 374 ? -5.054 -2.891 33.886 1.00 85.56 374 ASP A C 1
ATOM 2940 O O . ASP A 1 374 ? -4.574 -4.025 33.781 1.00 85.56 374 ASP A O 1
ATOM 2944 N N . SER A 1 375 ? -4.286 -1.808 33.767 1.00 84.56 375 SER A N 1
ATOM 2945 C CA . SER A 1 375 ? -2.851 -1.873 33.470 1.00 84.56 375 SER A CA 1
ATOM 2946 C C . SER A 1 375 ? -2.054 -2.653 34.525 1.00 84.56 375 SER A C 1
ATOM 2948 O O . SER A 1 375 ? -1.059 -3.298 34.190 1.00 84.56 375 SER A O 1
ATOM 2950 N N . GLU A 1 376 ? -2.468 -2.608 35.796 1.00 86.69 376 GLU A N 1
ATOM 2951 C CA . GLU A 1 376 ? -1.801 -3.338 36.878 1.00 86.69 376 GLU A CA 1
ATOM 2952 C C . GLU A 1 376 ? -2.114 -4.839 36.819 1.00 86.69 376 GLU A C 1
ATOM 2954 O O . GLU A 1 376 ? -1.207 -5.668 36.933 1.00 86.69 376 GLU A O 1
ATOM 2959 N N . GLY A 1 377 ? -3.375 -5.202 36.577 1.00 87.94 377 GLY A N 1
ATOM 2960 C CA . GLY A 1 377 ? -3.801 -6.575 36.334 1.00 87.94 377 GLY A CA 1
ATOM 2961 C C . GLY A 1 377 ? -3.118 -7.181 35.109 1.00 87.94 377 GLY A C 1
ATOM 2962 O O . GLY A 1 377 ? -2.650 -8.320 35.169 1.00 87.94 377 GLY A O 1
ATOM 2963 N N . LEU A 1 378 ? -2.966 -6.407 34.031 1.00 89.44 378 LEU A N 1
ATOM 2964 C CA . LEU A 1 378 ? -2.260 -6.840 32.825 1.00 89.44 378 LEU A CA 1
ATOM 2965 C C . LEU A 1 378 ? -0.763 -7.070 33.088 1.00 89.44 378 LEU A C 1
ATOM 2967 O O . LEU A 1 378 ? -0.198 -8.055 32.615 1.00 89.44 378 LEU A O 1
ATOM 2971 N N . ALA A 1 379 ? -0.127 -6.217 33.897 1.00 90.00 379 ALA A N 1
ATOM 2972 C CA . ALA A 1 379 ? 1.262 -6.408 34.311 1.00 90.00 379 ALA A CA 1
ATOM 2973 C C . ALA A 1 379 ? 1.436 -7.652 35.197 1.00 90.00 379 ALA A C 1
ATOM 2975 O O . ALA A 1 379 ? 2.393 -8.406 35.019 1.00 90.00 379 ALA A O 1
ATOM 2976 N N . LYS A 1 380 ? 0.506 -7.908 36.127 1.00 91.56 380 LYS A N 1
ATOM 2977 C CA . LYS A 1 380 ? 0.501 -9.133 36.946 1.00 91.56 380 LYS A CA 1
ATOM 2978 C C . LYS A 1 380 ? 0.343 -10.381 36.081 1.00 91.56 380 LYS A C 1
ATOM 2980 O O . LYS A 1 380 ? 1.083 -11.341 36.285 1.00 91.56 380 LYS A O 1
ATOM 2985 N N . LEU A 1 381 ? -0.558 -10.341 35.096 1.00 90.62 381 LEU A N 1
ATOM 2986 C CA . LEU A 1 381 ? -0.742 -11.417 34.123 1.00 90.62 381 LEU A CA 1
ATOM 2987 C C . LEU A 1 381 ? 0.538 -11.663 33.322 1.00 90.62 381 LEU A C 1
ATOM 2989 O O . LEU A 1 381 ? 0.984 -12.795 33.222 1.00 90.62 381 LEU A O 1
ATOM 2993 N N . PHE A 1 382 ? 1.171 -10.617 32.793 1.00 91.38 382 PHE A N 1
ATOM 2994 C CA . PHE A 1 382 ? 2.427 -10.769 32.061 1.00 91.38 382 PHE A CA 1
ATOM 2995 C C . PHE A 1 382 ? 3.545 -11.348 32.941 1.00 91.38 382 PHE A C 1
ATOM 2997 O O . PHE A 1 382 ? 4.301 -12.217 32.508 1.00 91.38 382 PHE A O 1
ATOM 3004 N N . ASN A 1 383 ? 3.649 -10.898 34.192 1.00 91.62 383 ASN A N 1
ATOM 3005 C CA . ASN A 1 383 ? 4.686 -11.354 35.114 1.00 91.62 383 ASN A CA 1
ATOM 3006 C C . ASN A 1 383 ? 4.507 -12.808 35.563 1.00 91.62 383 ASN A C 1
ATOM 3008 O O . ASN A 1 383 ? 5.507 -13.446 35.889 1.00 91.62 383 ASN A O 1
ATOM 3012 N N . SER A 1 384 ? 3.282 -13.339 35.547 1.00 92.25 384 SER A N 1
ATOM 3013 C CA . SER A 1 384 ? 3.019 -14.747 35.862 1.00 92.25 384 SER A CA 1
ATOM 3014 C C . SER A 1 384 ? 3.296 -15.702 34.695 1.00 92.25 384 SER A C 1
ATOM 3016 O O . SER A 1 384 ? 3.388 -16.909 34.919 1.00 92.25 384 SER A O 1
ATOM 3018 N N . LEU A 1 385 ? 3.466 -15.193 33.468 1.00 92.12 385 LEU A N 1
ATOM 3019 C CA . LEU A 1 385 ? 3.772 -16.017 32.296 1.00 92.12 385 LEU A CA 1
ATOM 3020 C C . LEU A 1 385 ? 5.181 -16.611 32.355 1.00 92.12 385 LEU A C 1
ATOM 3022 O O . LEU A 1 385 ? 6.152 -15.950 32.742 1.00 92.12 385 LEU A O 1
ATOM 3026 N N . SER A 1 386 ? 5.307 -17.849 31.871 1.00 93.62 386 SER A N 1
ATOM 3027 C CA . SER A 1 386 ? 6.609 -18.486 31.693 1.00 93.62 386 SER A CA 1
ATOM 3028 C C . SER A 1 386 ? 7.428 -17.782 30.596 1.00 93.62 386 SER A C 1
ATOM 3030 O O . SER A 1 386 ? 6.858 -17.139 29.708 1.00 93.62 386 SER A O 1
ATOM 3032 N N . PRO A 1 387 ? 8.768 -17.924 30.576 1.00 92.06 387 PRO A N 1
ATOM 3033 C CA . PRO A 1 387 ? 9.594 -17.362 29.503 1.00 92.06 387 PRO A CA 1
ATOM 3034 C C . PRO A 1 387 ? 9.171 -17.824 28.099 1.00 92.06 387 PRO A C 1
ATOM 3036 O O . PRO A 1 387 ? 9.220 -17.047 27.148 1.00 92.06 387 PRO A O 1
ATOM 3039 N N . LYS A 1 388 ? 8.706 -19.075 27.974 1.00 94.00 388 LYS A N 1
ATOM 3040 C CA . LYS A 1 388 ? 8.213 -19.635 26.710 1.00 94.00 388 LYS A CA 1
ATOM 3041 C C . LYS A 1 388 ? 6.912 -18.964 26.266 1.00 94.00 388 LYS A C 1
ATOM 3043 O O . LYS A 1 388 ? 6.758 -18.656 25.084 1.00 94.00 388 LYS A O 1
ATOM 3048 N N . ASP A 1 389 ? 6.001 -18.706 27.199 1.00 93.00 389 ASP A N 1
ATOM 3049 C CA . ASP A 1 389 ? 4.719 -18.064 26.894 1.00 93.00 389 ASP A CA 1
ATOM 3050 C C . ASP A 1 389 ? 4.906 -16.586 26.545 1.00 93.00 389 ASP A C 1
ATOM 3052 O O . ASP A 1 389 ? 4.252 -16.088 25.634 1.00 93.00 389 ASP A O 1
ATOM 3056 N N . LYS A 1 390 ? 5.864 -15.901 27.186 1.00 92.69 390 LYS A N 1
ATOM 3057 C CA . LYS A 1 390 ? 6.257 -14.531 26.816 1.00 92.69 390 LYS A CA 1
ATOM 3058 C C . LYS A 1 390 ? 6.789 -14.460 25.386 1.00 92.69 390 LYS A C 1
ATOM 3060 O O . LYS A 1 390 ? 6.340 -13.621 24.611 1.00 92.69 390 LYS A O 1
ATOM 3065 N N . LEU A 1 391 ? 7.687 -15.374 25.011 1.00 93.38 391 LEU A N 1
ATOM 3066 C CA . LEU A 1 391 ? 8.199 -15.457 23.639 1.00 93.38 391 LEU A CA 1
ATOM 3067 C C . LEU A 1 391 ? 7.074 -15.762 22.638 1.00 93.38 391 LEU A C 1
ATOM 3069 O O . LEU A 1 391 ? 7.001 -15.169 21.565 1.00 93.38 391 LEU A O 1
ATOM 3073 N N . THR A 1 392 ? 6.156 -16.652 23.011 1.00 94.31 392 THR A N 1
ATOM 3074 C CA . THR A 1 392 ? 4.988 -16.991 22.188 1.00 94.31 392 THR A CA 1
ATOM 3075 C C . THR A 1 392 ? 4.083 -15.769 21.996 1.00 94.31 392 THR A C 1
ATOM 3077 O O . THR A 1 392 ? 3.705 -15.468 20.868 1.00 94.31 392 THR A O 1
ATOM 3080 N N . ALA A 1 393 ? 3.807 -15.001 23.054 1.00 93.50 393 ALA A N 1
ATOM 3081 C CA . ALA A 1 393 ? 3.032 -13.760 22.993 1.00 93.50 393 ALA A CA 1
ATOM 3082 C C . ALA A 1 393 ? 3.694 -12.674 22.126 1.00 93.50 393 ALA A C 1
ATOM 3084 O O . ALA A 1 393 ? 2.998 -11.935 21.427 1.00 93.50 393 ALA A O 1
ATOM 3085 N N . GLN A 1 394 ? 5.029 -12.597 22.128 1.00 94.38 394 GLN A N 1
ATOM 3086 C CA . GLN A 1 394 ? 5.778 -11.711 21.235 1.00 94.38 394 GLN A CA 1
ATOM 3087 C C . GLN A 1 394 ? 5.627 -12.146 19.773 1.00 94.38 394 GLN A C 1
ATOM 3089 O O . GLN A 1 394 ? 5.291 -11.336 18.915 1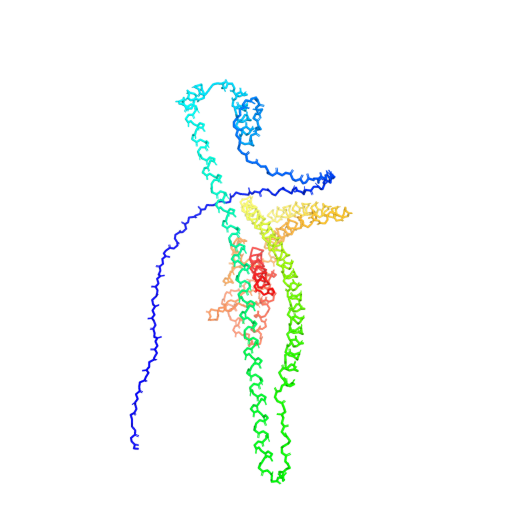.00 94.38 394 GLN A O 1
ATOM 3094 N N . HIS A 1 395 ? 5.815 -13.434 19.475 1.00 94.38 395 HIS A N 1
ATOM 3095 C CA . HIS A 1 395 ? 5.627 -13.949 18.117 1.00 94.38 395 HIS A CA 1
ATOM 3096 C C . HIS A 1 395 ? 4.185 -13.792 17.625 1.00 94.38 395 HIS A C 1
ATOM 3098 O O . HIS A 1 395 ? 3.971 -13.490 16.452 1.00 94.38 395 HIS A O 1
ATOM 3104 N N . HIS A 1 396 ? 3.198 -13.964 18.508 1.00 93.88 396 HIS A N 1
ATOM 3105 C CA . HIS A 1 396 ? 1.801 -13.693 18.185 1.00 93.88 396 HIS A CA 1
ATOM 3106 C C . HIS A 1 396 ? 1.572 -12.225 17.848 1.00 93.88 396 HIS A C 1
ATOM 3108 O O . HIS A 1 396 ? 0.874 -11.957 16.877 1.00 93.88 396 HIS A O 1
ATOM 3114 N N . TYR A 1 397 ? 2.172 -11.297 18.597 1.00 94.31 397 TYR A N 1
ATOM 3115 C CA . TYR A 1 397 ? 2.116 -9.878 18.262 1.00 94.31 397 TYR A CA 1
ATOM 3116 C C . TYR A 1 397 ? 2.714 -9.607 16.880 1.00 94.31 397 TYR A C 1
ATOM 3118 O O . TYR A 1 397 ? 2.013 -9.075 16.030 1.00 94.31 397 TYR A O 1
ATOM 3126 N N . GLU A 1 398 ? 3.953 -10.032 16.615 1.00 92.56 398 GLU A N 1
ATOM 3127 C CA . GLU A 1 398 ? 4.615 -9.767 15.327 1.00 92.56 398 GLU A CA 1
ATOM 3128 C C . GLU A 1 398 ? 3.849 -10.364 14.140 1.00 92.56 398 GLU A C 1
ATOM 3130 O O . GLU A 1 398 ? 3.715 -9.730 13.095 1.00 92.56 398 GLU A O 1
ATOM 3135 N N . ARG A 1 399 ? 3.287 -11.566 14.310 1.00 93.06 399 ARG A N 1
ATOM 3136 C CA . ARG A 1 399 ? 2.466 -12.210 13.280 1.00 93.06 399 ARG A CA 1
ATOM 3137 C C . ARG A 1 399 ? 1.127 -11.504 13.073 1.00 93.06 399 ARG A C 1
ATOM 3139 O O . ARG A 1 399 ? 0.687 -11.389 11.936 1.00 93.06 399 ARG A O 1
ATOM 3146 N N . ALA A 1 400 ? 0.469 -11.090 14.153 1.00 92.62 400 ALA A N 1
ATOM 3147 C CA . ALA A 1 400 ? -0.843 -10.453 14.095 1.00 92.62 400 ALA A CA 1
ATOM 3148 C C . ALA A 1 400 ? -0.759 -8.967 13.728 1.00 92.62 400 ALA A C 1
ATOM 3150 O O . ALA A 1 400 ? -1.761 -8.404 13.303 1.00 92.62 400 ALA A O 1
ATOM 3151 N N . LYS A 1 401 ? 0.413 -8.333 13.869 1.00 91.50 401 LYS A N 1
ATOM 3152 C CA . LYS A 1 401 ? 0.643 -6.899 13.650 1.00 91.50 401 LYS A CA 1
ATOM 3153 C C . LYS A 1 401 ? 0.009 -6.365 12.357 1.00 91.50 401 LYS A C 1
ATOM 3155 O O . LYS A 1 401 ? -0.698 -5.370 12.463 1.00 91.50 401 LYS A O 1
ATOM 3160 N N . PRO A 1 402 ? 0.153 -7.007 11.179 1.00 89.81 402 PRO A N 1
ATOM 3161 C CA . PRO A 1 402 ? -0.480 -6.508 9.957 1.00 89.81 402 PRO A CA 1
ATOM 3162 C C . PRO A 1 402 ? -2.014 -6.503 10.020 1.00 89.81 402 PRO A C 1
ATOM 3164 O O . PRO A 1 402 ? -2.646 -5.639 9.427 1.00 89.81 402 PRO A O 1
ATOM 3167 N N . GLU A 1 403 ? -2.613 -7.455 10.737 1.00 88.62 403 GLU A N 1
ATOM 3168 C CA . GLU A 1 403 ? -4.069 -7.620 10.841 1.00 88.62 403 GLU A CA 1
ATOM 3169 C C . GLU A 1 403 ? -4.687 -6.733 11.929 1.00 88.62 403 GLU A C 1
ATOM 3171 O O . GLU A 1 403 ? -5.823 -6.289 11.791 1.00 88.62 403 GLU A O 1
ATOM 3176 N N . ILE A 1 404 ? -3.958 -6.492 13.024 1.00 92.31 404 ILE A N 1
ATOM 3177 C CA . ILE A 1 404 ? -4.441 -5.685 14.156 1.00 92.31 404 ILE A CA 1
ATOM 3178 C C . ILE A 1 404 ? -4.086 -4.205 14.024 1.00 92.31 404 ILE A C 1
ATOM 3180 O O . ILE A 1 404 ? -4.565 -3.398 14.816 1.00 92.31 404 ILE A O 1
ATOM 3184 N N . SER A 1 405 ? -3.211 -3.827 13.092 1.00 93.25 405 SER A N 1
ATOM 3185 C CA . SER A 1 405 ? -2.885 -2.426 12.837 1.00 93.25 405 SER A CA 1
ATOM 3186 C C . SER A 1 405 ? -4.067 -1.688 12.224 1.00 93.25 405 SER A C 1
ATOM 3188 O O . SER A 1 405 ? -4.770 -2.204 11.361 1.00 93.25 405 SER A O 1
ATOM 3190 N N . ASN A 1 406 ? -4.244 -0.431 12.629 1.00 92.56 406 ASN A N 1
ATOM 3191 C CA . ASN A 1 406 ? -5.124 0.490 11.922 1.00 92.56 406 ASN A CA 1
ATOM 3192 C C . ASN A 1 406 ? -4.699 0.560 10.445 1.00 92.56 406 ASN A C 1
ATOM 3194 O O . ASN A 1 406 ? -3.502 0.597 10.143 1.00 92.56 406 ASN A O 1
ATOM 3198 N N . LEU A 1 407 ? -5.669 0.643 9.532 1.00 91.44 407 LEU A N 1
ATOM 3199 C CA . LEU A 1 407 ? -5.453 0.785 8.094 1.00 91.44 407 LEU A CA 1
ATOM 3200 C C . LEU A 1 407 ? -4.374 1.824 7.739 1.00 91.44 407 LEU A C 1
ATOM 3202 O O . LEU A 1 407 ? -3.551 1.571 6.864 1.00 91.44 407 LEU A O 1
ATOM 3206 N N . LYS A 1 408 ? -4.325 2.972 8.428 1.00 90.62 408 LYS A N 1
ATOM 3207 C CA . LYS A 1 408 ? -3.292 3.997 8.182 1.00 90.62 408 LYS A CA 1
ATOM 3208 C C . LYS A 1 408 ? -1.884 3.487 8.467 1.00 90.62 408 LYS A C 1
ATOM 3210 O O . LYS A 1 408 ? -0.980 3.683 7.656 1.00 90.62 408 LYS A O 1
ATOM 3215 N N . ALA A 1 409 ? -1.710 2.842 9.618 1.00 89.94 409 ALA A N 1
ATOM 3216 C CA . ALA A 1 409 ? -0.435 2.277 10.033 1.00 89.94 409 ALA A CA 1
ATOM 3217 C C . ALA A 1 409 ? -0.033 1.115 9.112 1.00 89.94 409 ALA A C 1
ATOM 3219 O O . ALA A 1 409 ? 1.124 1.029 8.704 1.00 89.94 409 ALA A O 1
ATOM 3220 N N . LEU A 1 410 ? -0.998 0.280 8.713 1.00 91.88 410 LEU A N 1
ATOM 3221 C CA . LEU A 1 410 ? -0.787 -0.823 7.779 1.00 91.88 410 LEU A CA 1
ATOM 3222 C C . LEU A 1 410 ? -0.322 -0.328 6.403 1.00 91.88 410 LEU A C 1
ATOM 3224 O O . LEU A 1 410 ? 0.691 -0.796 5.889 1.00 91.88 410 LEU A O 1
ATOM 3228 N N . VAL A 1 411 ? -1.025 0.646 5.819 1.00 92.38 411 VAL A N 1
ATOM 3229 C CA . VAL A 1 411 ? -0.668 1.225 4.514 1.00 92.38 411 VAL A CA 1
ATOM 3230 C C . VAL A 1 411 ? 0.708 1.889 4.573 1.00 92.38 411 VAL A C 1
ATOM 3232 O O . VAL A 1 411 ? 1.510 1.698 3.660 1.00 92.38 411 VAL A O 1
ATOM 3235 N N . ALA A 1 412 ? 1.011 2.633 5.642 1.00 90.94 412 ALA A N 1
ATOM 3236 C CA . ALA A 1 412 ? 2.321 3.256 5.823 1.00 90.94 412 ALA A CA 1
ATOM 3237 C C . ALA A 1 412 ? 3.448 2.214 5.936 1.00 90.94 412 ALA A C 1
ATOM 3239 O O . ALA A 1 412 ? 4.465 2.342 5.255 1.00 90.94 412 ALA A O 1
ATOM 3240 N N . SER A 1 413 ? 3.242 1.157 6.727 1.00 91.62 413 SER A N 1
ATOM 3241 C CA . SER A 1 413 ? 4.215 0.071 6.883 1.00 91.62 413 SER A CA 1
ATOM 3242 C C . SER A 1 413 ? 4.433 -0.693 5.576 1.00 91.62 413 SER A C 1
ATOM 3244 O O . SER A 1 413 ? 5.573 -0.975 5.217 1.00 91.62 413 SER A O 1
ATOM 3246 N N . ASN A 1 414 ? 3.364 -1.013 4.842 1.00 92.88 414 ASN A N 1
ATOM 3247 C CA . ASN A 1 414 ? 3.471 -1.709 3.558 1.00 92.88 414 ASN A CA 1
ATOM 3248 C C . ASN A 1 414 ? 4.198 -0.848 2.520 1.00 92.88 414 ASN A C 1
ATOM 3250 O O . ASN A 1 414 ? 5.056 -1.357 1.801 1.00 92.88 414 ASN A O 1
ATOM 3254 N N . LYS A 1 415 ? 3.927 0.464 2.502 1.00 93.12 415 LYS A N 1
ATOM 3255 C CA . LYS A 1 415 ? 4.638 1.421 1.649 1.00 93.12 415 LYS A CA 1
ATOM 3256 C C . LYS A 1 415 ? 6.136 1.407 1.911 1.00 93.12 415 LYS A C 1
ATOM 3258 O O . LYS A 1 415 ? 6.915 1.358 0.966 1.00 93.12 415 LYS A O 1
ATOM 3263 N N . GLU A 1 416 ? 6.539 1.459 3.175 1.00 92.69 416 GLU A N 1
ATOM 3264 C CA . GLU A 1 416 ? 7.952 1.453 3.550 1.00 92.69 416 GLU A CA 1
ATOM 3265 C C . GLU A 1 416 ? 8.640 0.142 3.152 1.00 92.69 416 GLU A C 1
ATOM 3267 O O . GLU A 1 416 ? 9.692 0.177 2.515 1.00 92.69 416 GLU A O 1
ATOM 3272 N N . LEU A 1 417 ? 8.020 -1.004 3.452 1.00 92.50 417 LEU A N 1
ATOM 3273 C CA . LEU A 1 417 ? 8.556 -2.324 3.108 1.00 92.50 417 LEU A CA 1
ATOM 3274 C C . LEU A 1 417 ? 8.703 -2.511 1.596 1.00 92.50 417 LEU A C 1
ATOM 3276 O O . LEU A 1 417 ? 9.719 -3.018 1.123 1.00 92.50 417 LEU A O 1
ATOM 3280 N N . GLU A 1 418 ? 7.704 -2.082 0.830 1.00 93.62 418 GLU A N 1
ATOM 3281 C CA . GLU A 1 418 ? 7.714 -2.234 -0.617 1.00 93.62 418 GLU A CA 1
ATOM 3282 C C . GLU A 1 418 ? 8.708 -1.285 -1.293 1.00 93.62 418 GLU A C 1
ATOM 3284 O O . GLU A 1 418 ? 9.440 -1.706 -2.188 1.00 93.62 418 GLU A O 1
ATOM 3289 N N . LEU A 1 419 ? 8.812 -0.034 -0.831 1.00 91.50 419 LEU A N 1
ATOM 3290 C CA . LEU A 1 419 ? 9.832 0.900 -1.315 1.00 91.50 419 LEU A CA 1
ATOM 3291 C C . LEU A 1 419 ? 11.247 0.437 -0.957 1.00 91.50 419 LEU A C 1
ATOM 3293 O O . LEU A 1 419 ? 12.157 0.585 -1.776 1.00 91.50 419 LEU A O 1
ATOM 3297 N N . ALA A 1 420 ? 11.445 -0.138 0.232 1.00 92.12 420 ALA A N 1
ATOM 3298 C CA . ALA A 1 420 ? 12.726 -0.706 0.637 1.00 92.12 420 ALA A CA 1
ATOM 3299 C C . ALA A 1 420 ? 13.116 -1.886 -0.264 1.00 92.12 420 ALA A C 1
ATOM 3301 O O . ALA A 1 420 ? 14.221 -1.892 -0.808 1.00 92.12 420 ALA A O 1
ATOM 3302 N N . LEU A 1 421 ? 12.190 -2.823 -0.500 1.00 92.88 421 LEU A N 1
ATOM 3303 C CA . LEU A 1 421 ? 12.403 -3.960 -1.398 1.00 92.88 421 LEU A CA 1
ATOM 3304 C C . LEU A 1 421 ? 12.678 -3.501 -2.837 1.00 92.88 421 LEU A C 1
ATOM 3306 O O . LEU A 1 421 ? 13.587 -4.008 -3.491 1.00 92.88 421 LEU A O 1
ATOM 3310 N N . HIS A 1 422 ? 11.918 -2.524 -3.331 1.00 91.56 422 HIS A N 1
ATOM 3311 C CA . HIS A 1 422 ? 12.108 -1.966 -4.666 1.00 91.56 422 HIS A CA 1
ATOM 3312 C C . HIS A 1 422 ? 13.478 -1.280 -4.805 1.00 91.56 422 HIS A C 1
ATOM 3314 O O . HIS A 1 422 ? 14.193 -1.485 -5.787 1.00 91.56 422 HIS A O 1
ATOM 3320 N N . THR A 1 423 ? 13.890 -0.521 -3.787 1.00 89.75 423 THR A N 1
ATOM 3321 C CA . THR A 1 423 ? 15.211 0.119 -3.748 1.00 89.75 423 THR A CA 1
ATOM 3322 C C . THR A 1 423 ? 16.332 -0.919 -3.694 1.00 89.75 423 THR A C 1
ATOM 3324 O O . THR A 1 423 ? 17.333 -0.765 -4.389 1.00 89.75 423 THR A O 1
ATOM 3327 N N . GLU A 1 424 ? 16.169 -1.998 -2.922 1.00 91.25 424 GLU A N 1
ATOM 3328 C CA . GLU A 1 424 ? 17.138 -3.097 -2.864 1.00 91.25 424 GLU A CA 1
ATOM 3329 C C . GLU A 1 424 ? 17.319 -3.760 -4.235 1.00 91.25 424 GLU A C 1
ATOM 3331 O O . GLU A 1 424 ? 18.457 -3.905 -4.690 1.00 91.25 424 GLU A O 1
ATOM 3336 N N . LYS A 1 425 ? 16.214 -4.072 -4.930 1.00 88.12 425 LYS A N 1
ATOM 3337 C CA . LYS A 1 425 ? 16.244 -4.605 -6.302 1.00 88.12 425 LYS A CA 1
ATOM 3338 C C . LYS A 1 425 ? 16.970 -3.659 -7.262 1.00 88.12 425 LYS A C 1
ATOM 3340 O O . LYS A 1 425 ? 17.809 -4.096 -8.036 1.00 88.12 425 LYS A O 1
ATOM 3345 N N . LYS A 1 426 ? 16.723 -2.349 -7.163 1.00 83.56 426 LYS A N 1
ATOM 3346 C CA . LYS A 1 426 ? 17.372 -1.339 -8.017 1.00 83.56 426 LYS A CA 1
ATOM 3347 C C . LYS A 1 426 ? 18.877 -1.185 -7.755 1.00 83.56 426 LYS A C 1
ATOM 3349 O O . LYS A 1 426 ? 19.616 -0.787 -8.653 1.00 83.56 426 LYS A O 1
ATOM 3354 N N . VAL A 1 427 ? 19.338 -1.454 -6.531 1.00 77.94 427 VAL A N 1
ATOM 3355 C CA . VAL A 1 427 ? 20.758 -1.352 -6.136 1.00 77.94 427 VAL A CA 1
ATOM 3356 C C . VAL A 1 427 ? 21.540 -2.632 -6.447 1.00 77.94 427 VAL A C 1
ATOM 3358 O O . VAL A 1 427 ? 22.756 -2.563 -6.645 1.00 77.94 427 VAL A O 1
ATOM 3361 N N . ARG A 1 428 ? 20.864 -3.783 -6.527 1.00 67.69 428 ARG A N 1
ATOM 3362 C CA . ARG A 1 428 ? 21.446 -5.075 -6.912 1.00 67.69 428 ARG A CA 1
ATOM 3363 C C . ARG A 1 428 ? 20.841 -5.593 -8.239 1.00 67.69 428 ARG A C 1
ATOM 3365 O O . ARG A 1 428 ? 20.231 -6.660 -8.201 1.00 67.69 428 ARG A O 1
ATOM 3372 N N . PRO A 1 429 ? 20.978 -4.855 -9.361 1.00 55.09 429 PRO A N 1
ATOM 3373 C CA . PRO A 1 429 ? 20.620 -5.365 -10.680 1.00 55.09 429 PRO A CA 1
ATOM 3374 C C . PRO A 1 429 ? 21.615 -6.439 -11.140 1.00 55.09 429 PRO A C 1
ATOM 3376 O O . PRO A 1 429 ? 22.816 -6.352 -10.770 1.00 55.09 429 PRO A O 1
#

Sequence (429 aa):
MADQTKHVPVPSSLKSMASDSKLAQQKDRSLPSTQLEPKLGKDHAAKSAQKTLPAQSESSITKKPKLSLDSKIEKFHHQMVGQLGLKDATTVAAFLKSPAGLKTKALIHEQQVLLAELKKIRQHAMLDNLLRKMRIKAFLYLIAVYKRKARAKELNAAIQRQIDERLASSQKPTEVEAVQSFNPFDGTQFVLKQTYASYKLAAQVIESTLEEKLKEAQALEEELALLEIEGEKIVERYQAFHERLIDLDAQYEQFVERNKEKTTAEKIADIKNMIATLNETIETKRAEIDRLVVANQDAEAMALLPELNSLNGQSAGMEDILSVLEGRKLFYNAAGQSVDSYKQADFILAKTQRLYVDKQSGVTYLLTASSDLDSEGLAKLFNSLSPKDKLTAQHHYERAKPEISNLKALVASNKELELALHTEKKVRP

Radius of gyration: 40.97 Å; chains: 1; bounding box: 104×91×107 Å

Organism: Legionella micdadei (NCBI:txid451)

pLDDT: mean 73.66, std 23.2, range [24.0, 96.31]

Foldseek 3Di:
DDDDDDDDDDDDDDDDDDDDDDDDDDDDDDDDDDDDDDDDDDDDDDDDDDDDDDDDDDDDDDDDDPQDPVNVVVVVVQVVVVVVVQNDPVSLVVCCPDPVNVVVVVVVVVVVVVVVVVVVVVVVVVVVVVVVVVVVVVVVVVVVVVVVVVVVVVVVVVVVVVVVVVVVVVVDDDDDDDDDDDDPPVVVVVVVVVVVVVVVVVVVVVVVVVVVVVVVVVVVVVVLVVLVVVVVLLVLLLVLLVVLVVVLVVVQVVLCVVCVPPDLVVSLVVLVVVLVVLVVVLVVLVVVLVVCVVVVVVVVSSSSVSNSVSSVLSSVLSVLVSCVSVVQKFFAAPQQDTDDDLVRGFFIGGQQWGWDQDPVPRQIFIDGHHNPQDNVNVVVVQVPDDPVVRVVRSVVCVVCVLVGGRSVNNSVVVSVVVVVVSVVVSVVD

InterPro domains:
  IPR041463 LidA long coiled-coil domain [PF18641] (266-426)